Protein AF-A0A5K1JZB4-F1 (afdb_monomer)

Sequence (541 aa):
MPLALPFEVIERVIDHYSDSVATLYSFTLTCRDLNPRSTIVLLRRVSFKNRKQIFSFCDVLAAKPHLRHAVRVIAVPVTEFSPHPLLRLLNNLTEIEFKPPAASPKSSSQSRSSRRSVIHPSVSTYCRVSANHIQSLALRRLTLYSFSALSGLLLSFPKIKTLFCLHFKVEKDSEDWEPVGRILSQRMQLETLTVQVDDNSISLRPLELLGEAAKHTVQWLRLNLDFIVPVDRSVDNLVGVLPSPSWVHLTTLVIRFPLQVIEQIAGIVSHIDRPPKLKKIVIEFRIATLKDMVQFLHSEPSLIKRPELETALLQFSQPHIRFSLIPSLNDRSEDFWRDHLTEYFPALRTRNGASLKAKHSLEKFGHDSRITTAIAISADSRWAATGSDDDTIIIWDLSDGSISQEWFVQTPTNGTAAGVAGGLADPHPRRHLTSLCFSPDSLYLMSTGLAPGVTVWNICRSDTPYKVASLGDDNGVVQRFMWSPDGDSILAKFSNLNGIMCKWEASTLRQLGAHRTGHGVLQVLSPNGRWLLQVTGVSRV

Nearest PDB structures (foldseek):
  8glv-assembly1_Cp  TM=8.264E-01  e=1.164E-06  Chlamydomonas reinhardtii
  8glv-assembly1_Cq  TM=8.352E-01  e=1.347E-06  Chlamydomonas reinhardtii
  8j07-assembly1_i8  TM=8.212E-01  e=3.846E-05  Homo sapiens
  6lk8-assembly1_D  TM=6.767E-01  e=4.157E-04  Xenopus laevis
  7uhy-assembly1_E  TM=6.848E-01  e=6.131E-04  Homo sapiens

InterPro domains:
  IPR001680 WD40 repeat [PF00400] (365-397)
  IPR001680 WD40 repeat [PS50082] (365-406)
  IPR001680 WD40 repeat [SM00320] (355-397)
  IPR001680 WD40 repeat [SM00320] (426-458)
  IPR015943 WD40/YVTN repeat-like-containing domain superfamily [G3DSA:2.130.10.10] (348-421)
  IPR015943 WD40/YVTN repeat-like-containing domain superfamily [G3DSA:2.130.10.10] (427-540)
  IPR019775 WD40 repeat, conserved site [PS00678] (384-398)
  IPR036322 WD40-repeat-containing domain superfamily [SSF50978] (359-533)

pLDDT: mean 74.69, std 14.25, range [25.97, 91.12]

Mean predicted aligned error: 16.67 Å

Radius of gyration: 30.3 Å; Cα contacts (8 Å, |Δi|>4): 1038; chains: 1; bounding box: 77×73×81 Å

Foldseek 3Di:
DPPQDPPVVLCVVCVLCLVPLPVLVVCLVPPPNNNVVSLLSNQQEEEDQALVVQVVVVVVCVVPVVSLQSHAEYEYALQRDDVPPVLVSNVNHAEYHHEAHDDDPDDPDDDPPRDANADDLVRLCCLLVRVANHAEYAYAQEEHADLVRVLSNVNSHQRHAEYHAHNYAYNCPVDDLVVSLQVLLVRHQYQYYAHADDDPPGQCVVLLSVQSNQQAHYQYYEYEDADADPPVNDLVSCLSNAHALSNQRHAEYEYEYELQHQVCVLVNLLSRHDHPRHAEYEYEYEDAAVLSVVVSLPPDCVSHVLVSNLVSQVVHNQAAYEYEYADDDDPVVFVVVLVVVCVSNVSCVVRSRYTYDYPDDDDDPDDPADQDAAWEAALVNQWIWTAHQSQKIWIAGNVVRHTPAMDGDDAPPPDPPVPDDDDDDDVDPRWDFNYKYAANVNQWIWTFTPFAAIWIWGPPDDNHIDTPDGAHDRPWHWPDKYAQLVRQKIWTDTPVPQQKIWIAGRVVRHTPDIDRHHQFPDWDADNNSPDIDGHRPDPPD

Secondary structure (DSSP, 8-state):
---PPPHHHHHHHHHHTTT-HHHHHHHHHH-TTTHHHHHHHHHHEEE-SSHHHHHHHHHHHHH-GGGGGT--EEEEEGGG--HHHHHHH-TT--EEEEEPPPPPS---SS-------PPPHHHHHHHHHH-TT--EEEEEEEEES-HHHHHHHHTT-TT--EEEEEEEEES-TTS--HHHHHHHHHH---SEEEEEE--TTS-SHHHHHHHHHHTTT-SEEEEEE-S---TTS-THHHHTTS--TT-TT--EEEEEEEGGGHHHHHHHHHT----TT--EEEEEEEESSHHHHHHHHHS-TTT--HHHHHHHHHTSSEEEEEEEESS---HHHHHHHHHHHHHH-TTTGGGT-EEEEE---S---S-SS---S-EEE-TTSSEEEEE-TTSEEEEEETTT--EEEEEE------S-SS----S---SS------EEEE-TTSSEEEEESSSSSEEEEE-SSSSS-EEEEEES-TTPPEEEEEE-TTSSEEEEEEGGGTTEEEEEETTT--EEEEEE----SEEEE-TTSS-EEEE------

Structure (mmCIF, N/CA/C/O backbone):
data_AF-A0A5K1JZB4-F1
#
_entry.id   AF-A0A5K1JZB4-F1
#
loop_
_atom_site.group_PDB
_atom_site.id
_atom_site.type_symbol
_atom_site.label_atom_id
_atom_site.label_alt_id
_atom_site.label_comp_id
_atom_site.label_asym_id
_atom_site.label_entity_id
_atom_site.label_seq_id
_atom_site.pdbx_PDB_ins_code
_atom_site.Cartn_x
_atom_site.Cartn_y
_atom_site.Cartn_z
_atom_site.occupancy
_atom_site.B_iso_or_equiv
_atom_site.auth_seq_id
_atom_site.auth_comp_id
_atom_site.auth_asym_id
_atom_site.auth_atom_id
_atom_site.pdbx_PDB_model_num
ATOM 1 N N . MET A 1 1 ? -24.681 -6.574 -39.920 1.00 45.69 1 MET A N 1
ATOM 2 C CA . MET A 1 1 ? -23.575 -5.755 -39.378 1.00 45.69 1 MET A CA 1
ATOM 3 C C . MET A 1 1 ? -23.029 -6.490 -38.169 1.00 45.69 1 MET A C 1
ATOM 5 O O . MET A 1 1 ? -23.855 -6.900 -37.361 1.00 45.69 1 MET A O 1
ATOM 9 N N . PRO A 1 2 ? -21.717 -6.757 -38.056 1.00 50.53 2 PRO A N 1
ATOM 10 C CA . PRO A 1 2 ? -21.200 -7.321 -36.816 1.00 50.53 2 PRO A CA 1
ATOM 11 C C . PRO A 1 2 ? -21.429 -6.278 -35.715 1.00 50.53 2 PRO A C 1
ATOM 13 O O . PRO A 1 2 ? -21.131 -5.103 -35.931 1.00 50.53 2 PRO A O 1
ATOM 16 N N . LEU A 1 3 ? -22.044 -6.681 -34.598 1.00 55.19 3 LEU A N 1
ATOM 17 C CA . LEU A 1 3 ? -22.218 -5.818 -33.430 1.00 55.19 3 LEU A CA 1
ATOM 18 C C . LEU A 1 3 ? -20.828 -5.488 -32.882 1.00 55.19 3 LEU A C 1
ATOM 20 O O . LEU A 1 3 ? -20.269 -6.272 -32.123 1.00 55.19 3 LEU A O 1
ATOM 24 N N . ALA A 1 4 ? -20.268 -4.360 -33.312 1.00 74.94 4 ALA A N 1
ATOM 25 C CA . ALA A 1 4 ? -19.069 -3.813 -32.708 1.00 74.94 4 ALA A CA 1
ATOM 26 C C . ALA A 1 4 ? -19.423 -3.353 -31.291 1.00 74.94 4 ALA A C 1
ATOM 28 O O . ALA A 1 4 ? -20.392 -2.611 -31.103 1.00 74.94 4 ALA A O 1
ATOM 29 N N . LEU A 1 5 ? -18.666 -3.812 -30.296 1.00 79.12 5 LEU A N 1
ATOM 30 C CA . LEU A 1 5 ? -18.826 -3.329 -28.925 1.00 79.12 5 LEU A CA 1
ATOM 31 C C . LEU A 1 5 ? -18.634 -1.797 -28.873 1.00 79.12 5 LEU A C 1
ATOM 33 O O . LEU A 1 5 ? -17.720 -1.284 -29.527 1.00 79.12 5 LEU A O 1
ATOM 37 N N . PRO A 1 6 ? -19.441 -1.055 -28.088 1.00 85.56 6 PRO A N 1
ATOM 38 C CA . PRO A 1 6 ? -19.204 0.366 -27.853 1.00 85.56 6 PRO A CA 1
ATOM 39 C C . PRO A 1 6 ? -17.808 0.605 -27.270 1.00 85.56 6 PRO A C 1
ATOM 41 O O . PRO A 1 6 ? -17.328 -0.173 -26.438 1.00 85.56 6 PRO A O 1
ATOM 44 N N . PHE A 1 7 ? -17.158 1.692 -27.684 1.00 81.81 7 PHE A N 1
ATOM 45 C CA . PHE A 1 7 ? -15.784 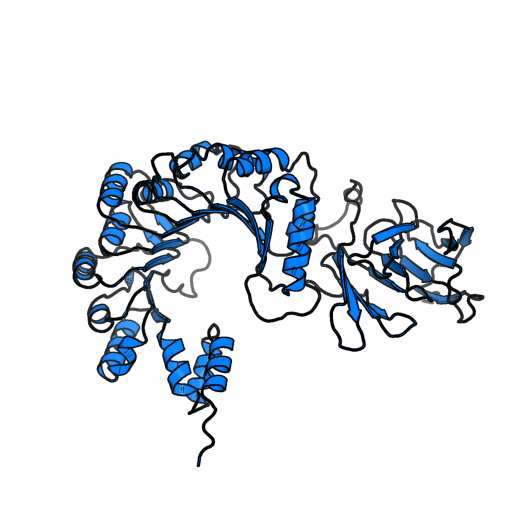2.002 -27.283 1.00 81.81 7 PHE A CA 1
ATOM 46 C C . PHE A 1 7 ? -15.636 2.135 -25.758 1.00 81.81 7 PHE A C 1
ATOM 48 O O . PHE A 1 7 ? -14.645 1.688 -25.189 1.00 81.81 7 PHE A O 1
ATOM 55 N N . GLU A 1 8 ? -16.654 2.655 -25.075 1.00 84.00 8 GLU A N 1
ATOM 56 C CA . GLU A 1 8 ? -16.689 2.817 -23.619 1.00 84.00 8 GLU A CA 1
ATOM 57 C C . GLU A 1 8 ? -16.648 1.470 -22.887 1.00 84.00 8 GLU A C 1
ATOM 59 O O . GLU A 1 8 ? -16.044 1.352 -21.820 1.00 84.00 8 GLU A O 1
ATOM 64 N N . VAL A 1 9 ? -17.278 0.442 -23.466 1.00 83.38 9 VAL A N 1
ATOM 65 C CA . VAL A 1 9 ? -17.259 -0.924 -22.924 1.00 83.38 9 VAL A CA 1
ATOM 66 C C . VAL A 1 9 ? -15.874 -1.532 -23.115 1.00 83.38 9 VAL A C 1
ATOM 68 O O . VAL A 1 9 ? -15.340 -2.140 -22.190 1.00 83.38 9 VAL A O 1
ATOM 71 N N . ILE A 1 10 ? -15.267 -1.322 -24.285 1.00 82.69 10 ILE A N 1
ATOM 72 C CA . ILE A 1 10 ? -13.912 -1.792 -24.589 1.00 82.69 10 ILE A CA 1
ATOM 73 C C . ILE A 1 10 ? -12.891 -1.169 -23.624 1.00 82.69 10 ILE A C 1
ATOM 75 O O . ILE A 1 10 ? -12.098 -1.906 -23.038 1.00 82.69 10 ILE A O 1
ATOM 79 N N . GLU A 1 11 ? -12.927 0.154 -23.413 1.00 81.00 11 GLU A N 1
ATOM 80 C CA . GLU A 1 11 ? -12.029 0.840 -22.470 1.00 81.00 11 GLU A CA 1
ATOM 81 C C . GLU A 1 11 ? -12.225 0.326 -21.044 1.00 81.00 11 GLU A C 1
ATOM 83 O O . GLU A 1 11 ? -11.254 -0.080 -20.417 1.00 81.00 11 GLU A O 1
ATOM 88 N N . ARG A 1 12 ? -13.469 0.238 -20.551 1.00 81.62 12 ARG A N 1
ATOM 89 C CA . ARG A 1 12 ? -13.729 -0.243 -19.183 1.00 81.62 12 ARG A CA 1
ATOM 90 C C . ARG A 1 12 ? -13.240 -1.666 -18.950 1.00 81.62 12 ARG A C 1
ATOM 92 O O . ARG A 1 12 ? -12.636 -1.932 -17.915 1.00 81.62 12 ARG A O 1
ATOM 99 N N . VAL A 1 13 ? -13.486 -2.575 -19.895 1.00 81.69 13 VAL A N 1
ATOM 100 C CA . VAL A 1 13 ? -13.021 -3.966 -19.787 1.00 81.69 13 VAL A CA 1
ATOM 101 C C . VAL A 1 13 ? -11.494 -4.011 -19.775 1.00 81.69 13 VAL A C 1
ATOM 103 O O . VAL A 1 13 ? -10.901 -4.714 -18.961 1.00 81.69 13 VAL A O 1
ATOM 106 N N . ILE A 1 14 ? -10.832 -3.254 -20.649 1.00 82.50 14 ILE A N 1
ATOM 107 C CA . ILE A 1 14 ? -9.371 -3.279 -20.744 1.00 82.50 14 ILE A CA 1
ATOM 108 C C . ILE A 1 14 ? -8.713 -2.591 -19.550 1.00 82.50 14 ILE A C 1
ATOM 110 O O . ILE A 1 14 ? -7.730 -3.121 -19.040 1.00 82.50 14 ILE A O 1
ATOM 114 N N . ASP A 1 15 ? -9.254 -1.472 -19.074 1.00 76.12 15 ASP A N 1
ATOM 115 C CA . ASP A 1 15 ? -8.760 -0.771 -17.890 1.00 76.12 15 ASP A CA 1
ATOM 116 C C . ASP A 1 15 ? -8.868 -1.659 -16.649 1.00 76.12 15 ASP A C 1
ATOM 118 O O . ASP A 1 15 ? -7.899 -1.783 -15.896 1.00 76.12 15 ASP A O 1
ATOM 122 N N . HIS A 1 16 ? -9.992 -2.367 -16.499 1.00 75.75 16 HIS A N 1
ATOM 123 C CA . HIS A 1 16 ? -10.211 -3.315 -15.408 1.00 75.75 16 HIS A CA 1
ATOM 124 C C . HIS A 1 16 ? -9.181 -4.456 -15.391 1.00 75.75 16 HIS A C 1
ATOM 126 O O . HIS A 1 16 ? -8.765 -4.903 -14.324 1.00 75.75 16 HIS A O 1
ATOM 132 N N . TYR A 1 17 ? -8.727 -4.914 -16.562 1.00 76.31 17 TYR A N 1
ATOM 133 C CA . TYR A 1 17 ? -7.739 -5.994 -16.685 1.00 76.31 17 TYR A CA 1
ATOM 134 C C . TYR A 1 17 ? -6.339 -5.516 -17.088 1.00 76.31 17 TYR A C 1
ATOM 136 O O . TYR A 1 17 ? -5.497 -6.338 -17.456 1.00 76.31 17 TYR A O 1
ATOM 144 N N . SER A 1 18 ? -6.062 -4.214 -17.003 1.00 71.00 18 SER A N 1
ATOM 145 C CA . SER A 1 18 ? -4.819 -3.611 -17.503 1.00 71.00 18 SER A CA 1
ATOM 146 C C . SER A 1 18 ? -3.555 -4.168 -16.829 1.00 71.00 18 SER A C 1
ATOM 148 O O . SER A 1 18 ? -2.504 -4.264 -17.469 1.00 71.00 18 SER A O 1
ATOM 150 N N . ASP A 1 19 ? -3.673 -4.630 -15.582 1.00 68.44 19 ASP A N 1
ATOM 151 C CA . ASP A 1 19 ? -2.591 -5.255 -14.813 1.00 68.44 19 ASP A CA 1
ATOM 152 C C . ASP A 1 19 ? -2.391 -6.758 -15.112 1.00 68.44 19 ASP A C 1
ATOM 154 O O . ASP A 1 19 ? -1.334 -7.321 -14.807 1.00 68.44 19 ASP A O 1
ATOM 158 N N . SER A 1 20 ? -3.367 -7.431 -15.739 1.00 77.06 20 SER A N 1
ATOM 159 C CA . SER A 1 20 ? -3.300 -8.868 -16.043 1.00 77.06 20 SER A CA 1
ATOM 160 C C . SER A 1 20 ? -2.841 -9.129 -17.478 1.00 77.06 20 SER A C 1
ATOM 162 O O . SER A 1 20 ? -3.633 -9.234 -18.417 1.00 77.06 20 SER A O 1
ATOM 164 N N . VAL A 1 21 ? -1.532 -9.337 -17.646 1.00 79.62 21 VAL A N 1
ATOM 165 C CA . VAL A 1 21 ? -0.919 -9.662 -18.950 1.00 79.62 21 VAL A CA 1
ATOM 166 C C . VAL A 1 21 ? -1.539 -10.914 -19.586 1.00 79.62 21 VAL A C 1
ATOM 168 O O . VAL A 1 21 ? -1.735 -10.950 -20.799 1.00 79.62 21 VAL A O 1
ATOM 171 N N . ALA A 1 22 ? -1.864 -11.934 -18.784 1.00 80.75 22 ALA A N 1
ATOM 172 C CA . ALA A 1 22 ? -2.447 -13.181 -19.281 1.00 80.75 22 ALA A CA 1
ATOM 173 C C . ALA A 1 22 ? -3.860 -12.965 -19.841 1.00 80.75 22 ALA A C 1
ATOM 175 O O . ALA A 1 22 ? -4.169 -13.444 -20.929 1.00 80.75 22 ALA A O 1
ATOM 176 N N . THR A 1 23 ? -4.693 -12.194 -19.138 1.00 82.25 23 THR A N 1
ATOM 177 C CA . THR A 1 23 ? -6.064 -11.894 -19.571 1.00 82.25 23 THR A CA 1
ATOM 178 C C . THR A 1 23 ? -6.070 -11.029 -20.829 1.00 82.25 23 THR A C 1
ATOM 180 O O . THR A 1 23 ? -6.775 -11.341 -21.786 1.00 82.25 23 THR A O 1
ATOM 183 N N . LEU A 1 24 ? -5.220 -9.998 -20.880 1.00 83.38 24 LEU A N 1
ATOM 184 C CA . LEU A 1 24 ? -5.064 -9.164 -22.074 1.00 83.38 24 LEU A CA 1
ATOM 185 C C . LEU A 1 24 ? -4.583 -9.976 -23.285 1.00 83.38 24 LEU A C 1
ATOM 187 O O . LEU A 1 24 ? -5.011 -9.716 -24.407 1.00 83.38 24 LEU A O 1
ATOM 191 N N . TYR A 1 25 ? -3.717 -10.973 -23.075 1.00 83.69 25 TYR A N 1
ATOM 192 C CA . TYR A 1 25 ? -3.291 -11.887 -24.137 1.00 83.69 25 TYR A CA 1
ATOM 193 C C . TYR A 1 25 ? -4.438 -12.783 -24.622 1.00 83.69 25 TYR A C 1
ATOM 195 O O . TYR A 1 25 ? -4.622 -12.962 -25.822 1.00 83.69 25 TYR A O 1
ATOM 203 N N . SER A 1 26 ? -5.270 -13.290 -23.712 1.00 82.44 26 SER A N 1
ATOM 204 C CA . SER A 1 26 ? -6.479 -14.023 -24.096 1.00 82.44 26 SER A CA 1
ATOM 205 C C . SER A 1 26 ? -7.430 -13.153 -24.922 1.00 82.44 26 SER A C 1
ATOM 207 O O . SER A 1 26 ? -7.973 -13.630 -25.917 1.00 82.44 26 SER A O 1
ATOM 209 N N . PHE A 1 27 ? -7.593 -11.868 -24.585 1.00 85.38 27 PHE A N 1
ATOM 210 C CA . PHE A 1 27 ? -8.435 -10.945 -25.356 1.00 85.38 27 PHE A CA 1
ATOM 211 C C . PHE A 1 27 ? -7.928 -10.719 -26.780 1.00 85.38 27 PHE A C 1
ATOM 213 O O . PHE A 1 27 ? -8.736 -10.727 -27.708 1.00 85.38 27 PHE A O 1
ATOM 220 N N . THR A 1 28 ? -6.612 -10.585 -26.984 1.00 82.94 28 THR A N 1
ATOM 221 C CA . THR A 1 28 ? -6.059 -10.412 -28.339 1.00 82.94 28 THR A CA 1
ATOM 222 C C . THR A 1 28 ? -6.252 -11.643 -29.223 1.00 82.94 28 THR A C 1
ATOM 224 O O . THR A 1 28 ? -6.387 -11.493 -30.438 1.00 82.94 28 THR A O 1
ATOM 227 N N . LEU A 1 29 ? -6.300 -12.843 -28.635 1.00 85.38 29 LEU A N 1
ATOM 228 C CA . LEU A 1 29 ? -6.510 -14.098 -29.361 1.00 85.38 29 LEU A CA 1
ATOM 229 C C . LEU A 1 29 ? -7.986 -14.429 -29.615 1.00 85.38 29 LEU A C 1
ATOM 231 O O . LEU A 1 29 ? -8.298 -15.052 -30.627 1.00 85.38 29 LEU A O 1
ATOM 235 N N . THR A 1 30 ? -8.884 -14.047 -28.704 1.00 85.00 30 THR A N 1
ATOM 236 C CA . THR A 1 30 ? -10.285 -14.509 -28.712 1.00 85.00 30 THR A CA 1
ATOM 237 C C . THR A 1 30 ? -11.277 -13.487 -29.259 1.00 85.00 30 THR A C 1
ATOM 239 O O . THR A 1 30 ? -12.288 -13.886 -29.832 1.00 85.00 30 THR A O 1
ATOM 242 N N . CYS A 1 31 ? -11.011 -12.181 -29.128 1.00 81.06 31 CYS A N 1
ATOM 243 C CA . CYS A 1 31 ? -11.970 -11.135 -29.482 1.00 81.06 31 CYS A CA 1
ATOM 244 C C . CYS A 1 31 ? -11.376 -10.109 -30.456 1.00 81.06 31 CYS A C 1
ATOM 246 O O . CYS A 1 31 ? -10.433 -9.384 -30.135 1.00 81.06 31 CYS A O 1
ATOM 248 N N . ARG A 1 32 ? -11.971 -10.005 -31.652 1.00 84.44 32 ARG A N 1
ATOM 249 C CA . ARG A 1 32 ? -11.523 -9.069 -32.696 1.00 84.44 32 ARG A CA 1
ATOM 250 C C . ARG A 1 32 ? -11.682 -7.602 -32.283 1.00 84.44 32 ARG A C 1
ATOM 252 O O . ARG A 1 32 ? -10.808 -6.806 -32.615 1.00 84.44 32 ARG A O 1
ATOM 259 N N . ASP A 1 33 ? -12.742 -7.273 -31.550 1.00 84.25 33 ASP A N 1
ATOM 260 C CA . ASP A 1 33 ? -13.050 -5.895 -31.147 1.00 84.25 33 ASP A CA 1
ATOM 261 C C . ASP A 1 33 ? -12.133 -5.404 -30.015 1.00 84.25 33 ASP A C 1
ATOM 263 O O . ASP A 1 33 ? -11.720 -4.247 -30.013 1.00 84.25 33 ASP A O 1
ATOM 267 N N . LEU A 1 34 ? -11.734 -6.290 -29.093 1.00 84.31 34 LEU A N 1
ATOM 268 C CA . LEU A 1 34 ? -10.808 -5.958 -27.997 1.00 84.31 34 LEU A CA 1
ATOM 269 C C . LEU A 1 34 ? -9.336 -5.944 -28.441 1.00 84.31 34 LEU A C 1
ATOM 271 O O . LEU A 1 34 ? -8.507 -5.258 -27.840 1.00 84.31 34 LEU A O 1
ATOM 275 N N . ASN A 1 35 ? -8.998 -6.669 -29.513 1.00 84.56 35 ASN A N 1
ATOM 276 C CA . ASN A 1 35 ? -7.619 -6.881 -29.957 1.00 84.56 35 ASN A CA 1
ATOM 277 C C . ASN A 1 35 ? -6.795 -5.583 -30.130 1.00 84.56 35 ASN A C 1
ATOM 279 O O . ASN A 1 35 ? -5.706 -5.514 -29.546 1.00 84.56 35 ASN A O 1
ATOM 283 N N . PRO A 1 36 ? -7.256 -4.536 -30.849 1.00 83.19 36 PRO A N 1
ATOM 284 C CA . PRO A 1 36 ? -6.437 -3.347 -31.084 1.00 83.19 36 PRO A CA 1
ATOM 285 C C . PRO A 1 36 ? -6.009 -2.669 -29.781 1.00 83.19 36 PRO A C 1
ATOM 287 O O . PRO A 1 36 ? -4.839 -2.322 -29.605 1.00 83.19 36 PRO A O 1
ATOM 290 N N . ARG A 1 37 ? -6.943 -2.525 -28.836 1.00 84.50 37 ARG A N 1
ATOM 291 C CA . ARG A 1 37 ? -6.700 -1.809 -27.587 1.00 84.50 37 ARG A CA 1
ATOM 292 C C . ARG A 1 37 ? -5.945 -2.669 -26.573 1.00 84.50 37 ARG A C 1
ATOM 294 O O . ARG A 1 37 ? -4.984 -2.175 -25.984 1.00 84.50 37 ARG A O 1
ATOM 301 N N . SER A 1 38 ? -6.256 -3.965 -26.461 1.00 85.56 38 SER A N 1
ATOM 302 C CA . SER A 1 38 ? -5.482 -4.899 -25.629 1.00 85.56 38 SER A CA 1
ATOM 303 C C . SER A 1 38 ? -4.028 -5.001 -26.102 1.00 85.56 38 SER A C 1
ATOM 305 O O . SER A 1 38 ? -3.111 -5.001 -25.283 1.00 85.56 38 SER A O 1
ATOM 307 N N . THR A 1 39 ? -3.793 -4.993 -27.419 1.00 85.06 39 THR A N 1
ATOM 308 C CA . THR A 1 39 ? -2.442 -4.988 -28.001 1.00 85.06 39 THR A CA 1
ATOM 309 C C . THR A 1 39 ? -1.664 -3.721 -27.637 1.00 85.06 39 THR A C 1
ATOM 311 O O . THR A 1 39 ? -0.488 -3.809 -27.289 1.00 85.06 39 THR A O 1
ATOM 314 N N . ILE A 1 40 ? -2.299 -2.544 -27.668 1.00 84.50 40 ILE A N 1
ATOM 315 C CA . ILE A 1 40 ? -1.654 -1.280 -27.273 1.00 84.50 40 ILE A CA 1
ATOM 316 C C . ILE A 1 40 ? -1.257 -1.303 -25.792 1.00 84.50 40 ILE A C 1
ATOM 318 O O . ILE A 1 40 ? -0.135 -0.918 -25.461 1.00 84.50 40 ILE A O 1
ATOM 322 N N . VAL A 1 41 ? -2.140 -1.781 -24.909 1.00 83.19 41 VAL A N 1
ATOM 323 C CA . VAL A 1 41 ? -1.853 -1.877 -23.467 1.00 83.19 41 VAL A CA 1
ATOM 324 C C . VAL A 1 41 ? -0.722 -2.870 -23.196 1.00 83.19 41 VAL A C 1
ATOM 326 O O . VAL A 1 41 ? 0.211 -2.543 -22.464 1.00 83.19 41 VAL A O 1
ATOM 329 N N . LEU A 1 42 ? -0.724 -4.029 -23.862 1.00 84.19 42 LEU A N 1
ATOM 330 C CA . LEU A 1 42 ? 0.360 -5.014 -23.771 1.00 84.19 42 LEU A CA 1
ATOM 331 C C . LEU A 1 42 ? 1.705 -4.463 -24.265 1.00 84.19 42 LEU A C 1
ATOM 333 O O . LEU A 1 42 ? 2.745 -4.726 -23.661 1.00 84.19 42 LEU A O 1
ATOM 337 N N . LEU A 1 43 ? 1.704 -3.690 -25.354 1.00 86.25 43 LEU A N 1
ATOM 338 C CA . LEU A 1 43 ? 2.922 -3.104 -25.918 1.00 86.25 43 LEU A CA 1
ATOM 339 C C . LEU A 1 43 ? 3.422 -1.883 -25.145 1.00 86.25 43 LEU A C 1
ATOM 341 O O . LEU A 1 43 ? 4.579 -1.504 -25.321 1.00 86.25 43 LEU A O 1
ATOM 345 N N . ARG A 1 44 ? 2.607 -1.289 -24.264 1.00 85.06 44 ARG A N 1
ATOM 346 C CA . ARG A 1 44 ? 3.010 -0.139 -23.443 1.00 85.06 44 ARG A CA 1
ATOM 347 C C . ARG A 1 44 ? 4.261 -0.432 -22.622 1.00 85.06 44 ARG A C 1
ATOM 349 O O . ARG A 1 44 ? 5.145 0.427 -22.548 1.00 85.06 44 ARG A O 1
ATOM 356 N N . ARG A 1 45 ? 4.345 -1.633 -22.038 1.00 83.75 45 ARG A N 1
ATOM 357 C CA . ARG A 1 45 ? 5.498 -2.108 -21.264 1.00 83.75 45 ARG A CA 1
ATOM 358 C C . ARG A 1 45 ? 5.982 -3.461 -21.777 1.00 83.75 45 ARG A C 1
ATOM 360 O O . ARG A 1 45 ? 5.376 -4.490 -21.500 1.00 83.75 45 ARG A O 1
ATOM 367 N N . VAL A 1 46 ? 7.133 -3.473 -22.444 1.00 87.69 46 VAL A N 1
ATOM 368 C CA . VAL A 1 46 ? 7.720 -4.694 -23.018 1.00 87.69 46 VAL A CA 1
ATOM 369 C C . VAL A 1 46 ? 8.879 -5.183 -22.158 1.00 87.69 46 VAL A C 1
ATOM 371 O O . VAL A 1 46 ? 9.760 -4.412 -21.787 1.00 87.69 46 VAL A O 1
ATOM 374 N N . SER A 1 47 ? 8.906 -6.478 -21.838 1.00 86.75 47 SER A N 1
ATOM 375 C CA . SER A 1 47 ? 9.946 -7.069 -20.992 1.00 86.75 47 SER A CA 1
ATOM 376 C C . SER A 1 47 ? 10.759 -8.124 -21.739 1.00 86.75 47 SER A C 1
ATOM 378 O O . SER A 1 47 ? 10.219 -9.138 -22.171 1.00 86.75 47 SER A O 1
ATOM 380 N N . PHE A 1 48 ? 12.073 -7.930 -21.827 1.00 88.19 48 PHE A N 1
ATOM 381 C CA . PHE A 1 48 ? 13.000 -8.825 -22.521 1.00 88.19 48 PHE A CA 1
ATOM 382 C C . PHE A 1 48 ? 13.745 -9.719 -21.533 1.00 88.19 48 PHE A C 1
ATOM 384 O O . PHE A 1 48 ? 14.114 -9.282 -20.446 1.00 88.19 48 PHE A O 1
ATOM 391 N N . LYS A 1 49 ? 13.964 -10.988 -21.872 1.00 84.25 49 LYS A N 1
ATOM 392 C CA . LYS A 1 49 ? 14.761 -11.930 -21.066 1.00 84.25 49 LYS A CA 1
ATOM 393 C C . LYS A 1 49 ? 16.191 -12.069 -21.580 1.00 84.25 49 LYS A C 1
ATOM 395 O O . LYS A 1 49 ? 17.085 -12.327 -20.786 1.00 84.25 49 LYS A O 1
ATOM 400 N N . ASN A 1 50 ? 16.395 -11.921 -22.885 1.00 85.25 50 ASN A N 1
ATOM 401 C CA . ASN A 1 50 ? 17.685 -12.091 -23.544 1.00 85.25 50 ASN A CA 1
ATOM 402 C C . ASN A 1 50 ? 17.798 -11.181 -24.773 1.00 85.25 50 ASN A C 1
ATOM 404 O O . ASN A 1 50 ? 16.797 -10.663 -25.276 1.00 85.25 50 ASN A O 1
ATOM 408 N N . ARG A 1 51 ? 19.020 -11.032 -25.286 1.00 85.94 51 ARG A N 1
ATOM 409 C CA . ARG A 1 51 ? 19.317 -10.210 -26.461 1.00 85.94 51 ARG A CA 1
ATOM 410 C C . ARG A 1 51 ? 18.599 -10.663 -27.738 1.00 85.94 51 ARG A C 1
ATOM 412 O O . ARG A 1 51 ? 18.220 -9.823 -28.548 1.00 85.94 51 ARG A O 1
ATOM 419 N N . LYS A 1 52 ? 18.357 -11.969 -27.916 1.00 88.25 52 LYS A N 1
ATOM 420 C CA . LYS A 1 52 ? 17.634 -12.501 -29.090 1.00 88.25 52 LYS A CA 1
ATOM 421 C C . LYS A 1 52 ? 16.212 -11.941 -29.177 1.00 88.25 52 LYS A C 1
ATOM 423 O O . LYS A 1 52 ? 15.806 -11.497 -30.243 1.00 88.25 52 LYS A O 1
ATOM 428 N N . GLN A 1 53 ? 15.495 -11.883 -28.051 1.00 89.38 53 GLN A N 1
ATOM 429 C CA . GLN A 1 53 ? 14.150 -11.301 -28.000 1.00 89.38 53 GLN A CA 1
ATOM 430 C C . GLN A 1 53 ? 14.131 -9.818 -28.380 1.00 89.38 53 GLN A C 1
ATOM 432 O O . GLN A 1 53 ? 13.165 -9.372 -28.990 1.00 89.38 53 GLN A O 1
ATOM 437 N N . ILE A 1 54 ? 15.187 -9.065 -28.052 1.00 88.94 54 ILE A N 1
ATOM 438 C CA . ILE A 1 54 ? 15.305 -7.652 -28.440 1.00 88.94 54 ILE A CA 1
ATOM 439 C C . ILE A 1 54 ? 15.355 -7.529 -29.965 1.00 88.94 54 ILE A C 1
ATOM 441 O O . ILE A 1 54 ? 14.598 -6.748 -30.535 1.00 88.94 54 ILE A O 1
ATOM 445 N N . PHE A 1 55 ? 16.209 -8.313 -30.629 1.00 90.31 55 PHE A N 1
ATOM 446 C CA . PHE A 1 55 ? 16.328 -8.279 -32.088 1.00 90.31 55 PHE A CA 1
ATOM 447 C C . PHE A 1 55 ? 15.062 -8.770 -32.791 1.00 90.31 55 PHE A C 1
ATOM 449 O O . PHE A 1 55 ? 14.542 -8.045 -33.630 1.00 90.31 55 PHE A O 1
ATOM 456 N N . SER A 1 56 ? 14.482 -9.901 -32.371 1.00 90.06 56 SER A N 1
ATOM 457 C CA . SER A 1 56 ? 13.211 -10.375 -32.940 1.00 90.06 56 SER A CA 1
ATOM 458 C C . SER A 1 56 ? 12.083 -9.353 -32.770 1.00 90.06 56 SER A C 1
ATOM 460 O O . SER A 1 56 ? 11.246 -9.187 -33.652 1.00 90.06 56 SER A O 1
ATOM 462 N N . PHE A 1 57 ? 12.061 -8.622 -31.653 1.00 90.50 57 PHE A N 1
ATOM 463 C CA . PHE A 1 57 ? 11.105 -7.537 -31.458 1.00 90.50 57 PHE A CA 1
ATOM 464 C C . PHE A 1 57 ? 11.376 -6.345 -32.383 1.00 90.50 57 PHE A C 1
ATOM 466 O O . PHE A 1 57 ? 10.435 -5.752 -32.909 1.00 90.50 57 PHE A O 1
ATOM 473 N N . CYS A 1 58 ? 12.644 -6.013 -32.634 1.00 89.69 58 CYS A N 1
ATOM 474 C CA . CYS A 1 58 ? 13.008 -4.985 -33.607 1.00 89.69 58 CYS A CA 1
ATOM 475 C C . CYS A 1 58 ? 12.553 -5.362 -35.023 1.00 89.69 58 CYS A C 1
ATOM 477 O O . CYS A 1 58 ? 12.040 -4.494 -35.725 1.00 89.69 58 CYS A O 1
ATOM 479 N N . ASP A 1 59 ? 12.648 -6.637 -35.408 1.00 90.69 59 ASP A N 1
ATOM 480 C CA . ASP A 1 59 ? 12.157 -7.131 -36.702 1.00 90.69 59 ASP A CA 1
ATOM 481 C C . ASP A 1 59 ? 10.631 -6.968 -36.818 1.00 90.69 59 ASP A C 1
ATOM 483 O O . ASP A 1 59 ? 10.116 -6.490 -37.831 1.00 90.69 59 ASP A O 1
ATOM 487 N N . VAL A 1 60 ? 9.891 -7.260 -35.742 1.00 88.62 60 VAL A N 1
ATOM 488 C CA . VAL A 1 60 ? 8.435 -7.036 -35.685 1.00 88.62 60 VAL A CA 1
ATOM 489 C C . VAL A 1 60 ? 8.089 -5.548 -35.802 1.00 88.62 60 VAL A C 1
ATOM 491 O O . VAL A 1 60 ? 7.167 -5.189 -36.534 1.00 88.62 60 VAL A O 1
ATOM 494 N N . LEU A 1 61 ? 8.825 -4.663 -35.124 1.00 88.88 61 LEU A N 1
ATOM 495 C CA . LEU A 1 61 ? 8.631 -3.210 -35.226 1.00 88.88 61 LEU A CA 1
ATOM 496 C C . LEU A 1 61 ? 9.050 -2.641 -36.588 1.00 88.88 61 LEU A C 1
ATOM 498 O O . LEU A 1 61 ? 8.534 -1.600 -37.015 1.00 88.88 61 LEU A O 1
ATOM 502 N N . ALA A 1 62 ? 9.991 -3.292 -37.270 1.00 89.06 62 ALA A N 1
ATOM 503 C CA . ALA A 1 62 ? 10.344 -2.978 -38.645 1.00 89.06 62 ALA A CA 1
ATOM 504 C C . ALA A 1 62 ? 9.179 -3.329 -39.582 1.00 89.06 62 ALA A C 1
ATOM 506 O O . ALA A 1 62 ? 8.767 -2.472 -40.361 1.00 89.06 62 ALA A O 1
ATOM 507 N N . ALA A 1 63 ? 8.584 -4.517 -39.422 1.00 91.12 63 ALA A N 1
ATOM 508 C CA . ALA A 1 63 ? 7.431 -4.972 -40.201 1.00 91.12 63 ALA A CA 1
ATOM 509 C C . ALA A 1 63 ? 6.127 -4.210 -39.889 1.00 91.12 63 ALA A C 1
ATOM 511 O O . ALA A 1 63 ? 5.284 -4.042 -40.768 1.00 91.12 63 ALA A O 1
ATOM 512 N N . LYS A 1 64 ? 5.942 -3.733 -38.648 1.00 88.00 64 LYS A N 1
ATOM 513 C CA . LYS A 1 64 ? 4.738 -3.010 -38.194 1.00 88.00 64 LYS A CA 1
ATOM 514 C C . LYS A 1 64 ? 5.084 -1.652 -37.558 1.00 88.00 64 LYS A C 1
ATOM 516 O O . LYS A 1 64 ? 5.054 -1.520 -36.332 1.00 88.00 64 LYS A O 1
ATOM 521 N N . PRO A 1 65 ? 5.360 -0.605 -38.362 1.00 87.12 65 PRO A N 1
ATOM 522 C CA . PRO A 1 65 ? 5.818 0.689 -37.849 1.00 87.12 65 PRO A CA 1
ATOM 523 C C . PRO A 1 65 ? 4.839 1.406 -36.909 1.00 87.12 65 PRO A C 1
ATOM 525 O O . PRO A 1 65 ? 5.277 2.096 -35.992 1.00 87.12 65 PRO A O 1
ATOM 528 N N . HIS A 1 66 ? 3.528 1.211 -37.080 1.00 85.25 66 HIS A N 1
ATOM 529 C CA . HIS A 1 66 ? 2.496 1.843 -36.246 1.00 85.25 66 HIS A CA 1
ATOM 530 C C . HIS A 1 66 ? 2.594 1.451 -34.758 1.00 85.25 66 HIS A C 1
ATOM 532 O O . HIS A 1 66 ? 2.217 2.233 -33.889 1.00 85.25 66 HIS A O 1
ATOM 538 N N . LEU A 1 67 ? 3.159 0.278 -34.443 1.00 85.44 67 LEU A N 1
ATOM 539 C CA . LEU A 1 67 ? 3.317 -0.205 -33.066 1.00 85.44 67 LEU A CA 1
ATOM 540 C C . LEU A 1 67 ? 4.442 0.502 -32.297 1.00 85.44 67 LEU A C 1
ATOM 542 O O . LEU A 1 67 ? 4.461 0.468 -31.067 1.00 85.44 67 LEU A O 1
ATOM 546 N N . ARG A 1 68 ? 5.364 1.182 -32.992 1.00 87.75 68 ARG A N 1
ATOM 547 C CA . ARG A 1 68 ? 6.513 1.873 -32.377 1.00 87.75 68 ARG A CA 1
ATOM 548 C C . ARG A 1 68 ? 6.086 2.946 -31.377 1.00 87.75 68 ARG A C 1
ATOM 550 O O . ARG A 1 68 ? 6.776 3.177 -30.390 1.00 87.75 68 ARG A O 1
ATOM 557 N N . HIS A 1 69 ? 4.940 3.583 -31.619 1.00 85.56 69 HIS A N 1
ATOM 558 C CA . HIS A 1 69 ? 4.419 4.653 -30.769 1.00 85.56 69 HIS A CA 1
ATOM 559 C C . HIS A 1 69 ? 3.782 4.155 -29.469 1.00 85.56 69 HIS A C 1
ATOM 561 O O . HIS A 1 69 ? 3.672 4.943 -28.527 1.00 85.56 69 HIS A O 1
ATOM 567 N N . ALA A 1 70 ? 3.367 2.884 -29.427 1.00 86.44 70 ALA A N 1
ATOM 568 C CA . ALA A 1 70 ? 2.700 2.291 -28.273 1.00 86.44 70 ALA A CA 1
ATOM 569 C C . ALA A 1 70 ? 3.682 1.985 -27.134 1.00 86.44 70 ALA A C 1
ATOM 571 O O . ALA A 1 70 ? 3.307 2.072 -25.968 1.00 86.44 70 ALA A O 1
ATOM 572 N N . VAL A 1 71 ? 4.942 1.675 -27.456 1.00 88.44 71 VAL A N 1
ATOM 573 C CA . VAL A 1 71 ? 5.955 1.296 -26.464 1.00 88.44 71 VAL A CA 1
ATOM 574 C C . VAL A 1 71 ? 6.439 2.521 -25.693 1.00 88.44 71 VAL A C 1
ATOM 576 O O . VAL A 1 71 ? 7.041 3.434 -26.260 1.00 88.44 71 VAL A O 1
ATOM 579 N N . ARG A 1 72 ? 6.197 2.526 -24.379 1.00 85.62 72 ARG A N 1
ATOM 580 C CA . ARG A 1 72 ? 6.604 3.602 -23.457 1.00 85.62 72 ARG A CA 1
ATOM 581 C C . ARG A 1 72 ? 7.663 3.160 -22.459 1.00 85.62 72 ARG A C 1
ATOM 583 O O . ARG A 1 72 ? 8.506 3.969 -22.080 1.00 85.62 72 ARG A O 1
ATOM 590 N N . VAL A 1 73 ? 7.632 1.886 -22.076 1.00 85.31 73 VAL A N 1
ATOM 591 C CA . VAL A 1 73 ? 8.516 1.303 -21.067 1.00 85.31 73 VAL A CA 1
ATOM 592 C C . VAL A 1 73 ? 9.161 0.034 -21.615 1.00 85.31 73 VAL A C 1
ATOM 594 O O . VAL A 1 73 ? 8.469 -0.840 -22.145 1.00 85.31 73 VAL A O 1
ATOM 597 N N . ILE A 1 74 ? 10.476 -0.106 -21.448 1.00 90.50 74 ILE A N 1
ATOM 598 C CA . ILE A 1 74 ? 11.181 -1.371 -21.699 1.00 90.50 74 ILE A CA 1
ATOM 599 C C . ILE A 1 74 ? 11.820 -1.890 -20.419 1.00 90.50 74 ILE A C 1
ATOM 601 O O . ILE A 1 74 ? 12.430 -1.130 -19.680 1.00 90.50 74 ILE A O 1
ATOM 605 N N . ALA A 1 75 ? 11.715 -3.193 -20.175 1.00 86.19 75 ALA A N 1
ATOM 606 C CA . ALA A 1 75 ? 12.334 -3.856 -19.036 1.00 86.19 75 ALA A CA 1
ATOM 607 C C . ALA A 1 75 ? 13.351 -4.904 -19.507 1.00 86.19 75 ALA A C 1
ATOM 609 O O . ALA A 1 75 ? 12.972 -5.917 -20.096 1.00 86.19 75 ALA A O 1
ATOM 610 N N . VAL A 1 76 ? 14.640 -4.696 -19.242 1.00 89.12 76 VAL A N 1
ATOM 611 C CA . VAL A 1 76 ? 15.744 -5.471 -19.834 1.00 89.12 76 VAL A CA 1
ATOM 612 C C . VAL A 1 76 ? 16.853 -5.746 -18.810 1.00 89.12 76 VAL A C 1
ATOM 614 O O . VAL A 1 76 ? 17.135 -4.891 -17.975 1.00 89.12 76 VAL A O 1
ATOM 617 N N . PRO A 1 77 ? 17.501 -6.923 -18.820 1.00 85.12 77 PRO A N 1
ATOM 618 C CA . PRO A 1 77 ? 18.709 -7.130 -18.032 1.00 85.12 77 PRO A CA 1
ATOM 619 C C . PRO A 1 77 ? 19.843 -6.233 -18.530 1.00 85.12 77 PRO A C 1
ATOM 621 O O . PRO A 1 77 ? 20.086 -6.171 -19.734 1.00 85.12 77 PRO A O 1
ATOM 624 N N . VAL A 1 78 ? 20.569 -5.579 -17.618 1.00 82.19 78 VAL A N 1
ATOM 625 C CA . VAL A 1 78 ? 21.668 -4.647 -17.959 1.00 82.19 78 VAL A CA 1
ATOM 626 C C . VAL A 1 78 ? 22.690 -5.281 -18.904 1.00 82.19 78 VAL A C 1
ATOM 628 O O . VAL A 1 78 ? 23.129 -4.650 -19.858 1.00 82.19 78 VAL A O 1
ATOM 631 N N . THR A 1 79 ? 23.031 -6.549 -18.672 1.00 80.44 79 THR A N 1
ATOM 632 C CA . THR A 1 79 ? 24.021 -7.301 -19.459 1.00 80.44 79 THR A CA 1
ATOM 633 C C . THR A 1 79 ? 23.550 -7.637 -20.873 1.00 80.44 79 THR A C 1
ATOM 635 O O . THR A 1 79 ? 24.364 -7.836 -21.766 1.00 80.44 79 THR A O 1
ATOM 638 N N . GLU A 1 80 ? 22.236 -7.728 -21.080 1.00 82.62 80 GLU A N 1
ATOM 639 C CA . GLU A 1 80 ? 21.619 -8.074 -22.366 1.00 82.62 80 GLU A CA 1
ATOM 640 C C . GLU A 1 80 ? 21.212 -6.819 -23.154 1.00 82.62 80 GLU A C 1
ATOM 642 O O . GLU A 1 80 ? 20.792 -6.912 -24.312 1.00 82.62 80 GLU A O 1
ATOM 647 N N . PHE A 1 81 ? 21.316 -5.638 -22.536 1.00 83.56 81 PHE A N 1
ATOM 648 C CA . PHE A 1 81 ? 20.851 -4.392 -23.116 1.00 83.56 81 PHE A CA 1
ATOM 649 C C . PHE A 1 81 ? 21.651 -4.025 -24.366 1.00 83.56 81 PHE A C 1
ATOM 651 O O . PHE A 1 81 ? 22.860 -3.807 -24.335 1.00 83.56 81 PHE A O 1
ATOM 658 N N . SER A 1 82 ? 20.941 -3.949 -25.489 1.00 84.06 82 SER A N 1
ATOM 659 C CA . SER A 1 82 ? 21.485 -3.555 -26.786 1.00 84.06 82 SER A CA 1
ATOM 660 C C . SER A 1 82 ? 20.706 -2.348 -27.294 1.00 84.06 82 SER A C 1
ATOM 662 O O . SER A 1 82 ? 19.592 -2.518 -27.792 1.00 84.06 82 SER A O 1
ATOM 664 N N . PRO A 1 83 ? 21.244 -1.124 -27.159 1.00 79.62 83 PRO A N 1
ATOM 665 C CA . PRO A 1 83 ? 20.495 0.082 -27.489 1.00 79.62 83 PRO A CA 1
ATOM 666 C C . PRO A 1 83 ? 20.299 0.262 -28.999 1.00 79.62 83 PRO A C 1
ATOM 668 O O . PRO A 1 83 ? 19.333 0.896 -29.408 1.00 79.62 83 PRO A O 1
ATOM 671 N N . HIS A 1 84 ? 21.163 -0.319 -29.837 1.00 82.94 84 HIS A N 1
ATOM 672 C CA . HIS A 1 84 ? 20.965 -0.374 -31.285 1.00 82.94 84 HIS A CA 1
ATOM 673 C C . HIS A 1 84 ? 20.420 -1.755 -31.696 1.00 82.94 84 HIS A C 1
ATOM 675 O O . HIS A 1 84 ? 21.008 -2.764 -31.294 1.00 82.94 84 HIS A O 1
ATOM 681 N N . PRO A 1 85 ? 19.367 -1.835 -32.541 1.00 80.25 85 PRO A N 1
ATOM 682 C CA . PRO A 1 85 ? 18.598 -0.731 -33.149 1.00 80.25 85 PRO A CA 1
ATOM 683 C C . PRO A 1 85 ? 17.438 -0.216 -32.278 1.00 80.25 85 PRO A C 1
ATOM 685 O O . PRO A 1 85 ? 16.686 0.654 -32.711 1.00 80.25 85 PRO A O 1
ATOM 688 N N . LEU A 1 86 ? 17.287 -0.745 -31.063 1.00 84.62 86 LEU A N 1
ATOM 689 C CA . LEU A 1 86 ? 16.113 -0.564 -30.210 1.00 84.62 86 LEU A CA 1
ATOM 690 C C . LEU A 1 86 ? 15.722 0.908 -29.980 1.00 84.62 86 LEU A C 1
ATOM 692 O O . LEU A 1 86 ? 14.585 1.287 -30.248 1.00 84.62 86 LEU A O 1
ATOM 696 N N . LEU A 1 87 ? 16.657 1.753 -29.538 1.00 83.69 87 LEU A N 1
ATOM 697 C CA . LEU A 1 87 ? 16.390 3.167 -29.239 1.00 83.69 87 LEU A CA 1
ATOM 698 C C . LEU A 1 87 ? 16.098 3.995 -30.496 1.00 83.69 87 LEU A C 1
ATOM 700 O O . LEU A 1 87 ? 15.375 4.980 -30.414 1.00 83.69 87 LEU A O 1
ATOM 704 N N . ARG A 1 88 ? 16.608 3.575 -31.661 1.00 85.31 88 ARG A N 1
ATOM 705 C CA . ARG A 1 88 ? 16.326 4.224 -32.950 1.00 85.31 88 ARG A CA 1
ATOM 706 C C . ARG A 1 88 ? 14.911 3.928 -33.452 1.00 85.31 88 ARG A C 1
ATOM 708 O O . ARG A 1 88 ? 14.349 4.727 -34.190 1.00 85.31 88 ARG A O 1
ATOM 715 N N . LEU A 1 89 ? 14.360 2.764 -33.109 1.00 84.19 89 LEU A N 1
ATOM 716 C CA . LEU A 1 89 ? 13.005 2.370 -33.505 1.00 84.19 89 LEU A CA 1
ATOM 717 C C . LEU A 1 89 ? 11.937 2.885 -32.529 1.00 84.19 89 LEU A C 1
ATOM 719 O O . LEU A 1 89 ? 10.778 3.019 -32.920 1.00 84.19 89 LEU A O 1
ATOM 723 N N . LEU A 1 90 ? 12.310 3.157 -31.275 1.00 85.12 90 LEU A N 1
ATOM 724 C CA . LEU A 1 90 ? 11.402 3.510 -30.183 1.00 85.12 90 LEU A CA 1
ATOM 725 C C . LEU A 1 90 ? 11.492 4.994 -29.799 1.00 85.12 90 LEU A C 1
ATOM 727 O O . LEU A 1 90 ? 12.012 5.364 -28.745 1.00 85.12 90 LEU A O 1
ATOM 731 N N . ASN A 1 91 ? 10.917 5.851 -30.638 1.00 79.94 91 ASN A N 1
ATOM 732 C CA . ASN A 1 91 ? 10.979 7.309 -30.469 1.00 79.94 91 ASN A CA 1
ATOM 733 C C . ASN A 1 91 ? 10.132 7.826 -29.289 1.00 79.94 91 ASN A C 1
ATOM 735 O O . ASN A 1 91 ? 10.370 8.918 -28.789 1.00 79.94 91 ASN A O 1
ATOM 739 N N . ASN A 1 92 ? 9.144 7.043 -28.844 1.00 83.50 92 ASN A N 1
ATOM 740 C CA . ASN A 1 92 ? 8.212 7.394 -27.766 1.00 83.50 92 ASN A CA 1
ATOM 741 C C . ASN A 1 92 ? 8.585 6.785 -26.407 1.00 83.50 92 ASN A C 1
ATOM 743 O O . ASN A 1 92 ? 7.809 6.913 -25.455 1.00 83.50 92 ASN A O 1
ATOM 747 N N . LEU A 1 93 ? 9.740 6.118 -26.327 1.00 87.31 93 LEU A N 1
ATOM 748 C CA . LEU A 1 93 ? 10.220 5.482 -25.110 1.00 87.31 93 LEU A CA 1
ATOM 749 C C . LEU A 1 93 ? 10.529 6.536 -24.044 1.00 87.31 93 LEU A C 1
ATOM 751 O O . LEU A 1 93 ? 11.388 7.388 -24.241 1.00 87.31 93 LEU A O 1
ATOM 755 N N . THR A 1 94 ? 9.839 6.466 -22.912 1.00 84.12 94 THR A N 1
ATOM 756 C CA . THR A 1 94 ? 9.998 7.423 -21.810 1.00 84.12 94 THR A CA 1
ATOM 757 C C . THR A 1 94 ? 10.744 6.823 -20.628 1.00 84.12 94 THR A C 1
ATOM 759 O O . THR A 1 94 ? 11.377 7.568 -19.879 1.00 84.12 94 THR A O 1
ATOM 762 N N . GLU A 1 95 ? 10.682 5.496 -20.465 1.00 87.12 95 GLU A N 1
ATOM 763 C CA . GLU A 1 95 ? 11.228 4.785 -19.309 1.00 87.12 95 GLU A CA 1
ATOM 764 C C . GLU A 1 95 ? 12.018 3.528 -19.700 1.00 87.12 95 GLU A C 1
ATOM 766 O O . GLU A 1 95 ? 11.585 2.722 -20.531 1.00 87.12 95 GLU A O 1
ATOM 771 N N . ILE A 1 96 ? 13.167 3.337 -19.046 1.00 89.44 96 ILE A N 1
ATOM 772 C CA . ILE A 1 96 ? 13.932 2.085 -19.079 1.00 89.44 96 ILE A CA 1
ATOM 773 C C . ILE A 1 96 ? 13.981 1.488 -17.675 1.00 89.44 96 ILE A C 1
ATOM 775 O O . ILE A 1 96 ? 14.416 2.137 -16.729 1.00 89.44 96 ILE A O 1
ATOM 779 N N . GLU A 1 97 ? 13.614 0.216 -17.561 1.00 87.00 97 GLU A N 1
ATOM 780 C CA . GLU A 1 97 ? 13.765 -0.589 -16.356 1.00 87.00 97 GLU A CA 1
ATOM 781 C C . GLU A 1 97 ? 14.862 -1.637 -16.555 1.00 87.00 97 GLU A C 1
ATOM 783 O O . GLU A 1 97 ? 14.743 -2.584 -17.336 1.00 87.00 97 GLU A O 1
ATOM 788 N N . PHE A 1 98 ? 15.938 -1.503 -15.797 1.00 87.88 98 PHE A N 1
ATOM 789 C CA . PHE A 1 98 ? 16.961 -2.518 -15.682 1.00 87.88 98 PHE A CA 1
ATOM 790 C C . PHE A 1 98 ? 16.587 -3.512 -14.587 1.00 87.88 98 PHE A C 1
ATOM 792 O O . PHE A 1 98 ? 16.467 -3.148 -13.421 1.00 87.88 98 PHE A O 1
ATOM 799 N N . LYS A 1 99 ? 16.393 -4.774 -14.972 1.00 82.56 99 LYS A N 1
ATOM 800 C CA . LYS A 1 99 ? 15.939 -5.859 -14.085 1.00 82.56 99 LYS A CA 1
ATOM 801 C C . LYS A 1 99 ? 17.031 -6.924 -13.900 1.00 82.56 99 LYS A C 1
ATOM 803 O O . LYS A 1 99 ? 17.941 -6.993 -14.732 1.00 82.56 99 LYS A O 1
ATOM 808 N N . PRO A 1 100 ? 16.957 -7.793 -12.875 1.00 76.75 100 PRO A N 1
ATOM 809 C CA . PRO A 1 100 ? 17.959 -8.837 -12.700 1.00 76.75 100 PRO A CA 1
ATOM 810 C C . PRO A 1 100 ? 17.908 -9.848 -13.862 1.00 76.75 100 PRO A C 1
ATOM 812 O O . PRO A 1 100 ? 16.841 -10.052 -14.461 1.00 76.75 100 PRO A O 1
ATOM 815 N N . PRO A 1 101 ? 19.038 -10.503 -14.193 1.00 69.81 101 PRO A N 1
ATOM 816 C CA . PRO A 1 101 ? 19.040 -11.596 -15.158 1.00 69.81 101 PRO A CA 1
ATOM 817 C C . PRO A 1 101 ? 18.100 -12.711 -14.681 1.00 69.81 101 PRO A C 1
ATOM 819 O O . PRO A 1 101 ? 17.981 -12.970 -13.483 1.00 69.81 101 PRO A O 1
ATOM 822 N N . ALA A 1 102 ? 17.404 -13.364 -15.615 1.00 63.78 102 ALA A N 1
ATOM 823 C CA . ALA A 1 102 ? 16.479 -14.443 -15.278 1.00 63.78 102 ALA A CA 1
ATOM 824 C C . ALA A 1 102 ? 17.231 -15.560 -14.533 1.00 63.78 102 ALA A C 1
ATOM 826 O O . ALA A 1 102 ? 18.204 -16.102 -15.058 1.00 63.78 102 ALA A O 1
ATOM 827 N N . ALA A 1 103 ? 16.794 -15.887 -13.313 1.00 54.38 103 ALA A N 1
ATOM 828 C CA . ALA A 1 103 ? 17.379 -16.969 -12.532 1.00 54.38 103 ALA A CA 1
ATOM 829 C C . ALA A 1 103 ? 17.219 -18.293 -13.292 1.00 54.38 103 ALA A C 1
ATOM 831 O O . ALA A 1 103 ? 16.111 -18.663 -13.688 1.00 54.38 103 ALA A O 1
ATOM 832 N N . SER A 1 104 ? 18.322 -19.007 -13.515 1.00 46.22 104 SER A N 1
ATOM 833 C CA . SER A 1 104 ? 18.265 -20.383 -13.999 1.00 46.22 104 SER A CA 1
ATOM 834 C C . SER A 1 104 ? 17.694 -21.277 -12.889 1.00 46.22 104 SER A C 1
ATOM 836 O O . SER A 1 104 ? 18.170 -21.183 -11.759 1.00 46.22 104 SER A O 1
ATOM 838 N N . PRO A 1 105 ? 16.750 -22.190 -13.178 1.00 39.25 105 PRO A N 1
ATOM 839 C CA . PRO A 1 105 ? 16.106 -23.052 -12.176 1.00 39.25 105 PRO A CA 1
ATOM 840 C C . PRO A 1 105 ? 17.035 -24.097 -11.522 1.00 39.25 105 PRO A C 1
ATOM 842 O O . PRO A 1 105 ? 16.571 -24.943 -10.768 1.00 39.25 105 PRO A O 1
ATOM 845 N N . LYS A 1 106 ? 18.346 -24.062 -11.792 1.00 36.91 106 LYS A N 1
ATOM 846 C CA . LYS A 1 106 ? 19.341 -25.004 -11.267 1.00 36.91 106 LYS A CA 1
ATOM 847 C C . LYS A 1 106 ? 20.506 -24.263 -10.606 1.00 36.91 106 LYS A C 1
ATOM 849 O O . LYS A 1 106 ? 21.578 -24.166 -11.187 1.00 36.91 106 LYS A O 1
ATOM 854 N N . SER A 1 107 ? 20.295 -23.729 -9.409 1.00 33.72 107 SER A N 1
ATOM 855 C CA . SER A 1 107 ? 21.376 -23.576 -8.424 1.00 33.72 107 SER A CA 1
ATOM 856 C C . SER A 1 107 ? 20.765 -23.363 -7.040 1.00 33.72 107 SER A C 1
ATOM 858 O O . SER A 1 107 ? 20.512 -22.237 -6.606 1.00 33.72 107 SER A O 1
ATOM 860 N N . SER A 1 108 ? 20.482 -24.475 -6.371 1.00 33.56 108 SER A N 1
ATOM 861 C CA . SER A 1 108 ? 20.334 -24.536 -4.922 1.00 33.56 108 SER A CA 1
ATOM 862 C C . SER A 1 108 ? 21.646 -24.121 -4.253 1.00 33.56 108 SER A C 1
ATOM 864 O O . SER A 1 108 ? 22.712 -24.467 -4.750 1.00 33.56 108 SER A O 1
ATOM 866 N N . SER A 1 109 ? 21.519 -23.385 -3.144 1.00 41.34 109 SER A N 1
ATOM 867 C CA . SER A 1 109 ? 22.488 -23.218 -2.045 1.00 41.34 109 SER A CA 1
ATOM 868 C C . SER A 1 109 ? 23.975 -23.043 -2.406 1.00 41.34 109 SER A C 1
ATOM 870 O O . SER A 1 109 ? 24.639 -23.979 -2.828 1.00 41.34 109 SER A O 1
ATOM 872 N N . GLN A 1 110 ? 24.511 -21.864 -2.064 1.00 37.16 110 GLN A N 1
ATOM 873 C CA . GLN A 1 110 ? 25.946 -21.530 -2.012 1.00 37.16 110 GLN A CA 1
ATOM 874 C C . GLN A 1 110 ? 26.648 -21.307 -3.364 1.00 37.16 110 GLN A C 1
ATOM 876 O O . GLN A 1 110 ? 27.544 -22.038 -3.753 1.00 37.16 110 GLN A O 1
ATOM 881 N N . SER A 1 111 ? 26.267 -20.229 -4.059 1.00 34.59 111 SER A N 1
ATOM 882 C CA . SER A 1 111 ? 27.146 -19.410 -4.920 1.00 34.59 111 SER A CA 1
ATOM 883 C C . SER A 1 111 ? 26.291 -18.335 -5.603 1.00 34.59 111 SER A C 1
ATOM 885 O O . SER A 1 111 ? 25.931 -18.428 -6.776 1.00 34.59 111 SER A O 1
ATOM 887 N N . ARG A 1 112 ? 25.906 -17.282 -4.866 1.00 37.56 112 ARG A N 1
ATOM 888 C CA . ARG A 1 112 ? 25.429 -16.043 -5.503 1.00 37.56 112 ARG A CA 1
ATOM 889 C C . ARG A 1 112 ? 26.648 -15.290 -6.039 1.00 37.56 112 ARG A C 1
ATOM 891 O O . ARG A 1 112 ? 27.003 -14.236 -5.527 1.00 37.56 112 ARG A O 1
ATOM 898 N N . SER A 1 113 ? 27.306 -15.834 -7.062 1.00 41.19 113 SER A N 1
ATOM 899 C CA . SER A 1 113 ? 28.133 -14.994 -7.928 1.00 41.19 113 SER A CA 1
ATOM 900 C C . SER A 1 113 ? 27.171 -14.152 -8.764 1.00 41.19 113 SER A C 1
ATOM 902 O O . SER A 1 113 ? 26.688 -14.554 -9.823 1.00 41.19 113 SER A O 1
ATOM 904 N N . SER A 1 114 ? 26.785 -13.001 -8.216 1.00 48.12 114 SER A N 1
ATOM 905 C CA . SER A 1 114 ? 26.031 -11.993 -8.949 1.00 48.12 114 SER A CA 1
ATOM 906 C C . SER A 1 114 ? 26.801 -11.697 -10.234 1.00 48.12 114 SER A C 1
ATOM 908 O O . SER A 1 114 ? 27.925 -11.199 -10.193 1.00 48.12 114 SER A O 1
ATOM 910 N N . ARG A 1 115 ? 26.257 -12.083 -11.396 1.00 51.62 115 ARG A N 1
ATOM 911 C CA . ARG A 1 115 ? 26.899 -11.768 -12.677 1.00 51.62 115 ARG A CA 1
ATOM 912 C C . ARG A 1 115 ? 27.075 -10.251 -12.744 1.00 51.62 115 ARG A C 1
ATOM 914 O O . ARG A 1 115 ? 26.099 -9.507 -12.658 1.00 51.62 115 ARG A O 1
ATOM 921 N N . ARG A 1 116 ? 28.330 -9.819 -12.871 1.00 57.94 116 ARG A N 1
ATOM 922 C CA . ARG A 1 116 ? 28.744 -8.412 -12.889 1.00 57.94 116 ARG A CA 1
ATOM 923 C C . ARG A 1 116 ? 27.926 -7.647 -13.930 1.00 57.94 116 ARG A C 1
ATOM 925 O O . ARG A 1 116 ? 27.986 -7.959 -15.118 1.00 57.94 116 ARG A O 1
ATOM 932 N N . SER A 1 117 ? 27.160 -6.654 -13.488 1.00 62.41 117 SER A N 1
ATOM 933 C CA . SER A 1 117 ? 26.346 -5.825 -14.380 1.00 62.41 117 SER A CA 1
ATOM 934 C C . SER A 1 117 ? 27.195 -4.671 -14.912 1.00 62.41 117 SER A C 1
ATOM 936 O O . SER A 1 117 ? 27.129 -3.559 -14.399 1.00 62.41 117 SER A O 1
ATOM 938 N N . VAL A 1 118 ? 28.049 -4.942 -15.902 1.00 62.47 118 VAL A N 1
ATOM 939 C CA . VAL A 1 118 ? 28.891 -3.914 -16.536 1.00 62.47 118 VAL A CA 1
ATOM 940 C C . VAL A 1 118 ? 28.272 -3.501 -17.864 1.00 62.47 118 VAL A C 1
ATOM 942 O O . VAL A 1 118 ? 28.076 -4.328 -18.752 1.00 62.47 118 VAL A O 1
ATOM 945 N N . ILE A 1 119 ? 27.989 -2.208 -18.010 1.00 69.06 119 ILE A N 1
ATOM 946 C CA . ILE A 1 119 ? 27.653 -1.618 -19.306 1.00 69.06 119 ILE A CA 1
ATOM 947 C C . ILE A 1 119 ? 28.962 -1.251 -19.991 1.00 69.06 119 ILE A C 1
ATOM 949 O O . ILE A 1 119 ? 29.790 -0.538 -19.427 1.00 69.06 119 ILE A O 1
ATOM 953 N N . HIS A 1 120 ? 29.153 -1.733 -21.215 1.00 71.06 120 HIS A N 1
ATOM 954 C CA . HIS A 1 120 ? 30.336 -1.391 -21.993 1.00 71.06 120 HIS A CA 1
ATOM 955 C C . HIS A 1 120 ? 30.351 0.121 -22.326 1.00 71.06 120 HIS A C 1
ATOM 957 O O . HIS A 1 120 ? 29.300 0.665 -22.685 1.00 71.06 120 HIS A O 1
ATOM 963 N N . PRO A 1 121 ? 31.504 0.817 -22.282 1.00 72.69 121 PRO A N 1
ATOM 964 C CA . PRO A 1 121 ? 31.582 2.262 -22.534 1.00 72.69 121 PRO A CA 1
ATOM 965 C C . PRO A 1 121 ? 30.952 2.725 -23.857 1.00 72.69 121 PRO A C 1
ATOM 967 O O . PRO A 1 121 ? 30.365 3.806 -23.904 1.0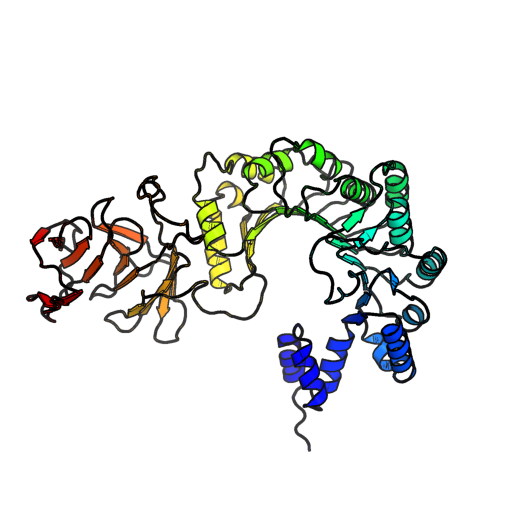0 72.69 121 PRO A O 1
ATOM 970 N N . SER A 1 122 ? 31.000 1.897 -24.908 1.00 74.06 122 SER A N 1
ATOM 971 C CA . SER A 1 122 ? 30.359 2.189 -26.204 1.00 74.06 122 SER A CA 1
ATOM 972 C C . SER A 1 122 ? 28.825 2.233 -26.134 1.00 74.06 122 SER A C 1
ATOM 974 O O . SER A 1 122 ? 28.188 3.039 -26.809 1.00 74.06 122 SER A O 1
ATOM 976 N N . VAL A 1 123 ? 28.216 1.401 -25.282 1.00 78.12 123 VAL A N 1
ATOM 977 C CA . VAL A 1 123 ? 26.767 1.400 -25.028 1.00 78.12 123 VAL A CA 1
ATOM 978 C C . VAL A 1 123 ? 26.374 2.678 -24.290 1.00 78.12 123 VAL A C 1
ATOM 980 O O . VAL A 1 123 ? 25.384 3.310 -24.652 1.00 78.12 123 VAL A O 1
ATOM 983 N N . SER A 1 124 ? 27.185 3.096 -23.312 1.00 78.31 124 SER A N 1
ATOM 984 C CA . SER A 1 124 ? 27.002 4.359 -22.587 1.00 78.31 124 SER A C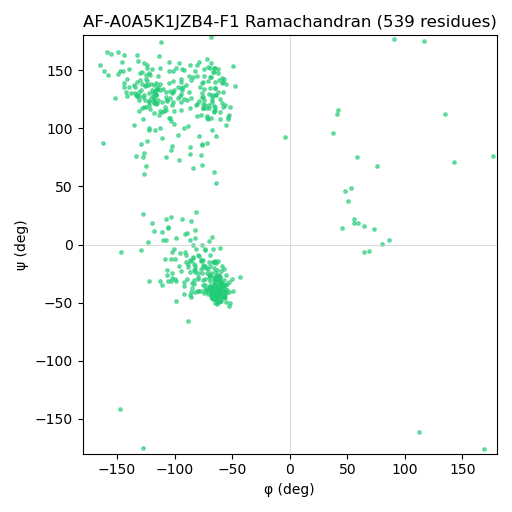A 1
ATOM 985 C C . SER A 1 124 ? 27.056 5.565 -23.528 1.00 78.31 124 SER A C 1
ATOM 987 O O . SER A 1 124 ? 26.143 6.390 -23.519 1.00 78.31 124 SER A O 1
ATOM 989 N N . THR A 1 125 ? 28.069 5.647 -24.399 1.00 77.25 125 THR A N 1
ATOM 990 C CA . THR A 1 125 ? 28.205 6.760 -25.358 1.00 77.25 125 THR A CA 1
ATOM 991 C C . THR A 1 125 ? 27.048 6.807 -26.345 1.00 77.25 125 THR A C 1
ATOM 993 O O . THR A 1 125 ? 26.506 7.881 -26.597 1.00 77.25 125 THR A O 1
ATOM 996 N N . TYR A 1 126 ? 26.614 5.653 -26.858 1.00 80.75 126 TYR A N 1
ATOM 997 C CA . TYR A 1 126 ? 25.461 5.602 -27.751 1.00 80.75 126 TYR A CA 1
ATOM 998 C C . TYR A 1 126 ? 24.171 6.066 -27.061 1.00 80.75 126 TYR A C 1
ATOM 1000 O O . TYR A 1 126 ? 23.396 6.821 -27.654 1.00 80.75 126 TYR A O 1
ATOM 1008 N N . CYS A 1 127 ? 23.949 5.662 -25.804 1.00 80.94 127 CYS A N 1
ATOM 1009 C CA . CYS A 1 127 ? 22.799 6.117 -25.022 1.00 80.94 127 CYS A CA 1
ATOM 1010 C C . CYS A 1 127 ? 22.834 7.633 -24.801 1.00 80.94 127 CYS A C 1
ATOM 1012 O O . CYS A 1 127 ? 21.809 8.277 -24.989 1.00 80.94 127 CYS A O 1
ATOM 1014 N N . ARG A 1 128 ? 24.003 8.236 -24.541 1.00 81.44 128 ARG A N 1
ATOM 1015 C CA . ARG A 1 128 ? 24.105 9.701 -24.377 1.00 81.44 128 ARG A CA 1
ATOM 1016 C C . ARG A 1 128 ? 23.583 10.478 -25.582 1.00 81.44 128 ARG A C 1
ATOM 1018 O O . ARG A 1 128 ? 23.017 11.550 -25.414 1.00 81.44 128 ARG A O 1
ATOM 1025 N N . VAL A 1 129 ? 23.777 9.946 -26.786 1.00 80.31 129 VAL A N 1
ATOM 1026 C CA . VAL A 1 129 ? 23.329 10.591 -28.028 1.00 80.31 129 VAL A CA 1
ATOM 1027 C C . VAL A 1 129 ? 21.878 10.229 -28.353 1.00 80.31 129 VAL A C 1
ATOM 1029 O O . VAL A 1 129 ? 21.092 11.092 -28.737 1.00 80.31 129 VAL A O 1
ATOM 1032 N N . SER A 1 130 ? 21.514 8.955 -28.193 1.00 77.88 130 SER A N 1
ATOM 1033 C CA . SER A 1 130 ? 20.266 8.400 -28.738 1.00 77.88 130 SER A CA 1
ATOM 1034 C C . SER A 1 130 ? 19.126 8.288 -27.722 1.00 77.88 130 SER A C 1
ATOM 1036 O O . SER A 1 130 ? 17.993 8.053 -28.121 1.00 77.88 130 SER A O 1
ATOM 1038 N N . ALA A 1 131 ? 19.396 8.435 -26.422 1.00 79.75 131 ALA A N 1
ATOM 1039 C CA . ALA A 1 131 ? 18.424 8.281 -25.333 1.00 79.75 131 ALA A CA 1
ATOM 1040 C C . ALA A 1 131 ? 17.947 9.625 -24.748 1.00 79.75 131 ALA A C 1
ATOM 1042 O O . ALA A 1 131 ? 17.521 9.694 -23.597 1.00 79.75 131 ALA A O 1
ATOM 1043 N N . ASN A 1 132 ? 18.026 10.711 -25.522 1.00 81.62 132 ASN A N 1
ATOM 1044 C CA . ASN A 1 132 ? 17.702 12.067 -25.060 1.00 81.62 132 ASN A CA 1
ATOM 1045 C C . ASN A 1 132 ? 16.220 12.288 -24.712 1.00 81.62 132 ASN A C 1
ATOM 1047 O O . ASN A 1 132 ? 15.882 13.292 -24.092 1.00 81.62 132 ASN A O 1
ATOM 1051 N N . HIS A 1 133 ? 15.332 11.390 -25.126 1.00 83.25 133 HIS A N 1
ATOM 1052 C CA . HIS A 1 133 ? 13.894 11.407 -24.846 1.00 83.25 133 HIS A CA 1
ATOM 1053 C C . HIS A 1 133 ? 13.509 10.657 -23.566 1.00 83.25 133 HIS A C 1
ATOM 1055 O O . HIS A 1 133 ? 12.364 10.757 -23.126 1.00 83.25 133 HIS A O 1
ATOM 1061 N N . ILE A 1 134 ? 14.447 9.931 -22.957 1.00 86.75 134 ILE A N 1
ATOM 1062 C CA . ILE A 1 134 ? 14.188 9.109 -21.776 1.00 86.75 134 ILE A CA 1
ATOM 1063 C C . ILE A 1 134 ? 14.210 9.993 -20.533 1.00 86.75 134 ILE A C 1
ATOM 1065 O O . ILE A 1 134 ? 15.215 10.629 -20.221 1.00 86.75 134 ILE A O 1
ATOM 1069 N N . GLN A 1 135 ? 13.080 10.022 -19.829 1.00 87.12 135 GLN A N 1
ATOM 1070 C CA . GLN A 1 135 ? 12.865 10.861 -18.650 1.00 87.12 135 GLN A CA 1
ATOM 1071 C C . GLN A 1 135 ? 12.883 10.053 -17.354 1.00 87.12 135 GLN A C 1
ATOM 1073 O O . GLN A 1 135 ? 13.136 10.621 -16.292 1.00 87.12 135 GLN A O 1
ATOM 1078 N N . SER A 1 136 ? 12.637 8.742 -17.428 1.00 86.75 136 SER A N 1
ATOM 1079 C CA . SER A 1 136 ? 12.607 7.864 -16.264 1.00 86.75 136 SER A CA 1
ATOM 1080 C C . SER A 1 136 ? 13.561 6.679 -16.408 1.00 86.75 136 SER A C 1
ATOM 1082 O O . SER A 1 136 ? 13.654 6.051 -17.464 1.00 86.75 136 SER A O 1
ATOM 1084 N N . LEU A 1 137 ? 14.281 6.373 -15.332 1.00 89.50 137 LEU A N 1
ATOM 1085 C CA . LEU A 1 137 ? 15.173 5.224 -15.246 1.00 89.50 137 LEU A CA 1
ATOM 1086 C C . LEU A 1 137 ? 14.886 4.451 -13.961 1.00 89.50 137 LEU A C 1
ATOM 1088 O O . LEU A 1 137 ? 14.915 5.017 -12.870 1.00 89.50 137 LEU A O 1
ATOM 1092 N N . ALA A 1 138 ? 14.658 3.147 -14.088 1.00 86.25 138 ALA A N 1
ATOM 1093 C CA . ALA A 1 138 ? 14.470 2.245 -12.964 1.00 86.25 138 ALA A CA 1
ATOM 1094 C C . ALA A 1 138 ? 15.586 1.197 -12.912 1.00 86.25 138 ALA A C 1
ATOM 1096 O O . ALA A 1 138 ? 15.778 0.416 -13.837 1.00 86.25 138 ALA A O 1
ATOM 1097 N N . LEU A 1 139 ? 16.319 1.159 -11.807 1.00 87.62 139 LEU A N 1
ATOM 1098 C CA . LEU A 1 139 ? 17.359 0.193 -11.484 1.00 87.62 139 LEU A CA 1
ATOM 1099 C C . LEU A 1 139 ? 16.787 -0.784 -10.456 1.00 87.62 139 LEU A C 1
ATOM 1101 O O . LEU A 1 139 ? 16.560 -0.398 -9.313 1.00 87.62 139 LEU A O 1
ATOM 1105 N N . ARG A 1 140 ? 16.517 -2.034 -10.842 1.00 82.94 140 ARG A N 1
ATOM 1106 C CA . ARG A 1 140 ? 15.918 -3.046 -9.960 1.00 82.94 140 ARG A CA 1
ATOM 1107 C C . ARG A 1 140 ? 16.847 -4.237 -9.750 1.00 82.94 140 ARG A C 1
ATOM 1109 O O . ARG A 1 140 ? 17.171 -4.928 -10.714 1.00 82.94 140 ARG A O 1
ATOM 1116 N N . ARG A 1 141 ? 17.197 -4.538 -8.492 1.00 75.19 141 ARG A N 1
ATOM 1117 C CA . ARG A 1 141 ? 18.001 -5.719 -8.097 1.00 75.19 141 ARG A CA 1
ATOM 1118 C C . ARG A 1 141 ? 19.317 -5.819 -8.874 1.00 75.19 141 ARG A C 1
ATOM 1120 O O . ARG A 1 141 ? 19.632 -6.869 -9.432 1.00 75.19 141 ARG A O 1
ATOM 1127 N N . LEU A 1 142 ? 20.059 -4.711 -8.935 1.00 76.75 142 LEU A N 1
ATOM 1128 C CA . LEU A 1 142 ? 21.329 -4.613 -9.662 1.00 76.75 142 LEU A CA 1
ATOM 1129 C C . LEU A 1 142 ? 22.533 -4.614 -8.725 1.00 76.75 142 LEU A C 1
ATOM 1131 O O . LEU A 1 142 ? 22.544 -3.925 -7.707 1.00 76.75 142 LEU A O 1
ATOM 1135 N N . THR A 1 143 ? 23.578 -5.334 -9.128 1.00 75.81 143 THR A N 1
ATOM 1136 C CA . THR A 1 143 ? 24.887 -5.337 -8.468 1.00 75.81 143 THR A CA 1
ATOM 1137 C C . THR A 1 143 ? 25.926 -4.713 -9.395 1.00 75.81 143 THR A C 1
ATOM 1139 O O . THR A 1 143 ? 26.255 -5.277 -10.447 1.00 75.81 143 THR A O 1
ATOM 1142 N N . LEU A 1 144 ? 26.419 -3.535 -9.023 1.00 75.69 144 LEU A N 1
ATOM 1143 C CA . LEU A 1 144 ? 27.449 -2.796 -9.749 1.00 75.69 144 LEU A CA 1
ATOM 1144 C C . LEU A 1 144 ? 28.803 -2.977 -9.064 1.00 75.69 144 LEU A C 1
ATOM 1146 O O . LEU A 1 144 ? 28.881 -3.141 -7.852 1.00 75.69 144 LEU A O 1
ATOM 1150 N N . TYR A 1 145 ? 29.879 -2.935 -9.844 1.00 76.50 145 TYR A N 1
ATOM 1151 C CA . TYR A 1 145 ? 31.220 -3.139 -9.299 1.00 76.50 145 TYR A CA 1
ATOM 1152 C C . TYR A 1 145 ? 31.724 -1.923 -8.507 1.00 76.50 145 TYR A C 1
ATOM 1154 O O . TYR A 1 145 ? 32.294 -2.097 -7.440 1.00 76.50 145 TYR A O 1
ATOM 1162 N N . SER A 1 146 ? 31.489 -0.703 -8.999 1.00 82.38 146 SER A N 1
ATOM 1163 C CA . SER A 1 146 ? 32.033 0.543 -8.437 1.00 82.38 146 SER A CA 1
ATOM 1164 C C . SER A 1 146 ? 31.047 1.714 -8.529 1.00 82.38 146 SER A C 1
ATOM 1166 O O . SER A 1 146 ? 30.121 1.704 -9.351 1.00 82.38 146 SER A O 1
ATOM 1168 N N . PHE A 1 147 ? 31.292 2.776 -7.753 1.00 81.19 147 PHE A N 1
ATOM 1169 C CA . PHE A 1 147 ? 30.551 4.042 -7.861 1.00 81.19 147 PHE A CA 1
ATOM 1170 C C . PHE A 1 147 ? 30.743 4.722 -9.223 1.00 81.19 147 PHE A C 1
ATOM 1172 O O . PHE A 1 147 ? 29.823 5.352 -9.745 1.00 81.19 147 PHE A O 1
ATOM 1179 N N . SER A 1 148 ? 31.906 4.533 -9.852 1.00 82.56 148 SER A N 1
ATOM 1180 C CA . SER A 1 148 ? 32.183 4.995 -11.218 1.00 82.56 148 SER A CA 1
ATOM 1181 C C . SER A 1 148 ? 31.333 4.286 -12.279 1.00 82.56 148 SER A C 1
ATOM 1183 O O . SER A 1 148 ? 30.909 4.912 -13.250 1.00 82.56 148 SER A O 1
ATOM 1185 N N . ALA A 1 149 ? 31.016 3.000 -12.093 1.00 81.50 149 ALA A N 1
ATOM 1186 C CA . ALA A 1 149 ? 30.106 2.285 -12.986 1.00 81.50 149 ALA A CA 1
ATOM 1187 C C . ALA A 1 149 ? 28.667 2.813 -12.860 1.00 81.50 149 ALA A C 1
ATOM 1189 O O . ALA A 1 149 ? 27.985 2.991 -13.871 1.00 81.50 149 ALA A O 1
ATOM 1190 N N . LEU A 1 150 ? 28.224 3.114 -11.632 1.00 84.69 150 LEU A N 1
ATOM 1191 C CA . LEU A 1 150 ? 26.920 3.729 -11.380 1.00 84.69 150 LEU A CA 1
ATOM 1192 C C . LEU A 1 150 ? 26.829 5.120 -12.011 1.00 84.69 150 LEU A C 1
ATOM 1194 O O . LEU A 1 150 ? 25.876 5.400 -12.735 1.00 84.69 150 LEU A O 1
ATOM 1198 N N . SER A 1 151 ? 27.827 5.978 -11.800 1.00 85.31 151 SER A N 1
ATOM 1199 C CA . SER A 1 151 ? 27.817 7.320 -12.384 1.00 85.31 151 SER A CA 1
ATOM 1200 C C . SER A 1 151 ? 27.910 7.293 -13.904 1.00 85.31 151 SER A C 1
ATOM 1202 O O . SER A 1 151 ? 27.188 8.032 -14.566 1.00 85.31 151 SER A O 1
ATOM 1204 N N . GLY A 1 152 ? 28.719 6.399 -14.479 1.00 84.44 152 GLY A N 1
ATOM 1205 C CA . GLY A 1 152 ? 28.772 6.178 -15.922 1.00 84.44 152 GLY A CA 1
ATOM 1206 C C . GLY A 1 152 ? 27.406 5.801 -16.496 1.00 84.44 152 GLY A C 1
ATOM 1207 O O . GLY A 1 152 ? 26.989 6.367 -17.510 1.00 84.44 152 GLY A O 1
ATOM 1208 N N . LEU A 1 153 ? 26.681 4.906 -15.819 1.00 86.00 153 LEU A N 1
ATOM 1209 C CA . LEU A 1 153 ? 25.323 4.511 -16.183 1.00 86.00 153 LEU A CA 1
ATOM 1210 C C . LEU A 1 153 ? 24.338 5.684 -16.088 1.00 86.00 153 LEU A C 1
ATOM 1212 O O . LEU A 1 153 ? 23.660 5.970 -17.070 1.00 86.00 153 LEU A O 1
ATOM 1216 N N . LEU A 1 154 ? 24.297 6.406 -14.968 1.00 87.12 154 LEU A N 1
ATOM 1217 C CA . LEU A 1 154 ? 23.388 7.547 -14.790 1.00 87.12 154 LEU A CA 1
ATOM 1218 C C . LEU A 1 154 ? 23.672 8.669 -15.801 1.00 87.12 154 LEU A C 1
ATOM 1220 O O . LEU A 1 154 ? 22.766 9.148 -16.478 1.00 87.12 154 LEU A O 1
ATOM 1224 N N . LEU A 1 155 ? 24.947 9.007 -16.013 1.00 86.62 155 LEU A N 1
ATOM 1225 C CA . LEU A 1 155 ? 25.377 9.999 -17.005 1.00 86.62 155 LEU A CA 1
ATOM 1226 C C . LEU A 1 155 ? 25.173 9.540 -18.457 1.00 86.62 155 LEU A C 1
ATOM 1228 O O . LEU A 1 155 ? 25.368 10.334 -19.376 1.00 86.62 155 LEU A O 1
ATOM 1232 N N . SER A 1 156 ? 24.811 8.274 -18.696 1.00 86.25 156 SER A N 1
ATOM 1233 C CA . SER A 1 156 ? 24.435 7.798 -20.035 1.00 86.25 156 SER A CA 1
ATOM 1234 C C . SER A 1 156 ? 23.091 8.355 -20.501 1.00 86.25 156 SER A C 1
ATOM 1236 O O . SER A 1 156 ? 22.786 8.284 -21.688 1.00 86.25 156 SER A O 1
ATOM 1238 N N . PHE A 1 157 ? 22.302 8.908 -19.583 1.00 87.62 157 PHE A N 1
ATOM 1239 C CA . PHE A 1 157 ? 20.943 9.367 -19.821 1.00 87.62 157 PHE A CA 1
ATOM 1240 C C . PHE A 1 157 ? 20.795 10.813 -19.313 1.00 87.62 157 PHE A C 1
ATOM 1242 O O . PHE A 1 157 ? 20.413 11.049 -18.168 1.00 87.62 157 PHE A O 1
ATOM 1249 N N . PRO A 1 158 ? 21.127 11.810 -20.147 1.00 82.38 158 PRO A N 1
ATOM 1250 C CA . PRO A 1 158 ? 21.328 13.186 -19.689 1.00 82.38 158 PRO A CA 1
ATOM 1251 C C . PRO A 1 158 ? 20.041 13.931 -19.297 1.00 82.38 158 PRO A C 1
ATOM 1253 O O . PRO A 1 158 ? 20.123 14.926 -18.586 1.00 82.38 158 PRO A O 1
ATOM 1256 N N . LYS A 1 159 ? 18.859 13.485 -19.752 1.00 87.38 159 LYS A N 1
ATOM 1257 C CA . LYS A 1 159 ? 17.564 14.145 -19.488 1.00 87.38 159 LYS A CA 1
ATOM 1258 C C . LYS A 1 159 ? 16.663 13.389 -18.501 1.00 87.38 159 LYS A C 1
ATOM 1260 O O . LYS A 1 159 ? 15.449 13.595 -18.507 1.00 87.38 159 LYS A O 1
ATOM 1265 N N . ILE A 1 160 ? 17.234 12.522 -17.658 1.00 89.50 160 ILE A N 1
ATOM 1266 C CA . ILE A 1 160 ? 16.457 11.848 -16.610 1.00 89.50 160 ILE A CA 1
ATOM 1267 C C . ILE A 1 160 ? 15.943 12.880 -15.609 1.00 89.50 160 ILE A C 1
ATOM 1269 O O . ILE A 1 160 ? 16.718 13.647 -15.042 1.00 89.50 160 ILE A O 1
ATOM 1273 N N . LYS A 1 161 ? 14.638 12.814 -15.353 1.00 88.12 161 LYS A N 1
ATOM 1274 C CA . LYS A 1 161 ? 13.929 13.539 -14.296 1.00 88.12 161 LYS A CA 1
ATOM 1275 C C . LYS A 1 161 ? 13.537 12.624 -13.140 1.00 88.12 161 LYS A C 1
ATOM 1277 O O . LYS A 1 161 ? 13.497 13.063 -11.996 1.00 88.12 161 LYS A O 1
ATOM 1282 N N . THR A 1 162 ? 13.257 11.353 -13.419 1.00 84.88 162 THR A N 1
ATOM 1283 C CA . THR A 1 162 ? 12.772 10.394 -12.421 1.00 84.88 162 THR A CA 1
ATOM 1284 C C . THR A 1 162 ? 13.708 9.199 -12.322 1.00 84.88 162 THR A C 1
ATOM 1286 O O . THR A 1 162 ? 13.877 8.460 -13.291 1.00 84.88 162 THR A O 1
ATOM 1289 N N . LEU A 1 163 ? 14.275 8.971 -11.140 1.00 89.12 163 LEU A N 1
ATOM 1290 C CA . LEU A 1 163 ? 15.164 7.844 -10.872 1.00 89.12 163 LEU A CA 1
ATOM 1291 C C . LEU A 1 163 ? 14.567 6.927 -9.798 1.00 89.12 163 LEU A C 1
ATOM 1293 O O . LEU A 1 163 ? 14.279 7.366 -8.684 1.00 89.12 163 LEU A O 1
ATOM 1297 N N . PHE A 1 164 ? 14.414 5.644 -10.124 1.00 84.88 164 PHE A N 1
ATOM 1298 C CA . PHE A 1 164 ? 14.028 4.598 -9.180 1.00 84.88 164 PHE A CA 1
ATOM 1299 C C . PHE A 1 164 ? 15.206 3.653 -8.951 1.00 84.88 164 PHE A C 1
ATOM 1301 O O . PHE A 1 164 ? 15.592 2.920 -9.853 1.00 84.88 164 PHE A O 1
ATOM 1308 N N . CYS A 1 165 ? 15.751 3.613 -7.743 1.00 85.25 165 CYS A N 1
ATOM 1309 C CA . CYS A 1 165 ? 16.806 2.689 -7.337 1.00 85.25 165 CYS A CA 1
ATOM 1310 C C . CYS A 1 165 ? 16.228 1.685 -6.339 1.00 85.25 165 CYS A C 1
ATOM 1312 O O . CYS A 1 165 ? 16.186 1.944 -5.140 1.00 85.25 165 CYS A O 1
ATOM 1314 N N . LEU A 1 166 ? 15.741 0.546 -6.831 1.00 81.38 166 LEU A N 1
ATOM 1315 C CA . LEU A 1 166 ? 15.084 -0.475 -6.019 1.00 81.38 166 LEU A CA 1
ATOM 1316 C C . LEU A 1 166 ? 16.015 -1.670 -5.816 1.00 81.38 166 LEU A C 1
ATOM 1318 O O . LEU A 1 166 ? 16.239 -2.445 -6.748 1.00 81.38 166 LEU A O 1
ATOM 1322 N N . HIS A 1 167 ? 16.526 -1.849 -4.598 1.00 74.56 167 HIS A N 1
ATOM 1323 C CA . HIS A 1 167 ? 17.432 -2.946 -4.249 1.00 74.56 167 HIS A CA 1
ATOM 1324 C C . HIS A 1 167 ? 18.704 -2.931 -5.110 1.00 74.56 167 HIS A C 1
ATOM 1326 O O . HIS A 1 167 ? 18.854 -3.713 -6.047 1.00 74.56 167 HIS A O 1
ATOM 1332 N N . PHE A 1 168 ? 19.634 -2.024 -4.839 1.00 74.56 168 PHE A N 1
ATOM 1333 C CA . PHE A 1 168 ? 20.897 -1.973 -5.574 1.00 74.56 168 PHE A CA 1
ATOM 1334 C C . PHE A 1 168 ? 22.081 -2.114 -4.622 1.00 74.56 168 PHE A C 1
ATOM 1336 O O . PHE A 1 168 ? 22.008 -1.708 -3.465 1.00 74.56 168 PHE A O 1
ATOM 1343 N N . LYS A 1 169 ? 23.157 -2.731 -5.108 1.00 74.81 169 LYS A N 1
ATOM 1344 C CA . LYS A 1 169 ? 24.379 -2.975 -4.340 1.00 74.81 169 LYS A CA 1
ATOM 1345 C C . LYS A 1 169 ? 25.598 -2.567 -5.156 1.00 74.81 169 LYS A C 1
ATOM 1347 O O . LYS A 1 169 ? 25.648 -2.834 -6.358 1.00 74.81 169 LYS A O 1
ATOM 1352 N N . VAL A 1 170 ? 26.575 -1.958 -4.493 1.00 75.88 170 VAL A N 1
ATOM 1353 C CA . VAL A 1 170 ? 27.910 -1.699 -5.040 1.00 75.88 170 VAL A CA 1
ATOM 1354 C C . VAL A 1 170 ? 28.885 -2.664 -4.355 1.00 75.88 170 VAL A C 1
ATOM 1356 O O . VAL A 1 170 ? 28.791 -2.884 -3.156 1.00 75.88 170 VAL A O 1
ATOM 1359 N N . GLU A 1 171 ? 29.733 -3.361 -5.117 1.00 73.88 171 GLU A N 1
ATOM 1360 C CA . GLU A 1 171 ? 30.648 -4.376 -4.559 1.00 73.88 171 GLU A CA 1
ATOM 1361 C C . GLU A 1 171 ? 31.919 -3.752 -3.970 1.00 73.88 171 GLU A C 1
ATOM 1363 O O . GLU A 1 171 ? 32.384 -4.176 -2.913 1.00 73.88 171 GLU A O 1
ATOM 1368 N N . LYS A 1 172 ? 32.484 -2.742 -4.640 1.00 74.00 172 LYS A N 1
ATOM 1369 C CA . LYS A 1 172 ? 33.685 -2.024 -4.208 1.00 74.00 172 LYS A CA 1
ATOM 1370 C C . LYS A 1 172 ? 33.307 -0.740 -3.467 1.00 74.00 172 LYS A C 1
ATOM 1372 O O . LYS A 1 172 ? 33.486 0.363 -3.976 1.00 74.00 172 LYS A O 1
ATOM 1377 N N . ASP A 1 173 ? 32.804 -0.896 -2.247 1.00 65.56 173 ASP A N 1
ATOM 1378 C CA . ASP A 1 173 ? 32.391 0.223 -1.383 1.00 65.56 173 ASP A CA 1
ATOM 1379 C C . ASP A 1 173 ? 33.566 1.010 -0.768 1.00 65.56 173 ASP A C 1
ATOM 1381 O O . ASP A 1 173 ? 33.347 2.014 -0.091 1.00 65.56 173 ASP A O 1
ATOM 1385 N N . SER A 1 174 ? 34.814 0.579 -0.994 1.00 64.88 174 SER A N 1
ATOM 1386 C CA . SER A 1 174 ? 36.025 1.220 -0.460 1.00 64.88 174 SER A CA 1
ATOM 1387 C C . SER A 1 174 ? 36.477 2.469 -1.229 1.00 64.88 174 SER A C 1
ATOM 1389 O O . SER A 1 174 ? 37.424 3.113 -0.797 1.00 64.88 174 SER A O 1
ATOM 1391 N N . GLU A 1 175 ? 35.880 2.777 -2.384 1.00 70.75 175 GLU A N 1
ATOM 1392 C CA . GLU A 1 175 ? 36.217 3.972 -3.174 1.00 70.75 175 GLU A CA 1
ATOM 1393 C C . GLU A 1 175 ? 35.533 5.230 -2.617 1.00 70.75 175 GLU A C 1
ATOM 1395 O O . GLU A 1 175 ? 34.380 5.170 -2.182 1.00 70.75 175 GLU A O 1
ATOM 1400 N N . ASP A 1 176 ? 36.219 6.375 -2.692 1.00 77.06 176 ASP A N 1
ATOM 1401 C CA . ASP A 1 176 ? 35.649 7.674 -2.328 1.00 77.06 176 ASP A CA 1
ATOM 1402 C C . ASP A 1 176 ? 34.519 8.044 -3.291 1.00 77.06 176 ASP A C 1
ATOM 1404 O O . ASP A 1 176 ? 34.722 8.275 -4.488 1.00 77.06 176 ASP A O 1
ATOM 1408 N N . TRP A 1 177 ? 33.299 8.101 -2.764 1.00 79.19 177 TRP A N 1
ATOM 1409 C CA . TRP A 1 177 ? 32.109 8.400 -3.552 1.00 79.19 177 TRP A CA 1
ATOM 1410 C C . TRP A 1 177 ? 31.908 9.910 -3.760 1.00 79.19 177 TRP A C 1
ATOM 1412 O O . TRP A 1 177 ? 31.286 10.308 -4.746 1.00 79.19 177 TRP A O 1
ATOM 1422 N N . GLU A 1 178 ? 32.456 10.772 -2.894 1.00 81.06 178 GLU A N 1
ATOM 1423 C CA . GLU A 1 178 ? 32.193 12.220 -2.919 1.00 81.06 178 GLU A CA 1
ATOM 1424 C C . GLU A 1 178 ? 32.532 12.912 -4.250 1.00 81.06 178 GLU A C 1
ATOM 1426 O O . GLU A 1 178 ? 31.696 13.676 -4.746 1.00 81.06 178 GLU A O 1
ATOM 1431 N N . PRO A 1 179 ? 33.700 12.671 -4.890 1.00 84.81 179 PRO A N 1
ATOM 1432 C CA . PRO A 1 179 ? 34.016 13.316 -6.165 1.00 84.81 179 PRO A CA 1
ATOM 1433 C C . PRO A 1 179 ? 33.007 12.929 -7.249 1.00 84.81 179 PRO A C 1
ATOM 1435 O O . PRO A 1 179 ? 32.591 13.759 -8.059 1.00 84.81 179 PRO A O 1
ATOM 1438 N N . VAL A 1 180 ? 32.566 11.669 -7.227 1.00 83.44 180 VAL A N 1
ATOM 1439 C CA . VAL A 1 180 ? 31.553 11.144 -8.141 1.00 83.44 180 VAL A CA 1
ATOM 1440 C C . VAL A 1 180 ? 30.193 11.797 -7.871 1.00 83.44 180 VAL A C 1
ATOM 1442 O O . VAL A 1 180 ? 29.509 12.187 -8.819 1.00 83.44 180 VAL A O 1
ATOM 1445 N N . GLY A 1 181 ? 29.830 11.985 -6.601 1.00 82.62 181 GLY A N 1
ATOM 1446 C CA . GLY A 1 181 ? 28.600 12.663 -6.183 1.00 82.62 181 GLY A CA 1
ATOM 1447 C C . GLY A 1 181 ? 28.535 14.113 -6.649 1.00 82.62 181 GLY A C 1
ATOM 1448 O O . GLY A 1 181 ? 27.527 14.530 -7.218 1.00 82.62 181 GLY A O 1
ATOM 1449 N N . ARG A 1 182 ? 29.639 14.862 -6.520 1.00 83.62 182 ARG A N 1
ATOM 1450 C CA . ARG A 1 182 ? 29.729 16.255 -6.999 1.00 83.62 182 ARG A CA 1
ATOM 1451 C C . ARG A 1 182 ? 29.576 16.364 -8.517 1.00 83.62 182 ARG A C 1
ATOM 1453 O O . ARG A 1 182 ? 28.904 17.269 -9.004 1.00 83.62 182 ARG A O 1
ATOM 1460 N N . ILE A 1 183 ? 30.154 15.434 -9.279 1.00 85.56 183 ILE A N 1
ATOM 1461 C CA . ILE A 1 183 ? 29.983 15.402 -10.743 1.00 85.56 183 ILE A CA 1
ATOM 1462 C C . ILE A 1 183 ? 28.519 15.137 -11.108 1.00 85.56 183 ILE A C 1
ATOM 1464 O O . ILE A 1 183 ? 27.982 15.764 -12.024 1.00 85.56 183 ILE A O 1
ATOM 1468 N N . LEU A 1 184 ? 27.872 14.204 -10.408 1.00 86.19 184 LEU A N 1
ATOM 1469 C CA . LEU A 1 184 ? 26.471 13.872 -10.640 1.00 86.19 184 LEU A CA 1
ATOM 1470 C C . LEU A 1 184 ? 25.543 15.040 -10.294 1.00 86.19 184 LEU A C 1
ATOM 1472 O O . LEU A 1 184 ? 24.666 15.354 -11.096 1.00 86.19 184 LEU A O 1
ATOM 1476 N N . SER A 1 185 ? 25.772 15.724 -9.171 1.00 85.75 185 SER A N 1
ATOM 1477 C CA . SER A 1 185 ? 24.938 16.849 -8.729 1.00 85.75 185 SER A CA 1
ATOM 1478 C C . SER A 1 185 ? 24.998 18.058 -9.664 1.00 85.75 185 SER A C 1
ATOM 1480 O O . SER A 1 185 ? 24.016 18.782 -9.796 1.00 85.75 185 SER A O 1
ATOM 1482 N N . GLN A 1 186 ? 26.120 18.255 -10.364 1.00 85.50 186 GLN A N 1
ATOM 1483 C CA . GLN A 1 186 ? 26.269 19.310 -11.373 1.00 85.50 186 GLN A CA 1
ATOM 1484 C C . GLN A 1 186 ? 25.631 18.959 -12.722 1.00 85.50 186 GLN A C 1
ATOM 1486 O O . GLN A 1 186 ? 25.241 19.854 -13.471 1.00 85.50 186 GLN A O 1
ATOM 1491 N N . ARG A 1 187 ? 25.578 17.670 -13.079 1.00 85.69 187 ARG A N 1
ATOM 1492 C CA . ARG A 1 187 ? 25.181 17.229 -14.427 1.00 85.69 187 ARG A CA 1
ATOM 1493 C C . ARG A 1 187 ? 23.759 16.696 -14.519 1.00 85.69 187 ARG A C 1
ATOM 1495 O O . ARG A 1 187 ? 23.200 16.709 -15.612 1.00 85.69 187 ARG A O 1
ATOM 1502 N N . MET A 1 188 ? 23.188 16.204 -13.424 1.00 85.81 188 MET A N 1
ATOM 1503 C CA . MET A 1 188 ? 21.832 15.659 -13.408 1.00 85.81 188 MET A CA 1
ATOM 1504 C C . MET A 1 188 ? 20.796 16.710 -13.010 1.00 85.81 188 MET A C 1
ATOM 1506 O O . MET A 1 188 ? 21.080 17.632 -12.253 1.00 85.81 188 MET A O 1
ATOM 1510 N N . GLN A 1 189 ? 19.576 16.544 -13.521 1.00 87.00 189 GLN A N 1
ATOM 1511 C CA . GLN A 1 189 ? 18.420 17.402 -13.247 1.00 87.00 189 GLN A CA 1
ATOM 1512 C C . GLN A 1 189 ? 17.249 16.535 -12.770 1.00 87.00 189 GLN A C 1
ATOM 1514 O O . GLN A 1 189 ? 16.218 16.427 -13.433 1.00 87.00 189 GLN A O 1
ATOM 1519 N N . LEU A 1 190 ? 17.453 15.841 -11.647 1.00 87.06 190 LEU A N 1
ATOM 1520 C CA . LEU A 1 190 ? 16.457 14.930 -11.093 1.00 87.06 190 LEU A CA 1
ATOM 1521 C C . LEU A 1 190 ? 15.342 15.728 -10.416 1.00 87.06 190 LEU A C 1
ATOM 1523 O O . LEU A 1 190 ? 15.600 16.525 -9.531 1.00 87.06 190 LEU A O 1
ATOM 1527 N N . GLU A 1 191 ? 14.093 15.468 -10.782 1.00 87.75 191 GLU A N 1
ATOM 1528 C CA . GLU A 1 191 ? 12.909 16.004 -10.104 1.00 87.75 191 GLU A CA 1
ATOM 1529 C C . GLU A 1 191 ? 12.420 15.035 -9.017 1.00 87.75 191 GLU A C 1
ATOM 1531 O O . GLU A 1 191 ? 11.950 15.454 -7.959 1.00 87.75 191 GLU A O 1
ATOM 1536 N N . THR A 1 192 ? 12.532 13.727 -9.273 1.00 84.56 192 THR A N 1
ATOM 1537 C CA . THR A 1 192 ? 12.011 12.655 -8.416 1.00 84.56 192 THR A CA 1
ATOM 1538 C C . THR A 1 192 ? 13.065 11.576 -8.193 1.00 84.56 192 THR A C 1
ATOM 1540 O O . THR A 1 192 ? 13.592 11.011 -9.154 1.00 84.56 192 THR A O 1
ATOM 1543 N N . LEU A 1 193 ? 13.316 11.230 -6.931 1.00 89.19 193 LEU A N 1
ATOM 1544 C CA . LEU A 1 193 ? 14.207 10.138 -6.542 1.00 89.19 193 LEU A CA 1
ATOM 1545 C C . LEU A 1 193 ? 13.474 9.166 -5.614 1.00 89.19 193 LEU A C 1
ATOM 1547 O O . LEU A 1 193 ? 12.953 9.562 -4.576 1.00 89.19 193 LEU A O 1
ATOM 1551 N N . THR A 1 194 ? 13.445 7.884 -5.975 1.00 84.38 194 THR A N 1
ATOM 1552 C CA . THR A 1 194 ? 12.989 6.798 -5.096 1.00 84.38 194 THR A CA 1
ATOM 1553 C C . THR A 1 194 ? 14.135 5.836 -4.854 1.00 84.38 194 THR A C 1
ATOM 1555 O O . THR A 1 194 ? 14.685 5.304 -5.816 1.00 84.38 194 THR A O 1
ATOM 1558 N N . VAL A 1 195 ? 14.453 5.551 -3.596 1.00 85.94 195 VAL A N 1
ATOM 1559 C CA . VAL A 1 195 ? 15.476 4.571 -3.228 1.00 85.94 195 VAL A CA 1
ATOM 1560 C C . VAL A 1 195 ? 14.892 3.536 -2.275 1.00 85.94 195 VAL A C 1
ATOM 1562 O O . VAL A 1 195 ? 14.153 3.895 -1.365 1.00 85.94 195 VAL A O 1
ATOM 1565 N N . GLN A 1 196 ? 15.197 2.255 -2.487 1.00 81.38 196 GLN A N 1
ATOM 1566 C CA . GLN A 1 196 ? 14.804 1.156 -1.604 1.00 81.38 196 GLN A CA 1
ATOM 1567 C C . GLN A 1 196 ? 16.012 0.319 -1.198 1.00 81.38 196 GLN A C 1
ATOM 1569 O O . GLN A 1 196 ? 16.772 -0.138 -2.060 1.00 81.38 196 GLN A O 1
ATOM 1574 N N . VAL A 1 197 ? 16.146 0.111 0.112 1.00 71.00 197 VAL A N 1
ATOM 1575 C CA . VAL A 1 197 ? 17.249 -0.605 0.758 1.00 71.00 197 VAL A CA 1
ATOM 1576 C C . VAL A 1 197 ? 16.670 -1.775 1.554 1.00 71.00 197 VAL A C 1
ATOM 1578 O O . VAL A 1 197 ? 15.811 -1.569 2.407 1.00 71.00 197 VAL A O 1
ATOM 1581 N N . ASP A 1 198 ? 17.141 -2.989 1.261 1.00 59.09 198 ASP A N 1
ATOM 1582 C CA . ASP A 1 198 ? 16.539 -4.240 1.756 1.00 59.09 198 ASP A CA 1
ATOM 1583 C C . ASP A 1 198 ? 17.353 -4.971 2.826 1.00 59.09 198 ASP A C 1
ATOM 1585 O O . ASP A 1 198 ? 16.854 -5.932 3.405 1.00 59.09 198 ASP A O 1
ATOM 1589 N N . ASP A 1 199 ? 18.617 -4.607 3.051 1.00 58.41 199 ASP A N 1
ATOM 1590 C CA . ASP A 1 199 ? 19.547 -5.511 3.728 1.00 58.41 199 ASP A CA 1
ATOM 1591 C C . ASP A 1 199 ? 20.480 -4.774 4.700 1.00 58.41 199 ASP A C 1
ATOM 1593 O O . ASP A 1 199 ? 21.192 -3.844 4.318 1.00 58.41 199 ASP A O 1
ATOM 1597 N N . ASN A 1 200 ? 20.521 -5.260 5.947 1.00 53.03 200 ASN A N 1
ATOM 1598 C CA . ASN A 1 200 ? 21.414 -4.807 7.025 1.00 53.03 200 ASN A CA 1
ATOM 1599 C C . ASN A 1 200 ? 22.909 -5.014 6.706 1.00 53.03 200 ASN A C 1
ATOM 1601 O O . ASN A 1 200 ? 23.784 -4.484 7.402 1.00 53.03 200 ASN A O 1
ATOM 1605 N N . SER A 1 201 ? 23.216 -5.812 5.679 1.00 50.16 201 SER A N 1
ATOM 1606 C CA . SER A 1 201 ? 24.579 -6.122 5.240 1.00 50.16 201 SER A CA 1
ATOM 1607 C C . SER A 1 201 ? 25.139 -5.181 4.163 1.00 50.16 201 SER A C 1
ATOM 1609 O O . SER A 1 201 ? 26.313 -5.307 3.809 1.00 50.16 201 SER A O 1
ATOM 1611 N N . ILE A 1 202 ? 24.338 -4.254 3.622 1.00 57.84 202 ILE A N 1
ATOM 1612 C CA . ILE A 1 202 ? 24.749 -3.356 2.531 1.00 57.84 202 ILE A CA 1
ATOM 1613 C C . ILE A 1 202 ? 25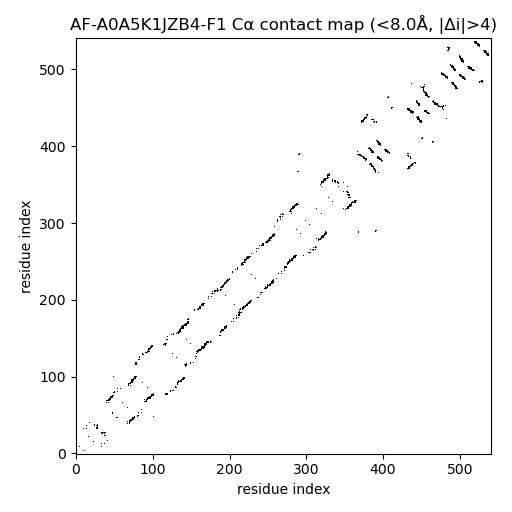.261 -2.027 3.106 1.00 57.84 202 ILE A C 1
ATOM 1615 O O . ILE A 1 202 ? 24.654 -1.446 4.001 1.00 57.84 202 ILE A O 1
ATOM 1619 N N . SER A 1 203 ? 26.392 -1.547 2.582 1.00 65.81 203 SER A N 1
ATOM 1620 C CA . SER A 1 203 ? 26.929 -0.211 2.864 1.00 65.81 203 SER A CA 1
ATOM 1621 C C . SER A 1 203 ? 25.899 0.876 2.544 1.00 65.81 203 SER A C 1
ATOM 1623 O O . SER A 1 203 ? 25.248 0.818 1.503 1.00 65.81 203 SER A O 1
ATOM 1625 N N . LEU A 1 204 ? 25.774 1.897 3.397 1.00 71.44 204 LEU A N 1
ATOM 1626 C CA . LEU A 1 204 ? 24.891 3.050 3.158 1.00 71.44 204 LEU A CA 1
ATOM 1627 C C . LEU A 1 204 ? 25.498 4.082 2.185 1.00 71.44 204 LEU A C 1
ATOM 1629 O O . LEU A 1 204 ? 24.788 4.943 1.674 1.00 71.44 204 LEU A O 1
ATOM 1633 N N . ARG A 1 205 ? 26.781 3.947 1.826 1.00 76.06 205 ARG A N 1
ATOM 1634 C CA . ARG A 1 205 ? 27.499 4.852 0.903 1.00 76.06 205 ARG A CA 1
ATOM 1635 C C . ARG A 1 205 ? 26.838 5.060 -0.470 1.00 76.06 205 ARG A C 1
ATOM 1637 O O . ARG A 1 205 ? 26.836 6.186 -0.964 1.00 76.06 205 ARG A O 1
ATOM 1644 N N . PRO A 1 206 ? 26.241 4.044 -1.127 1.00 76.88 206 PRO A N 1
ATOM 1645 C CA . PRO A 1 206 ? 25.525 4.266 -2.380 1.00 76.88 206 PRO A CA 1
ATOM 1646 C C . PRO A 1 206 ? 24.302 5.175 -2.222 1.00 76.88 206 PRO A C 1
ATOM 1648 O O . PRO A 1 206 ? 23.916 5.852 -3.174 1.00 76.88 206 PRO A O 1
ATOM 1651 N N . LEU A 1 207 ? 23.696 5.200 -1.034 1.00 77.44 207 LEU A N 1
ATOM 1652 C CA . LEU A 1 207 ? 22.572 6.067 -0.717 1.00 77.44 207 LEU A CA 1
ATOM 1653 C C . LEU A 1 207 ? 23.041 7.510 -0.468 1.00 77.44 207 LEU A C 1
ATOM 1655 O O . LEU A 1 207 ? 22.420 8.431 -0.994 1.00 77.44 207 LEU A O 1
ATOM 1659 N N . GLU A 1 208 ? 24.175 7.699 0.216 1.00 79.12 208 GLU A N 1
ATOM 1660 C CA . GLU A 1 208 ? 24.833 9.009 0.384 1.00 79.12 208 GLU A CA 1
ATOM 1661 C C . GLU A 1 208 ? 25.206 9.629 -0.973 1.00 79.12 208 GLU A C 1
ATOM 1663 O O . GLU A 1 208 ? 24.878 10.782 -1.248 1.00 79.12 208 GLU A O 1
ATOM 1668 N N . LEU A 1 209 ? 25.790 8.833 -1.879 1.00 84.12 209 LEU A N 1
ATOM 1669 C CA . LEU A 1 209 ? 26.111 9.261 -3.243 1.00 84.12 209 LEU A CA 1
ATOM 1670 C C . LEU A 1 209 ? 24.874 9.763 -4.004 1.00 84.12 209 LEU A C 1
ATOM 1672 O O . LEU A 1 209 ? 24.939 10.783 -4.693 1.00 84.12 209 LEU A O 1
ATOM 1676 N N . LEU A 1 210 ? 23.758 9.030 -3.922 1.00 83.25 210 LEU A N 1
ATOM 1677 C CA . 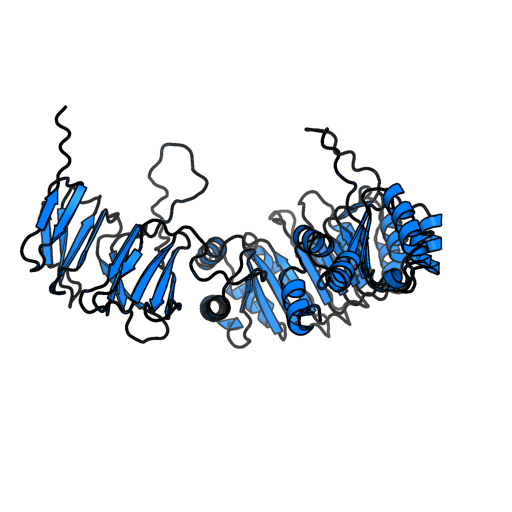LEU A 1 210 ? 22.508 9.417 -4.580 1.00 83.25 210 LEU A CA 1
ATOM 1678 C C . LEU A 1 210 ? 21.881 10.654 -3.926 1.00 83.25 210 LEU A C 1
ATOM 1680 O O . LEU A 1 210 ? 21.325 11.482 -4.645 1.00 83.25 210 LEU A O 1
ATOM 1684 N N . GLY A 1 211 ? 21.998 10.799 -2.604 1.00 81.38 211 GLY A N 1
ATOM 1685 C CA . GLY A 1 211 ? 21.592 12.001 -1.876 1.00 81.38 211 GLY A CA 1
ATOM 1686 C C . GLY A 1 211 ? 22.378 13.232 -2.329 1.00 81.38 211 GLY A C 1
ATOM 1687 O O . GLY A 1 211 ? 21.786 14.236 -2.725 1.00 81.38 211 GLY A O 1
ATOM 1688 N N . GLU A 1 212 ? 23.707 13.128 -2.390 1.00 83.19 212 GLU A N 1
ATOM 1689 C CA . GLU A 1 212 ? 24.589 14.192 -2.881 1.00 83.19 212 GLU A CA 1
ATOM 1690 C C . GLU A 1 212 ? 24.294 14.549 -4.344 1.00 83.19 212 GLU A C 1
ATOM 1692 O O . GLU A 1 212 ? 24.267 15.727 -4.702 1.00 83.19 212 GLU A O 1
ATOM 1697 N N . ALA A 1 213 ? 24.009 13.554 -5.189 1.00 83.38 213 ALA A N 1
ATOM 1698 C CA . ALA A 1 213 ? 23.611 13.765 -6.579 1.00 83.38 213 ALA A CA 1
ATOM 1699 C C . ALA A 1 213 ? 22.248 14.471 -6.727 1.00 83.38 213 ALA A C 1
ATOM 1701 O O . ALA A 1 213 ? 22.010 15.146 -7.729 1.00 83.38 213 ALA A O 1
ATOM 1702 N N . ALA A 1 214 ? 21.352 14.308 -5.752 1.00 84.12 214 ALA A N 1
ATOM 1703 C CA . ALA A 1 214 ? 19.972 14.787 -5.785 1.00 84.12 214 ALA A CA 1
ATOM 1704 C C . ALA A 1 214 ? 19.754 16.157 -5.129 1.00 84.12 214 ALA A C 1
ATOM 1706 O O . ALA A 1 214 ? 18.783 16.838 -5.471 1.00 84.12 214 ALA A O 1
ATOM 1707 N N . LYS A 1 215 ? 20.639 16.570 -4.214 1.00 82.00 215 LYS A N 1
ATOM 1708 C CA . LYS A 1 215 ? 20.409 17.693 -3.289 1.00 82.00 215 LYS A CA 1
ATOM 1709 C C . LYS A 1 215 ? 19.905 18.985 -3.937 1.00 82.00 215 LYS A C 1
ATOM 1711 O O . LYS A 1 215 ? 19.021 19.643 -3.405 1.00 82.00 215 LYS A O 1
ATOM 1716 N N . HIS A 1 216 ? 20.416 19.345 -5.113 1.00 83.06 216 HIS A N 1
ATOM 1717 C CA . HIS A 1 216 ? 20.119 20.646 -5.723 1.00 83.06 216 HIS A CA 1
ATOM 1718 C C . HIS A 1 216 ? 18.877 20.662 -6.605 1.00 83.06 216 HIS A C 1
ATOM 1720 O O . HIS A 1 216 ? 18.397 21.745 -6.920 1.00 83.06 216 HIS A O 1
ATOM 1726 N N . THR A 1 217 ? 18.364 19.509 -7.030 1.00 85.25 217 THR A N 1
ATOM 1727 C CA . THR A 1 217 ? 17.354 19.436 -8.103 1.00 85.25 217 THR A CA 1
ATOM 1728 C C . THR A 1 217 ? 16.069 18.740 -7.669 1.00 85.25 217 THR A C 1
ATOM 1730 O O . THR A 1 217 ? 14.986 19.126 -8.115 1.00 85.25 217 THR A O 1
ATOM 1733 N N . VAL A 1 218 ? 16.162 17.774 -6.748 1.00 87.00 218 VAL A N 1
ATOM 1734 C CA . VAL A 1 218 ? 15.034 16.912 -6.390 1.00 87.00 218 VAL A CA 1
ATOM 1735 C C . VAL A 1 218 ? 13.954 17.673 -5.632 1.00 87.00 218 VAL A C 1
ATOM 1737 O O . VAL A 1 218 ? 14.202 18.327 -4.622 1.00 87.00 218 VAL A O 1
ATOM 1740 N N . GLN A 1 219 ? 12.720 17.527 -6.113 1.00 87.81 219 GLN A N 1
ATOM 1741 C CA . GLN A 1 219 ? 11.512 18.071 -5.497 1.00 87.81 219 GLN A CA 1
ATOM 1742 C C . GLN A 1 219 ? 10.754 17.015 -4.695 1.00 87.81 219 GLN A C 1
ATOM 1744 O O . GLN A 1 219 ? 10.085 17.357 -3.715 1.00 87.81 219 GLN A O 1
ATOM 1749 N N . TRP A 1 220 ? 10.859 15.748 -5.103 1.00 87.81 220 TRP A N 1
ATOM 1750 C CA . TRP A 1 220 ? 10.188 14.617 -4.474 1.00 87.81 220 TRP A CA 1
ATOM 1751 C C . TRP A 1 220 ? 11.182 13.498 -4.159 1.00 87.81 220 TRP A C 1
ATOM 1753 O O . TRP A 1 220 ? 11.780 12.913 -5.066 1.00 87.81 220 TRP A O 1
ATOM 1763 N N . LEU A 1 221 ? 11.339 13.184 -2.874 1.00 88.94 221 LEU A N 1
ATOM 1764 C CA . LEU A 1 221 ? 12.219 12.121 -2.395 1.00 88.94 221 LEU A CA 1
ATOM 1765 C C . LEU A 1 221 ? 11.403 11.030 -1.705 1.00 88.94 221 LEU A C 1
ATOM 1767 O O . LEU A 1 221 ? 10.628 11.319 -0.793 1.00 88.94 221 LEU A O 1
ATOM 1771 N N . ARG A 1 222 ? 11.623 9.772 -2.092 1.00 87.00 222 ARG A N 1
ATOM 1772 C CA . ARG A 1 222 ? 11.116 8.599 -1.379 1.00 87.00 222 ARG A CA 1
ATOM 1773 C C . ARG A 1 222 ? 12.240 7.673 -0.957 1.00 87.00 222 ARG A C 1
ATOM 1775 O O . ARG A 1 222 ? 12.964 7.155 -1.801 1.00 87.00 222 ARG A O 1
ATOM 1782 N N . LEU A 1 223 ? 12.323 7.414 0.338 1.00 86.06 223 LEU A N 1
ATOM 1783 C CA . LEU A 1 223 ? 13.272 6.493 0.947 1.00 86.06 223 LEU A CA 1
ATOM 1784 C C . LEU A 1 223 ? 12.492 5.307 1.514 1.00 86.06 223 LEU A C 1
ATOM 1786 O O . LEU A 1 223 ? 11.683 5.483 2.415 1.00 86.06 223 LEU A O 1
ATOM 1790 N N . ASN A 1 224 ? 12.696 4.110 0.976 1.00 82.25 224 ASN A N 1
ATOM 1791 C CA . ASN A 1 224 ? 12.141 2.877 1.522 1.00 82.25 224 ASN A CA 1
ATOM 1792 C C . ASN A 1 224 ? 13.230 2.157 2.321 1.00 82.25 224 ASN A C 1
ATOM 1794 O O . ASN A 1 224 ? 14.143 1.565 1.742 1.00 82.25 224 ASN A O 1
ATOM 1798 N N . LEU A 1 225 ? 13.129 2.247 3.644 1.00 77.44 225 LEU A N 1
ATOM 1799 C CA . LEU A 1 225 ? 14.038 1.640 4.604 1.00 77.44 225 LEU A CA 1
ATOM 1800 C C . LEU A 1 225 ? 13.339 0.402 5.167 1.00 77.44 225 LEU A C 1
ATOM 1802 O O . LEU A 1 225 ? 12.708 0.480 6.211 1.00 77.44 225 LEU A O 1
ATOM 1806 N N . ASP A 1 226 ? 13.377 -0.724 4.450 1.00 67.88 226 ASP A N 1
ATOM 1807 C CA . ASP A 1 226 ? 12.622 -1.937 4.812 1.00 67.88 226 ASP A CA 1
ATOM 1808 C C . ASP A 1 226 ? 13.378 -2.836 5.829 1.00 67.88 226 ASP A C 1
ATOM 1810 O O . ASP A 1 226 ? 13.079 -4.023 5.953 1.00 67.88 226 ASP A O 1
ATOM 1814 N N . PHE A 1 227 ? 14.354 -2.293 6.570 1.00 62.34 227 PHE A N 1
ATOM 1815 C CA . PHE A 1 227 ? 15.214 -3.038 7.499 1.00 62.34 227 PHE A CA 1
ATOM 1816 C C . PHE A 1 227 ? 15.196 -2.482 8.932 1.00 62.34 227 PHE A C 1
ATOM 1818 O O . PHE A 1 227 ? 14.926 -1.303 9.158 1.00 62.34 227 PHE A O 1
ATOM 1825 N N . ILE A 1 228 ? 15.493 -3.345 9.912 1.00 51.78 228 ILE A N 1
ATOM 1826 C CA . ILE A 1 228 ? 15.654 -2.962 11.322 1.00 51.78 228 ILE A CA 1
ATOM 1827 C C . ILE A 1 228 ? 17.058 -2.385 11.483 1.00 51.78 228 ILE A C 1
ATOM 1829 O O . ILE A 1 228 ? 18.030 -3.137 11.387 1.00 51.78 228 ILE A O 1
ATOM 1833 N N . VAL A 1 229 ? 17.169 -1.078 11.729 1.00 53.12 229 VAL A N 1
ATOM 1834 C CA . VAL A 1 229 ? 18.443 -0.453 12.104 1.00 53.12 229 VAL A CA 1
ATOM 1835 C C . VAL A 1 229 ? 18.828 -1.013 13.487 1.00 53.12 229 VAL A C 1
ATOM 1837 O O . VAL A 1 229 ? 18.081 -0.818 14.452 1.00 53.12 229 VAL A O 1
ATOM 1840 N N . PRO A 1 230 ? 19.936 -1.772 13.614 1.00 45.81 230 PRO A N 1
ATOM 1841 C CA . PRO A 1 230 ? 20.390 -2.252 14.915 1.00 45.81 230 PRO A CA 1
ATOM 1842 C C . PRO A 1 230 ? 20.658 -1.057 15.831 1.00 45.81 230 PRO A C 1
ATOM 1844 O O . PRO A 1 230 ? 21.259 -0.086 15.379 1.00 45.81 230 PRO A O 1
ATOM 1847 N N . VAL A 1 231 ? 20.270 -1.152 17.105 1.00 45.00 231 VAL A N 1
ATOM 1848 C CA . VAL A 1 231 ? 20.466 -0.104 18.131 1.00 45.00 231 VAL A CA 1
ATOM 1849 C C . VAL A 1 231 ? 21.924 0.399 18.179 1.00 45.00 231 VAL A C 1
ATOM 1851 O O . VAL A 1 231 ? 22.156 1.577 18.426 1.00 45.00 231 VAL A O 1
ATOM 1854 N N . ASP A 1 232 ? 22.887 -0.464 17.832 1.00 42.50 232 ASP A N 1
ATOM 1855 C CA . ASP A 1 232 ? 24.327 -0.168 17.821 1.00 42.50 232 ASP A CA 1
ATOM 1856 C C . ASP A 1 232 ? 24.855 0.489 16.527 1.00 42.50 232 ASP A C 1
ATOM 1858 O O . ASP A 1 232 ? 25.975 0.998 16.507 1.00 42.50 232 ASP A O 1
ATOM 1862 N N . ARG A 1 233 ? 24.092 0.492 15.422 1.00 49.28 233 ARG A N 1
ATOM 1863 C CA . ARG A 1 233 ? 24.433 1.250 14.203 1.00 49.28 233 ARG A CA 1
ATOM 1864 C C . ARG A 1 233 ? 23.568 2.499 14.177 1.00 49.28 233 ARG A C 1
ATOM 1866 O O . ARG A 1 233 ? 22.497 2.508 13.583 1.00 49.28 233 ARG A O 1
ATOM 1873 N N . SER A 1 234 ? 24.051 3.523 14.865 1.00 49.75 234 SER A N 1
ATOM 1874 C CA . SER A 1 234 ? 23.347 4.765 15.164 1.00 49.75 234 SER A CA 1
ATOM 1875 C C . SER A 1 234 ? 22.668 5.432 13.959 1.00 49.75 234 SER A C 1
ATOM 1877 O O . SER A 1 234 ? 23.100 5.316 12.806 1.00 49.75 234 SER A O 1
ATOM 1879 N N . VAL A 1 235 ? 21.619 6.199 14.285 1.00 51.44 235 VAL A N 1
ATOM 1880 C CA . VAL A 1 235 ? 20.957 7.213 13.443 1.00 51.44 235 VAL A CA 1
ATOM 1881 C C . VAL A 1 235 ? 21.977 8.079 12.685 1.00 51.44 235 VAL A C 1
ATOM 1883 O O . VAL A 1 235 ? 21.699 8.480 11.557 1.00 51.44 235 VAL A O 1
ATOM 1886 N N . ASP A 1 236 ? 23.185 8.263 13.231 1.00 52.31 236 ASP A N 1
ATOM 1887 C CA . ASP A 1 236 ? 24.306 8.989 12.618 1.00 52.31 236 ASP A CA 1
ATOM 1888 C C . ASP A 1 236 ? 24.681 8.476 11.221 1.00 52.31 236 ASP A C 1
ATOM 1890 O O . ASP A 1 236 ? 25.026 9.266 10.347 1.00 52.31 236 ASP A O 1
ATOM 1894 N N . ASN A 1 237 ? 24.553 7.170 10.955 1.00 56.94 237 ASN A N 1
ATOM 1895 C CA . ASN A 1 237 ? 24.854 6.621 9.627 1.00 56.94 237 ASN A CA 1
ATOM 1896 C C . ASN A 1 237 ? 23.783 6.968 8.576 1.00 56.94 237 ASN A C 1
ATOM 1898 O O . ASN A 1 237 ? 24.034 6.869 7.377 1.00 56.94 237 ASN A O 1
ATOM 1902 N N . LEU A 1 238 ? 22.577 7.354 9.005 1.00 60.53 238 LEU A N 1
ATOM 1903 C CA . LEU A 1 238 ? 21.518 7.847 8.121 1.00 60.53 238 LEU A CA 1
ATOM 1904 C C . LEU A 1 238 ? 21.585 9.372 7.942 1.00 60.53 238 LEU A C 1
ATOM 1906 O O . LEU A 1 238 ? 20.996 9.880 6.991 1.00 60.53 238 LEU A O 1
ATOM 1910 N N . VAL A 1 239 ? 22.331 10.106 8.780 1.00 59.09 239 VAL A N 1
ATOM 1911 C CA . VAL A 1 239 ? 22.450 11.577 8.698 1.00 59.09 239 VAL A CA 1
ATOM 1912 C C . VAL A 1 239 ? 22.998 12.029 7.341 1.00 59.09 239 VAL A C 1
ATOM 1914 O O . VAL A 1 239 ? 22.496 12.998 6.780 1.00 59.09 239 VAL A O 1
ATOM 1917 N N . GLY A 1 240 ? 23.947 11.292 6.752 1.00 60.59 240 GLY A N 1
ATOM 1918 C CA . GLY A 1 240 ? 24.484 11.598 5.415 1.00 60.59 240 GLY A CA 1
ATOM 1919 C C . GLY A 1 240 ? 23.474 11.442 4.267 1.00 60.59 240 GLY A C 1
ATOM 1920 O O . GLY A 1 240 ? 23.697 11.930 3.161 1.00 60.59 240 GLY A O 1
ATOM 1921 N N . VAL A 1 241 ? 22.354 10.767 4.522 1.00 65.56 241 VAL A N 1
ATOM 1922 C CA . VAL A 1 241 ? 21.305 10.458 3.542 1.00 65.56 241 VAL A CA 1
ATOM 1923 C C . VAL A 1 241 ? 20.087 11.361 3.707 1.00 65.56 241 VAL A C 1
ATOM 1925 O O . VAL A 1 241 ? 19.375 11.631 2.733 1.00 65.56 241 VAL A O 1
ATOM 1928 N N . LEU A 1 242 ? 19.806 11.780 4.941 1.00 72.25 242 LEU A N 1
ATOM 1929 C CA . LEU A 1 242 ? 18.642 12.593 5.247 1.00 72.25 242 LEU A CA 1
ATOM 1930 C C . LEU A 1 242 ? 18.766 13.984 4.606 1.00 72.25 242 LEU A C 1
ATOM 1932 O O . LEU A 1 242 ? 19.871 14.507 4.437 1.00 72.25 242 LEU A O 1
ATOM 1936 N N . PRO A 1 243 ? 17.635 14.603 4.223 1.00 75.38 243 PRO A N 1
ATOM 1937 C CA . PRO A 1 243 ? 17.656 15.951 3.682 1.00 75.38 243 PRO A CA 1
ATOM 1938 C C . PRO A 1 243 ? 18.280 16.933 4.670 1.00 75.38 243 PRO A C 1
ATOM 1940 O O . PRO A 1 243 ? 17.899 16.978 5.835 1.00 75.38 243 PRO A O 1
ATOM 1943 N N . SER A 1 244 ? 19.210 17.735 4.164 1.00 76.56 244 SER A N 1
ATOM 1944 C CA . SER A 1 244 ? 19.858 18.827 4.889 1.00 76.56 244 SER A CA 1
ATOM 1945 C C . SER A 1 244 ? 19.429 20.180 4.303 1.00 76.56 244 SER A C 1
ATOM 1947 O O . SER A 1 244 ? 18.798 20.215 3.238 1.00 76.56 244 SER A O 1
ATOM 1949 N N . PRO A 1 245 ? 19.811 21.326 4.899 1.00 74.12 245 PRO A N 1
ATOM 1950 C CA . PRO A 1 245 ? 19.427 22.652 4.401 1.00 74.12 245 PRO A CA 1
ATOM 1951 C C . PRO A 1 245 ? 19.892 22.927 2.962 1.00 74.12 245 PRO A C 1
ATOM 1953 O O . PRO A 1 245 ? 19.350 23.796 2.281 1.00 74.12 245 PRO A O 1
ATOM 1956 N N . SER A 1 246 ? 20.871 22.155 2.474 1.00 77.19 246 SER A N 1
ATOM 1957 C CA . SER A 1 246 ? 21.338 22.191 1.085 1.00 77.19 246 SER A CA 1
ATOM 1958 C C . SER A 1 246 ? 20.283 21.749 0.058 1.00 77.19 246 SER A C 1
ATOM 1960 O O . SER A 1 246 ? 20.434 22.031 -1.130 1.00 77.19 246 SER A O 1
ATOM 1962 N N . TRP A 1 247 ? 19.192 21.109 0.493 1.00 84.38 247 TRP A N 1
ATOM 1963 C CA . TRP A 1 247 ? 18.116 20.610 -0.363 1.00 84.38 247 TRP A CA 1
ATOM 1964 C C . TRP A 1 247 ? 17.086 21.697 -0.699 1.00 84.38 247 TRP A C 1
ATOM 1966 O O . TRP A 1 247 ? 15.920 21.643 -0.308 1.00 84.38 247 TRP A O 1
ATOM 1976 N N . VAL A 1 248 ? 17.512 22.715 -1.447 1.00 84.31 248 VAL A N 1
ATOM 1977 C CA . VAL A 1 248 ? 16.738 23.954 -1.665 1.00 84.31 248 VAL A CA 1
ATOM 1978 C C . VAL A 1 248 ? 15.405 23.733 -2.400 1.00 84.31 248 VAL A C 1
ATOM 1980 O O . VAL A 1 248 ? 14.467 24.516 -2.231 1.00 84.31 248 VAL A O 1
ATOM 1983 N N . HIS A 1 249 ? 15.296 22.680 -3.215 1.00 85.62 249 HIS A N 1
ATOM 1984 C CA . HIS A 1 249 ? 14.124 22.408 -4.058 1.00 85.62 249 HIS A CA 1
ATOM 1985 C C . HIS A 1 249 ? 13.185 21.328 -3.514 1.00 85.62 249 HIS A C 1
ATOM 1987 O O . HIS A 1 249 ? 12.103 21.147 -4.073 1.00 85.62 249 HIS A O 1
ATOM 1993 N N . LEU A 1 250 ? 13.551 20.647 -2.424 1.00 86.50 250 LEU A N 1
ATOM 1994 C CA . LEU A 1 250 ? 12.762 19.543 -1.893 1.00 86.50 250 LEU A CA 1
ATOM 1995 C C . LEU A 1 250 ? 11.429 20.054 -1.338 1.00 86.50 250 LEU A C 1
ATOM 1997 O O . LEU A 1 250 ? 11.405 20.894 -0.444 1.00 86.50 250 LEU A O 1
ATOM 2001 N N . THR A 1 251 ? 10.317 19.529 -1.855 1.00 86.25 251 THR A N 1
ATOM 2002 C CA . THR A 1 251 ? 8.954 19.907 -1.436 1.00 86.25 251 THR A CA 1
ATOM 2003 C C . THR A 1 251 ? 8.235 18.791 -0.692 1.00 86.25 251 THR A C 1
ATOM 2005 O O . THR A 1 251 ? 7.453 19.071 0.221 1.00 86.25 251 THR A O 1
ATOM 2008 N N . THR A 1 252 ? 8.499 17.540 -1.084 1.00 86.50 252 THR A N 1
ATOM 2009 C CA . THR A 1 252 ? 7.851 16.346 -0.544 1.00 86.50 252 THR A CA 1
ATOM 2010 C C . THR A 1 252 ? 8.884 15.285 -0.196 1.00 86.50 252 THR A C 1
ATOM 2012 O O . THR A 1 252 ? 9.676 14.877 -1.047 1.00 86.50 252 THR A O 1
ATOM 2015 N N . LEU A 1 253 ? 8.817 14.798 1.038 1.00 88.94 253 LEU A N 1
ATOM 2016 C CA . LEU A 1 253 ? 9.622 13.699 1.549 1.00 88.94 253 LEU A CA 1
ATOM 2017 C C . LEU A 1 253 ? 8.706 12.547 1.963 1.00 88.94 253 LEU A C 1
ATOM 2019 O O . LEU A 1 253 ? 7.764 12.750 2.722 1.00 88.94 253 LEU A O 1
ATOM 2023 N N . VAL A 1 254 ? 8.975 11.341 1.474 1.00 87.69 254 VAL A N 1
ATOM 2024 C CA . VAL A 1 254 ? 8.286 10.114 1.885 1.00 87.69 254 VAL A CA 1
ATOM 2025 C C . VAL A 1 254 ? 9.320 9.146 2.437 1.00 87.69 254 VAL A C 1
ATOM 2027 O O . VAL A 1 254 ? 10.188 8.698 1.697 1.00 87.69 254 VAL A O 1
ATOM 2030 N N . ILE A 1 255 ? 9.230 8.791 3.712 1.00 86.50 255 ILE A N 1
ATOM 2031 C CA . ILE A 1 255 ? 10.111 7.789 4.314 1.00 86.50 255 ILE A CA 1
ATOM 2032 C C . ILE A 1 255 ? 9.256 6.603 4.722 1.00 86.50 255 ILE A C 1
ATOM 2034 O O . ILE A 1 255 ? 8.299 6.754 5.477 1.00 86.50 255 ILE A O 1
ATOM 2038 N N . ARG A 1 256 ? 9.566 5.427 4.186 1.00 84.75 256 ARG A N 1
ATOM 2039 C CA . ARG A 1 256 ? 8.872 4.184 4.491 1.00 84.75 256 ARG A CA 1
ATOM 2040 C C . ARG A 1 256 ? 9.701 3.359 5.467 1.00 84.75 256 ARG A C 1
ATOM 2042 O O . ARG A 1 256 ? 10.878 3.135 5.196 1.00 84.75 256 ARG A O 1
ATOM 2049 N N . PHE A 1 257 ? 9.062 2.885 6.532 1.00 79.56 257 PHE A N 1
ATOM 2050 C CA . PHE A 1 257 ? 9.662 2.061 7.581 1.00 79.56 257 PHE A CA 1
ATOM 2051 C C . PHE A 1 257 ? 8.872 0.761 7.811 1.00 79.56 257 PHE A C 1
ATOM 2053 O O . PHE A 1 257 ? 7.662 0.707 7.542 1.00 79.56 257 PHE A O 1
ATOM 2060 N N . PRO A 1 258 ? 9.519 -0.288 8.346 1.00 74.38 258 PRO A N 1
ATOM 2061 C CA . PRO A 1 258 ? 8.825 -1.406 8.968 1.00 74.38 258 PRO A CA 1
ATOM 2062 C C . PRO A 1 258 ? 8.165 -0.961 10.286 1.00 74.38 258 PRO A C 1
ATOM 2064 O O . PRO A 1 258 ? 8.645 -0.049 10.962 1.00 74.38 258 PRO A O 1
ATOM 2067 N N . LEU A 1 259 ? 7.067 -1.621 10.671 1.00 70.69 259 LEU A N 1
ATOM 2068 C CA . LEU A 1 259 ? 6.324 -1.323 11.907 1.00 70.69 259 LEU A CA 1
ATOM 2069 C C . LEU A 1 259 ? 7.202 -1.412 13.172 1.00 70.69 259 LEU A C 1
ATOM 2071 O O . LEU A 1 259 ? 6.972 -0.684 14.126 1.00 70.69 259 LEU A O 1
ATOM 2075 N N . GLN A 1 260 ? 8.228 -2.266 13.187 1.00 69.00 260 GLN A N 1
ATOM 2076 C CA . GLN A 1 260 ? 9.015 -2.570 14.389 1.00 69.00 260 GLN A CA 1
ATOM 2077 C C . GLN A 1 260 ? 9.994 -1.462 14.841 1.00 69.00 260 GLN A C 1
ATOM 2079 O O . GLN A 1 260 ? 10.640 -1.631 15.868 1.00 69.00 260 GLN A O 1
ATOM 2084 N N . VAL A 1 261 ? 10.155 -0.357 14.098 1.00 64.50 261 VAL A N 1
ATOM 2085 C CA . VAL A 1 261 ? 11.286 0.591 14.276 1.00 64.50 261 VAL A CA 1
ATOM 2086 C C . VAL A 1 261 ? 10.862 1.960 14.845 1.00 64.50 261 VAL A C 1
ATOM 2088 O O . VAL A 1 261 ? 11.655 2.897 14.894 1.00 64.50 261 VAL A O 1
ATOM 2091 N N . ILE A 1 262 ? 9.622 2.118 15.320 1.00 65.56 262 ILE A N 1
ATOM 2092 C CA . ILE A 1 262 ? 9.071 3.443 15.669 1.00 65.56 262 ILE A CA 1
ATOM 2093 C C . ILE A 1 262 ? 9.850 4.233 16.730 1.00 65.56 262 ILE A C 1
ATOM 2095 O O . ILE A 1 262 ? 9.935 5.454 16.607 1.00 65.56 262 ILE A O 1
ATOM 2099 N N . GLU A 1 263 ? 10.476 3.570 17.707 1.00 65.44 263 GLU A N 1
ATOM 2100 C CA . GLU A 1 263 ? 11.299 4.230 18.736 1.00 65.44 263 GLU A CA 1
ATOM 2101 C C . GLU A 1 263 ? 12.426 5.077 18.136 1.00 65.44 263 GLU A C 1
ATOM 2103 O O . GLU A 1 263 ? 12.755 6.147 18.646 1.00 65.44 263 GLU A O 1
ATOM 2108 N N . GLN A 1 264 ? 12.989 4.626 17.015 1.00 67.19 264 GLN A N 1
ATOM 2109 C CA . GLN A 1 264 ? 14.104 5.287 16.345 1.00 67.19 264 GLN A CA 1
ATOM 2110 C C . GLN A 1 264 ? 13.632 6.346 15.343 1.00 67.19 264 GLN A C 1
ATOM 2112 O O . GLN A 1 264 ? 14.399 7.238 14.985 1.00 67.19 264 GLN A O 1
ATOM 2117 N N . ILE A 1 265 ? 12.369 6.287 14.899 1.00 72.56 265 ILE A N 1
ATOM 2118 C CA . ILE A 1 265 ? 11.828 7.204 13.887 1.00 72.56 265 ILE A CA 1
ATOM 2119 C C . ILE A 1 265 ? 11.774 8.629 14.426 1.00 72.56 265 ILE A C 1
ATOM 2121 O O . ILE A 1 265 ? 12.132 9.548 13.699 1.00 72.56 265 ILE A O 1
ATOM 2125 N N . ALA A 1 266 ? 11.384 8.830 15.689 1.00 70.38 266 ALA A N 1
ATOM 2126 C CA . ALA A 1 266 ? 11.385 10.165 16.290 1.00 70.38 266 ALA A CA 1
ATOM 2127 C C . ALA A 1 266 ? 12.792 10.792 16.264 1.00 70.38 266 ALA A C 1
ATOM 2129 O O . ALA A 1 266 ? 12.935 11.959 15.900 1.00 70.38 266 ALA A O 1
ATOM 2130 N N . GLY A 1 267 ? 13.828 9.991 16.547 1.00 71.56 267 GLY A N 1
ATOM 2131 C CA . GLY A 1 267 ? 15.229 10.389 16.409 1.00 71.56 267 GLY A CA 1
ATOM 2132 C C . GLY A 1 267 ? 15.620 10.674 14.958 1.00 71.56 267 GLY A C 1
ATOM 2133 O O . GLY A 1 267 ? 16.186 11.716 14.667 1.00 71.56 267 GLY A O 1
ATOM 2134 N N . ILE A 1 268 ? 15.269 9.806 14.010 1.00 73.44 268 ILE A N 1
ATOM 2135 C CA . ILE A 1 268 ? 15.567 10.031 12.587 1.00 73.44 268 ILE A CA 1
ATOM 2136 C C . ILE A 1 268 ? 14.899 11.315 12.074 1.00 73.44 268 ILE A C 1
ATOM 2138 O O . ILE A 1 268 ? 15.530 12.094 11.368 1.00 73.44 268 ILE A O 1
ATOM 2142 N N . VAL A 1 269 ? 13.638 11.557 12.441 1.00 74.69 269 VAL A N 1
ATOM 2143 C CA . VAL A 1 269 ? 12.877 12.742 12.020 1.00 74.69 269 VAL A CA 1
ATOM 2144 C C . VAL A 1 269 ? 13.430 14.013 12.661 1.00 74.69 269 VAL A C 1
ATOM 2146 O O . VAL A 1 269 ? 13.460 15.045 11.995 1.00 74.69 269 VAL A O 1
ATOM 2149 N N . SER A 1 270 ? 13.904 13.956 13.911 1.00 72.56 270 SER A N 1
ATOM 2150 C CA . SER A 1 270 ? 14.511 15.118 14.571 1.00 72.56 270 SER A CA 1
ATOM 2151 C C . SER A 1 270 ? 15.849 15.539 13.956 1.00 72.56 270 SER A C 1
ATOM 2153 O O . SER A 1 270 ? 16.187 16.715 14.032 1.00 72.56 270 SER A O 1
ATOM 2155 N N . HIS A 1 271 ? 16.568 14.623 13.299 1.00 74.25 271 HIS A N 1
ATOM 2156 C CA . HIS A 1 271 ? 17.814 14.912 12.575 1.00 74.25 271 HIS A CA 1
ATOM 2157 C C . HIS A 1 271 ? 17.585 15.440 11.146 1.00 74.25 271 HIS A C 1
ATOM 2159 O O . HIS A 1 271 ? 18.547 15.719 10.430 1.00 74.25 271 HIS A O 1
ATOM 2165 N N . ILE A 1 272 ? 16.331 15.571 10.694 1.00 74.81 272 ILE A N 1
ATOM 2166 C CA . ILE A 1 272 ? 16.022 16.175 9.392 1.00 74.81 272 ILE A CA 1
ATOM 2167 C C . ILE A 1 272 ? 16.107 17.697 9.529 1.00 74.81 272 ILE A C 1
ATOM 2169 O O . ILE A 1 272 ? 15.133 18.371 9.878 1.00 74.81 272 ILE A O 1
ATOM 2173 N N . ASP A 1 273 ? 17.279 18.242 9.218 1.00 70.81 273 ASP A N 1
ATOM 2174 C CA . ASP A 1 273 ? 17.509 19.682 9.202 1.00 70.81 273 ASP A CA 1
ATOM 2175 C C . ASP A 1 273 ? 16.719 20.356 8.073 1.00 70.81 273 ASP A C 1
ATOM 2177 O O . ASP A 1 273 ? 16.842 20.018 6.894 1.00 70.81 273 ASP A O 1
ATOM 2181 N N . ARG A 1 274 ? 15.895 21.341 8.451 1.00 69.50 274 ARG A N 1
ATOM 2182 C CA . ARG A 1 274 ? 14.819 21.921 7.629 1.00 69.50 274 ARG A CA 1
ATOM 2183 C C . ARG A 1 274 ? 15.298 22.411 6.253 1.00 69.50 274 ARG A C 1
ATOM 2185 O O . ARG A 1 274 ? 15.910 23.480 6.163 1.00 69.50 274 ARG A O 1
ATOM 2192 N N . PRO A 1 275 ? 14.913 21.736 5.156 1.00 76.31 275 PRO A N 1
ATOM 2193 C CA . PRO A 1 275 ? 15.060 22.290 3.821 1.00 76.31 275 PRO A CA 1
ATOM 2194 C C . PRO A 1 275 ? 14.048 23.433 3.625 1.00 76.31 275 PRO A C 1
ATOM 2196 O O . PRO A 1 275 ? 12.890 23.306 4.034 1.00 76.31 275 PRO A O 1
ATOM 2199 N N . PRO A 1 276 ? 14.419 24.538 2.959 1.00 75.38 276 PRO A N 1
ATOM 2200 C CA . PRO A 1 276 ? 13.629 25.774 2.951 1.00 75.38 276 PRO A CA 1
ATOM 2201 C C . PRO A 1 276 ? 12.253 25.649 2.275 1.00 75.38 276 PRO A C 1
ATOM 2203 O O . PRO A 1 276 ? 11.352 26.434 2.562 1.00 75.38 276 PRO A O 1
ATOM 2206 N N . LYS A 1 277 ? 12.071 24.679 1.369 1.00 84.19 277 LYS A N 1
ATOM 2207 C CA . LYS A 1 277 ? 10.816 24.460 0.627 1.00 84.19 277 LYS A CA 1
ATOM 2208 C C . LYS A 1 277 ? 10.068 23.190 1.034 1.00 84.19 277 LYS A C 1
ATOM 2210 O O . LYS A 1 277 ? 9.030 22.900 0.431 1.00 84.19 277 LYS A O 1
ATOM 2215 N N . LEU A 1 278 ? 10.549 22.449 2.037 1.00 83.88 278 LEU A N 1
ATOM 2216 C CA . LEU A 1 278 ? 9.932 21.186 2.431 1.00 83.88 278 LEU A CA 1
ATOM 2217 C C . LEU A 1 278 ? 8.587 21.463 3.105 1.00 83.88 278 LEU A C 1
ATOM 2219 O O . LEU A 1 278 ? 8.522 21.956 4.229 1.00 83.88 278 LEU A O 1
ATOM 2223 N N . LYS A 1 279 ? 7.498 21.139 2.401 1.00 83.00 279 LYS A N 1
ATOM 2224 C CA . LYS A 1 279 ? 6.137 21.341 2.905 1.00 83.00 279 LYS A CA 1
ATOM 2225 C C . LYS A 1 279 ? 5.562 20.060 3.478 1.00 83.00 279 LYS A C 1
ATOM 2227 O O . LYS A 1 279 ? 5.021 20.082 4.584 1.00 83.00 279 LYS A O 1
ATOM 2232 N N . LYS A 1 280 ? 5.684 18.968 2.720 1.00 85.50 280 LYS A N 1
ATOM 2233 C CA . LYS A 1 280 ? 5.014 17.698 2.988 1.00 85.50 280 LYS A CA 1
ATOM 2234 C C . LYS A 1 280 ? 6.008 16.626 3.402 1.00 85.50 280 LYS A C 1
ATOM 2236 O O . LYS A 1 280 ? 6.903 16.284 2.633 1.00 85.50 280 LYS A O 1
ATOM 2241 N N . ILE A 1 281 ? 5.802 16.058 4.583 1.00 87.12 281 ILE A N 1
ATOM 2242 C CA . ILE A 1 281 ? 6.545 14.893 5.062 1.00 87.12 281 ILE A CA 1
ATOM 2243 C C . ILE A 1 281 ? 5.561 13.751 5.286 1.00 87.12 281 ILE A C 1
ATOM 2245 O O . ILE A 1 281 ? 4.513 13.942 5.896 1.00 87.12 281 ILE A O 1
ATOM 2249 N N . VAL A 1 282 ? 5.868 12.576 4.742 1.00 87.25 282 VAL A N 1
ATOM 2250 C CA . VAL A 1 282 ? 5.038 11.385 4.885 1.00 87.25 282 VAL A CA 1
ATOM 2251 C C . VAL A 1 282 ? 5.854 10.241 5.458 1.00 87.25 282 VAL A C 1
ATOM 2253 O O . VAL A 1 282 ? 6.788 9.774 4.810 1.00 87.25 282 VAL A O 1
ATOM 2256 N N . ILE A 1 283 ? 5.462 9.747 6.625 1.00 86.81 283 ILE A N 1
ATOM 2257 C CA . ILE A 1 283 ? 6.001 8.518 7.206 1.00 86.81 283 ILE A CA 1
ATOM 2258 C C . ILE A 1 283 ? 5.078 7.374 6.805 1.00 86.81 283 ILE A C 1
ATOM 2260 O O . ILE A 1 283 ? 3.902 7.387 7.151 1.00 86.81 283 ILE A O 1
ATOM 2264 N N . GLU A 1 284 ? 5.577 6.414 6.030 1.00 86.50 284 GLU A N 1
ATOM 2265 C CA . GLU A 1 284 ? 4.792 5.293 5.513 1.00 86.50 284 GLU A CA 1
ATOM 2266 C C . GLU A 1 284 ? 5.165 3.973 6.204 1.00 86.50 284 GLU A C 1
ATOM 2268 O O . GLU A 1 284 ? 6.278 3.481 6.058 1.00 86.50 284 GLU A O 1
ATOM 2273 N N . PHE A 1 285 ? 4.225 3.338 6.893 1.00 83.38 285 PHE A N 1
ATOM 2274 C CA . PHE A 1 285 ? 4.413 2.017 7.486 1.00 83.38 285 PHE A CA 1
ATOM 2275 C C . PHE A 1 285 ? 3.879 0.934 6.557 1.00 83.38 285 PHE A C 1
ATOM 2277 O O . PHE A 1 285 ? 2.729 0.995 6.121 1.00 83.38 285 PHE A O 1
ATOM 2284 N N . ARG A 1 286 ? 4.695 -0.078 6.242 1.00 77.19 286 ARG A N 1
ATOM 2285 C CA . ARG A 1 286 ? 4.208 -1.279 5.546 1.00 77.19 286 ARG A CA 1
ATOM 2286 C C . ARG A 1 286 ? 3.510 -2.187 6.548 1.00 77.19 286 ARG A C 1
ATOM 2288 O O . ARG A 1 286 ? 4.155 -2.636 7.489 1.00 77.19 286 ARG A O 1
ATOM 2295 N N . ILE A 1 287 ? 2.253 -2.523 6.286 1.00 73.56 287 ILE A N 1
ATOM 2296 C CA . ILE A 1 287 ? 1.500 -3.478 7.101 1.00 73.56 287 ILE A CA 1
ATOM 2297 C C . ILE A 1 287 ? 1.050 -4.655 6.229 1.00 73.56 287 ILE A C 1
ATOM 2299 O O . ILE A 1 287 ? 0.697 -4.473 5.059 1.00 73.56 287 ILE A O 1
ATOM 2303 N N . ALA A 1 288 ? 1.155 -5.878 6.754 1.00 68.69 288 ALA A N 1
ATOM 2304 C CA . ALA A 1 288 ? 0.699 -7.071 6.042 1.00 68.69 288 ALA A CA 1
ATOM 2305 C C . ALA A 1 288 ? -0.795 -7.300 6.290 1.00 68.69 288 ALA A C 1
ATOM 2307 O O . ALA A 1 288 ? -1.529 -7.592 5.348 1.00 68.69 288 ALA A O 1
ATOM 2308 N N . THR A 1 289 ? -1.231 -7.095 7.533 1.00 67.00 289 THR A N 1
ATOM 2309 C CA . THR A 1 289 ? -2.625 -7.189 7.969 1.00 67.00 289 THR A CA 1
ATOM 2310 C C . THR A 1 289 ? -3.020 -5.970 8.808 1.00 67.00 289 THR A C 1
ATOM 2312 O O . THR A 1 289 ? -2.159 -5.313 9.398 1.00 67.00 289 THR A O 1
ATOM 2315 N N . LEU A 1 290 ? -4.323 -5.670 8.898 1.00 70.06 290 LEU A N 1
ATOM 2316 C CA . LEU A 1 290 ? -4.833 -4.662 9.840 1.00 70.06 2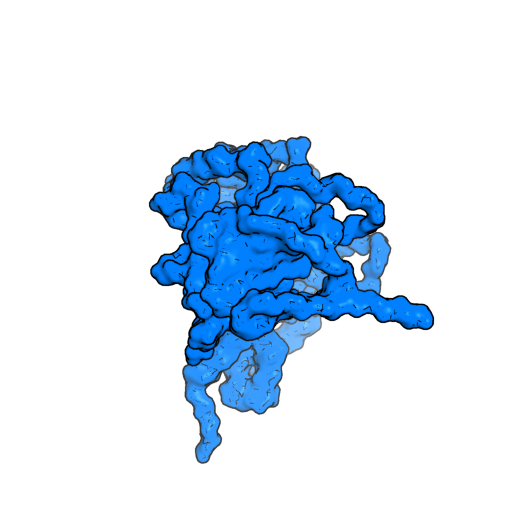90 LEU A CA 1
ATOM 2317 C C . LEU A 1 290 ? -4.499 -5.021 11.291 1.00 70.06 290 LEU A C 1
ATOM 2319 O O . LEU A 1 290 ? -4.182 -4.145 12.090 1.00 70.06 290 LEU A O 1
ATOM 2323 N N . LYS A 1 291 ? -4.478 -6.315 11.613 1.00 64.44 291 LYS A N 1
ATOM 2324 C CA . LYS A 1 291 ? -4.103 -6.819 12.935 1.00 64.44 291 LYS A CA 1
ATOM 2325 C C . LYS A 1 291 ? -2.706 -6.372 13.360 1.00 64.44 291 LYS A C 1
ATOM 2327 O O . LYS A 1 291 ? -2.533 -5.963 14.504 1.00 64.44 291 LYS A O 1
ATOM 2332 N N . ASP A 1 292 ? -1.734 -6.387 12.445 1.00 68.06 292 ASP A N 1
ATOM 2333 C CA . ASP A 1 292 ? -0.374 -5.909 12.733 1.00 68.06 292 ASP A CA 1
ATOM 2334 C C . ASP A 1 292 ? -0.378 -4.424 13.117 1.00 68.06 292 ASP A C 1
ATOM 2336 O O . ASP A 1 292 ? 0.331 -4.010 14.032 1.00 68.06 292 ASP A O 1
ATOM 2340 N N . MET A 1 293 ? -1.205 -3.625 12.432 1.00 74.75 293 MET A N 1
ATOM 2341 C CA . MET A 1 293 ? -1.373 -2.204 12.725 1.00 74.75 293 MET A CA 1
ATOM 2342 C C . MET A 1 293 ? -2.030 -1.993 14.088 1.00 74.75 293 MET A C 1
ATOM 2344 O O . MET A 1 293 ? -1.537 -1.201 14.881 1.00 74.75 293 MET A O 1
ATOM 2348 N N . VAL A 1 294 ? -3.111 -2.709 14.391 1.00 70.94 294 VAL A N 1
ATOM 2349 C CA . VAL A 1 294 ? -3.848 -2.553 15.652 1.00 70.94 294 VAL A CA 1
ATOM 2350 C C . VAL A 1 294 ? -3.025 -3.044 16.843 1.00 70.94 294 VAL A C 1
ATOM 2352 O O . VAL A 1 294 ? -2.907 -2.343 17.845 1.00 70.94 294 VAL A O 1
ATOM 2355 N N . GLN A 1 295 ? -2.365 -4.200 16.723 1.00 70.00 295 GLN A N 1
ATOM 2356 C CA . GLN A 1 295 ? -1.444 -4.700 17.746 1.00 70.00 295 GLN A CA 1
ATOM 2357 C C . GLN A 1 295 ? -0.321 -3.697 18.030 1.00 70.00 295 GLN A C 1
ATOM 2359 O O . GLN A 1 295 ? 0.062 -3.511 19.183 1.00 70.00 295 GLN A O 1
ATOM 2364 N N . PHE A 1 296 ? 0.182 -3.038 16.990 1.00 72.56 296 PHE A N 1
ATOM 2365 C CA . PHE A 1 296 ? 1.158 -1.970 17.124 1.00 72.56 296 PHE A CA 1
ATOM 2366 C C . PHE A 1 296 ? 0.568 -0.718 17.798 1.00 72.56 296 PHE A C 1
ATOM 2368 O O . PHE A 1 296 ? 1.153 -0.192 18.736 1.00 72.56 296 PHE A O 1
ATOM 2375 N N . LEU A 1 297 ? -0.623 -0.260 17.406 1.00 72.75 297 LEU A N 1
ATOM 2376 C CA . LEU A 1 297 ? -1.287 0.893 18.032 1.00 72.75 297 LEU A CA 1
ATOM 2377 C C . LEU A 1 297 ? -1.693 0.645 19.495 1.00 72.75 297 LEU A C 1
ATOM 2379 O O . LEU A 1 297 ? -1.847 1.604 20.251 1.00 72.75 297 LEU A O 1
ATOM 2383 N N . HIS A 1 298 ? -1.815 -0.609 19.927 1.00 68.69 298 HIS A N 1
ATOM 2384 C CA . HIS A 1 298 ? -2.110 -0.972 21.317 1.00 68.69 298 HIS A CA 1
ATOM 2385 C C . HIS A 1 298 ? -0.897 -1.419 22.139 1.00 68.69 298 HIS A C 1
ATOM 2387 O O . HIS A 1 298 ? -1.051 -1.656 23.336 1.00 68.69 298 HIS A O 1
ATOM 2393 N N . SER A 1 299 ? 0.302 -1.534 21.558 1.00 67.38 299 SER A N 1
ATOM 2394 C CA . SER A 1 299 ? 1.495 -1.817 22.365 1.00 67.38 299 SER A CA 1
ATOM 2395 C C . SER A 1 299 ? 1.784 -0.656 23.320 1.00 67.38 299 SER A C 1
ATOM 2397 O O . SER A 1 299 ? 1.439 0.488 23.005 1.00 67.38 299 SER A O 1
ATOM 2399 N N . GLU A 1 300 ? 2.417 -0.946 24.466 1.00 57.84 300 GLU A N 1
ATOM 2400 C CA . GLU A 1 300 ? 2.566 0.022 25.558 1.00 57.84 300 GLU A CA 1
ATOM 2401 C C . GLU A 1 300 ? 3.050 1.408 25.072 1.00 57.84 300 GLU A C 1
ATOM 2403 O O . GLU A 1 300 ? 3.989 1.488 24.272 1.00 57.84 300 GLU A O 1
ATOM 2408 N N . PRO A 1 301 ? 2.462 2.512 25.577 1.00 53.38 301 PRO A N 1
ATOM 2409 C CA . PRO A 1 301 ? 2.883 3.878 25.247 1.00 53.38 301 PRO A CA 1
ATOM 2410 C C . PRO A 1 301 ? 4.358 4.171 25.565 1.00 53.38 301 PRO A C 1
ATOM 2412 O O . PRO A 1 301 ? 4.931 5.103 25.014 1.00 53.38 301 PRO A O 1
ATOM 2415 N N . SER A 1 302 ? 4.970 3.385 26.453 1.00 50.56 302 SER A N 1
ATOM 2416 C CA . SER A 1 302 ? 6.395 3.429 26.802 1.00 50.56 302 SER A CA 1
ATOM 2417 C C . SER A 1 302 ? 7.301 2.990 25.640 1.00 50.56 302 SER A C 1
ATOM 2419 O O . SER A 1 302 ? 8.348 3.596 25.426 1.00 50.56 302 SER A O 1
ATOM 2421 N N . LEU A 1 303 ? 6.873 1.983 24.869 1.00 52.97 303 LEU A N 1
ATOM 2422 C CA . LEU A 1 303 ? 7.583 1.414 23.713 1.00 52.97 303 LEU A CA 1
ATOM 2423 C C . LEU A 1 303 ? 7.358 2.222 22.435 1.00 52.97 303 LEU A C 1
ATOM 2425 O O . LEU A 1 303 ? 8.116 2.147 21.478 1.00 52.97 303 LEU A O 1
ATOM 2429 N N . ILE A 1 304 ? 6.281 3.000 22.378 1.00 60.72 304 ILE A N 1
ATOM 2430 C CA . ILE A 1 304 ? 6.012 3.863 21.238 1.00 60.72 304 ILE A CA 1
ATOM 2431 C C . ILE A 1 304 ? 6.023 5.296 21.731 1.00 60.72 304 ILE A C 1
ATOM 2433 O O . ILE A 1 304 ? 5.016 5.797 22.218 1.00 60.72 304 ILE A O 1
ATOM 2437 N N . LYS A 1 305 ? 7.152 5.976 21.526 1.00 69.81 305 LYS A N 1
ATOM 2438 C CA . LYS A 1 305 ? 7.354 7.418 21.744 1.00 69.81 305 LYS A CA 1
ATOM 2439 C C . LYS A 1 305 ? 6.482 8.284 20.802 1.00 69.81 305 LYS A C 1
ATOM 2441 O O . LYS A 1 305 ? 6.985 9.156 20.096 1.00 69.81 305 LYS A O 1
ATOM 2446 N N . ARG A 1 306 ? 5.160 8.051 20.756 1.00 74.12 306 ARG A N 1
ATOM 2447 C CA . ARG A 1 306 ? 4.181 8.744 19.887 1.00 74.12 306 ARG A CA 1
ATOM 2448 C C . ARG A 1 306 ? 4.207 10.254 20.088 1.00 74.12 306 ARG A C 1
ATOM 2450 O O . ARG A 1 306 ? 4.296 10.950 19.080 1.00 74.12 306 ARG A O 1
ATOM 2457 N N . PRO A 1 307 ? 4.235 10.777 21.332 1.00 76.12 307 PRO A N 1
ATOM 2458 C CA . PRO A 1 307 ? 4.295 12.219 21.540 1.00 76.12 307 PRO A CA 1
ATOM 2459 C C . PRO A 1 307 ? 5.575 12.837 20.968 1.00 76.12 307 PRO A C 1
ATOM 2461 O O . PRO A 1 307 ? 5.530 13.929 20.407 1.00 76.12 307 PRO A O 1
ATOM 2464 N N . GLU A 1 308 ? 6.712 12.137 21.059 1.00 78.38 308 GLU A N 1
ATOM 2465 C CA . GLU A 1 308 ? 7.978 12.605 20.481 1.00 78.38 308 GLU A CA 1
ATOM 2466 C C . GLU A 1 308 ? 7.909 12.613 18.948 1.00 78.38 308 GLU A C 1
ATOM 2468 O O . GLU A 1 308 ? 8.317 13.589 18.320 1.00 78.38 308 GLU A O 1
ATOM 2473 N N . LEU A 1 309 ? 7.334 11.566 18.342 1.00 79.44 309 LEU A N 1
ATOM 2474 C CA . LEU A 1 309 ? 7.137 11.484 16.894 1.00 79.44 309 LEU A CA 1
ATOM 2475 C C . LEU A 1 309 ? 6.193 12.580 16.380 1.00 79.44 309 LEU A C 1
ATOM 2477 O O . LEU A 1 309 ? 6.500 13.236 15.387 1.00 79.44 309 LEU A O 1
ATOM 2481 N N . GLU A 1 310 ? 5.065 12.804 17.055 1.00 79.31 310 GLU A N 1
ATOM 2482 C CA . GLU A 1 310 ? 4.121 13.871 16.717 1.00 79.31 310 GLU A CA 1
ATOM 2483 C C . GLU A 1 310 ? 4.772 15.245 16.862 1.00 79.31 310 GLU A C 1
ATOM 2485 O O . GLU A 1 310 ? 4.666 16.069 15.957 1.00 79.31 310 GLU A O 1
ATOM 2490 N N . THR A 1 311 ? 5.523 15.476 17.942 1.00 81.88 311 THR A N 1
ATOM 2491 C CA . THR A 1 311 ? 6.250 16.735 18.154 1.00 81.88 311 THR A CA 1
ATOM 2492 C C . THR A 1 311 ? 7.296 16.969 17.064 1.00 81.88 311 THR A C 1
ATOM 2494 O O . THR A 1 311 ? 7.396 18.079 16.543 1.00 81.88 311 THR A O 1
ATOM 2497 N N . ALA A 1 312 ? 8.043 15.933 16.669 1.00 79.56 312 ALA A N 1
ATOM 2498 C CA . ALA A 1 312 ? 9.020 16.009 15.585 1.00 79.56 312 ALA A CA 1
ATOM 2499 C C . ALA A 1 312 ? 8.348 16.290 14.227 1.00 79.56 312 ALA A C 1
ATOM 2501 O O . ALA A 1 312 ? 8.829 17.108 13.445 1.00 79.56 312 ALA A O 1
ATOM 2502 N N . LEU A 1 313 ? 7.194 15.672 13.962 1.00 81.94 313 LEU A N 1
ATOM 2503 C CA . LEU A 1 313 ? 6.426 15.859 12.731 1.00 81.94 313 LEU A CA 1
ATOM 2504 C C . LEU A 1 313 ? 5.733 17.226 12.641 1.00 81.94 313 LEU A C 1
ATOM 2506 O O . LEU A 1 313 ? 5.691 17.829 11.567 1.00 81.94 313 LEU A O 1
ATOM 2510 N N . LEU A 1 314 ? 5.209 17.747 13.750 1.00 82.25 314 LEU A N 1
ATOM 2511 C CA . LEU A 1 314 ? 4.516 19.039 13.794 1.00 82.25 314 LEU A CA 1
ATOM 2512 C C . LEU A 1 314 ? 5.418 20.229 13.448 1.00 82.25 314 LEU A C 1
ATOM 2514 O O . LEU A 1 314 ? 4.908 21.299 13.106 1.00 82.25 314 LEU A O 1
ATOM 2518 N N . GLN A 1 315 ? 6.741 20.036 13.465 1.00 80.06 315 GLN A N 1
ATOM 2519 C CA . GLN A 1 315 ? 7.710 21.017 12.979 1.00 80.06 315 GLN A CA 1
ATOM 2520 C C . GLN A 1 315 ? 7.573 21.317 11.477 1.00 80.06 315 GLN A C 1
ATOM 2522 O O . GLN A 1 315 ? 8.015 22.372 11.021 1.00 80.06 315 GLN A O 1
ATOM 2527 N N . PHE A 1 316 ? 6.965 20.413 10.706 1.00 80.31 316 PHE A N 1
ATOM 2528 C CA . PHE A 1 316 ? 6.741 20.568 9.270 1.00 80.31 316 PHE A CA 1
ATOM 2529 C C . PHE A 1 316 ? 5.335 21.104 8.983 1.00 80.31 316 PHE A C 1
ATOM 2531 O O . PHE A 1 316 ? 4.417 20.940 9.782 1.00 80.31 316 PHE A O 1
ATOM 2538 N N . SER A 1 317 ? 5.131 21.744 7.825 1.00 82.19 317 SER A N 1
ATOM 2539 C CA . SER A 1 317 ? 3.834 22.366 7.504 1.00 82.19 317 SER A CA 1
ATOM 2540 C C . SER A 1 317 ? 2.709 21.353 7.238 1.00 82.19 317 SER A C 1
ATOM 2542 O O . SER A 1 317 ? 1.571 21.584 7.638 1.00 82.19 317 SER A O 1
ATOM 2544 N N . GLN A 1 318 ? 3.021 20.216 6.603 1.00 83.62 318 GLN A N 1
ATOM 2545 C CA . GLN A 1 318 ? 2.075 19.148 6.260 1.00 83.62 318 GLN A CA 1
ATOM 2546 C C . GLN A 1 318 ? 2.649 17.768 6.641 1.00 83.62 318 GLN A C 1
ATOM 2548 O O . GLN A 1 318 ? 3.136 17.042 5.767 1.00 83.62 318 GLN A O 1
ATOM 2553 N N . PRO A 1 319 ? 2.644 17.409 7.937 1.00 86.00 319 PRO A N 1
ATOM 2554 C CA . PRO A 1 319 ? 3.023 16.077 8.382 1.00 86.00 319 PRO A CA 1
ATOM 2555 C C . PRO A 1 319 ? 1.919 15.056 8.123 1.00 86.00 319 PRO A C 1
ATOM 2557 O O . PRO A 1 319 ? 0.745 15.337 8.349 1.00 86.00 319 PRO A O 1
ATOM 2560 N N . HIS A 1 320 ? 2.309 13.865 7.672 1.00 84.44 320 HIS A N 1
ATOM 2561 C CA . HIS A 1 320 ? 1.383 12.778 7.384 1.00 84.44 320 HIS A CA 1
ATOM 2562 C C . HIS A 1 320 ? 1.964 11.422 7.789 1.00 84.44 320 HIS A C 1
ATOM 2564 O O . HIS A 1 320 ? 3.073 11.072 7.398 1.00 84.44 320 HIS A O 1
ATOM 2570 N N . ILE A 1 321 ? 1.199 10.614 8.506 1.00 85.69 321 ILE A N 1
ATOM 2571 C CA . ILE A 1 321 ? 1.480 9.212 8.788 1.00 85.69 321 ILE A CA 1
ATOM 2572 C C . ILE A 1 321 ? 0.569 8.382 7.891 1.00 85.69 321 ILE A C 1
ATOM 2574 O O . ILE A 1 321 ? -0.644 8.578 7.843 1.00 85.69 321 ILE A O 1
ATOM 2578 N N . ARG A 1 322 ? 1.156 7.466 7.129 1.00 84.31 322 ARG A N 1
ATOM 2579 C CA . ARG A 1 322 ? 0.439 6.582 6.220 1.00 84.31 322 ARG A CA 1
ATOM 2580 C C . ARG A 1 322 ? 0.690 5.136 6.596 1.00 84.31 322 ARG A C 1
ATOM 2582 O O . ARG A 1 322 ? 1.831 4.698 6.580 1.00 84.31 322 ARG A O 1
ATOM 2589 N N . PHE A 1 323 ? -0.362 4.364 6.801 1.00 81.56 323 PHE A N 1
ATOM 2590 C CA . PHE A 1 323 ? -0.256 2.909 6.836 1.00 81.56 323 PHE A CA 1
ATOM 2591 C C . PHE A 1 323 ? -0.579 2.363 5.444 1.00 81.56 323 PHE A C 1
ATOM 2593 O O . PHE A 1 323 ? -1.540 2.786 4.810 1.00 81.56 323 PHE A O 1
ATOM 2600 N N . SER A 1 324 ? 0.292 1.511 4.916 1.00 77.06 324 SER A N 1
ATOM 2601 C CA . SER A 1 324 ? 0.269 0.998 3.545 1.00 77.06 324 SER A CA 1
ATOM 2602 C C . SER A 1 324 ? -0.030 -0.493 3.605 1.00 77.06 324 SER A C 1
ATOM 2604 O O . SER A 1 324 ? 0.862 -1.289 3.922 1.00 77.06 324 SER A O 1
ATOM 2606 N N . LEU A 1 325 ? -1.291 -0.847 3.351 1.00 72.50 325 LEU A N 1
ATOM 2607 C CA . LEU A 1 325 ? -1.799 -2.216 3.411 1.00 72.50 325 LEU A CA 1
ATOM 2608 C C . LEU A 1 325 ? -1.723 -2.870 2.025 1.00 72.50 325 LEU A C 1
ATOM 2610 O O . LEU A 1 325 ? -2.007 -2.248 0.999 1.00 72.50 325 LEU A O 1
ATOM 2614 N N . ILE A 1 326 ? -1.262 -4.120 1.991 1.00 57.72 326 ILE A N 1
ATOM 2615 C CA . ILE A 1 326 ? -1.100 -4.893 0.752 1.00 57.72 326 ILE A CA 1
ATOM 2616 C C . ILE A 1 326 ? -2.432 -5.492 0.267 1.00 57.72 326 ILE A C 1
ATOM 2618 O O . ILE A 1 326 ? -2.638 -5.466 -0.947 1.00 57.72 326 ILE A O 1
ATOM 2622 N N . PRO A 1 327 ? -3.322 -6.016 1.135 1.00 55.81 327 PRO A N 1
ATOM 2623 C CA . PRO A 1 327 ? -4.699 -6.297 0.738 1.00 55.81 327 PRO A CA 1
ATOM 2624 C C . PRO A 1 327 ? -5.534 -5.020 0.547 1.00 55.81 327 PRO A C 1
ATOM 2626 O O . PRO A 1 327 ? -5.181 -3.936 1.014 1.00 55.81 327 PRO A O 1
ATOM 2629 N N . SER A 1 328 ? -6.625 -5.173 -0.198 1.00 57.03 328 SER A N 1
ATOM 2630 C CA . SER A 1 328 ? -7.595 -4.137 -0.545 1.00 57.03 328 SER A CA 1
ATOM 2631 C C . SER A 1 328 ? -8.554 -3.843 0.600 1.00 57.03 328 SER A C 1
ATOM 2633 O O . SER A 1 328 ? -9.126 -4.778 1.152 1.00 57.03 328 SER A O 1
ATOM 2635 N N . LEU A 1 329 ? -8.801 -2.565 0.866 1.00 55.12 329 LEU A N 1
ATOM 2636 C CA . LEU A 1 329 ? -9.879 -2.107 1.740 1.00 55.12 329 LEU A CA 1
ATOM 2637 C C . LEU A 1 329 ? -11.016 -1.540 0.894 1.00 55.12 329 LEU A C 1
ATOM 2639 O O . LEU A 1 329 ? -10.795 -1.122 -0.245 1.00 55.12 329 LEU A O 1
ATOM 2643 N N . ASN A 1 330 ? -12.220 -1.517 1.459 1.00 55.81 330 ASN A N 1
ATOM 2644 C CA . ASN A 1 330 ? -13.313 -0.719 0.916 1.00 55.81 330 ASN A CA 1
ATOM 2645 C C . ASN A 1 330 ? -13.133 0.766 1.321 1.00 55.81 330 ASN A C 1
ATOM 2647 O O . ASN A 1 330 ? -12.475 1.064 2.320 1.00 55.81 330 ASN A O 1
ATOM 2651 N N . ASP A 1 331 ? -13.721 1.700 0.566 1.00 54.50 331 ASP A N 1
ATOM 2652 C CA . ASP A 1 331 ? -13.553 3.145 0.816 1.00 54.50 331 ASP A CA 1
ATOM 2653 C C . ASP A 1 331 ? -14.079 3.573 2.203 1.00 54.50 331 ASP A C 1
ATOM 2655 O O . ASP A 1 331 ? -13.471 4.412 2.869 1.00 54.50 331 ASP A O 1
ATOM 2659 N N . ARG A 1 332 ? -15.157 2.935 2.693 1.00 57.81 332 ARG A N 1
ATOM 2660 C CA . ARG A 1 332 ? -15.706 3.181 4.043 1.00 57.81 332 ARG A CA 1
ATOM 2661 C C . ARG A 1 332 ? -14.735 2.761 5.151 1.00 57.81 332 ARG A C 1
ATOM 2663 O O . ARG A 1 332 ? -14.698 3.394 6.199 1.00 57.81 332 ARG A O 1
ATOM 2670 N N . SER A 1 333 ? -13.927 1.737 4.910 1.00 65.62 333 SER A N 1
ATOM 2671 C CA . SER A 1 333 ? -12.889 1.255 5.812 1.00 65.62 333 SER A CA 1
ATOM 2672 C C . SER A 1 333 ? -11.712 2.231 5.821 1.00 65.62 333 SER A C 1
ATOM 2674 O O . SER A 1 333 ? -11.180 2.532 6.885 1.00 65.62 333 SER A O 1
ATOM 2676 N N . GLU A 1 334 ? -11.343 2.830 4.680 1.00 67.56 334 GLU A N 1
ATOM 2677 C CA . GLU A 1 334 ? -10.336 3.903 4.670 1.00 67.56 334 GLU A CA 1
ATOM 2678 C C . GLU A 1 334 ? -10.793 5.147 5.452 1.00 67.56 334 GLU A C 1
ATOM 2680 O O . GLU A 1 334 ? -9.972 5.745 6.151 1.00 67.56 334 GLU A O 1
ATOM 2685 N N . ASP A 1 335 ? -12.073 5.530 5.359 1.00 68.00 335 ASP A N 1
ATOM 2686 C CA . ASP A 1 335 ? -12.668 6.607 6.168 1.00 68.00 335 ASP A CA 1
ATOM 2687 C C . ASP A 1 335 ? -12.685 6.244 7.663 1.00 68.00 335 ASP A C 1
ATOM 2689 O O . ASP A 1 335 ? -12.151 6.992 8.482 1.00 68.00 335 ASP A O 1
ATOM 2693 N N . PHE A 1 336 ? -13.194 5.058 8.012 1.00 71.69 336 PHE A N 1
ATOM 2694 C CA . PHE A 1 336 ? -13.226 4.549 9.385 1.00 71.69 336 PHE A CA 1
ATOM 2695 C C . PHE A 1 336 ? -11.832 4.523 10.026 1.00 71.69 336 PHE A C 1
ATOM 2697 O O . PHE A 1 336 ? -11.626 5.052 11.118 1.00 71.69 336 PHE A O 1
ATOM 2704 N N . TRP A 1 337 ? -10.838 3.954 9.338 1.00 73.62 337 TRP A N 1
ATOM 2705 C CA . TRP A 1 337 ? -9.474 3.876 9.857 1.00 73.62 337 TRP A CA 1
ATOM 2706 C C . TRP A 1 337 ? -8.790 5.232 9.912 1.00 73.62 337 TRP A C 1
ATOM 2708 O O . TRP A 1 337 ? -7.929 5.436 10.765 1.00 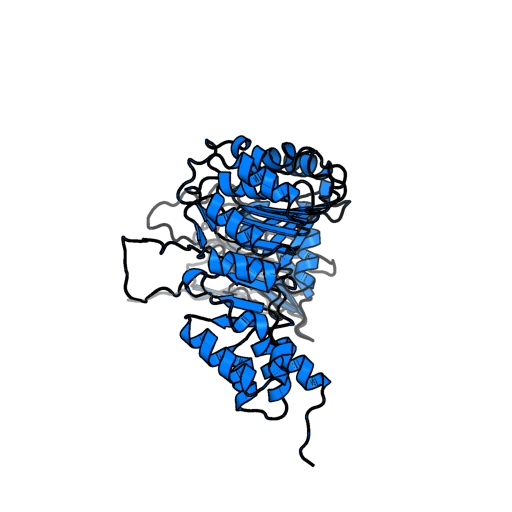73.62 337 TRP A O 1
ATOM 2718 N N . ARG A 1 338 ? -9.151 6.174 9.038 1.00 73.94 338 ARG A N 1
ATOM 2719 C CA . ARG A 1 338 ? -8.678 7.555 9.150 1.00 73.94 338 ARG A CA 1
ATOM 2720 C C . ARG A 1 338 ? -9.156 8.165 10.462 1.00 73.94 338 ARG A C 1
ATOM 2722 O O . ARG A 1 338 ? -8.321 8.680 11.200 1.00 73.94 338 ARG A O 1
ATOM 2729 N N . ASP A 1 339 ? -10.441 8.038 10.780 1.00 72.25 339 ASP A N 1
ATOM 2730 C CA . ASP A 1 339 ? -11.006 8.563 12.023 1.00 72.25 339 ASP A CA 1
ATOM 2731 C C . ASP A 1 339 ? -10.415 7.848 13.243 1.00 72.25 339 ASP A C 1
ATOM 2733 O O . ASP A 1 339 ? -9.931 8.501 14.169 1.00 72.25 339 ASP A O 1
ATOM 2737 N N . HIS A 1 340 ? -10.325 6.518 13.211 1.00 74.88 340 HIS A N 1
ATOM 2738 C CA . HIS A 1 340 ? -9.778 5.742 14.323 1.00 74.88 340 HIS A CA 1
ATOM 2739 C C . HIS A 1 340 ? -8.276 6.001 14.553 1.00 74.88 340 HIS A C 1
ATOM 2741 O O . HIS A 1 340 ? -7.828 6.125 15.689 1.00 74.88 340 HIS A O 1
ATOM 2747 N N . LEU A 1 341 ? -7.473 6.182 13.496 1.00 77.12 341 LEU A N 1
ATOM 2748 C CA . LEU A 1 341 ? -6.057 6.554 13.629 1.00 77.12 341 LEU A CA 1
ATOM 2749 C C . LEU A 1 341 ? -5.865 7.941 14.258 1.00 77.12 341 LEU A C 1
ATOM 2751 O O . LEU A 1 341 ? -4.850 8.166 14.921 1.00 77.12 341 LEU A O 1
ATOM 2755 N N . THR A 1 342 ? -6.816 8.865 14.087 1.00 73.56 342 THR A N 1
ATOM 2756 C CA . THR A 1 342 ? -6.730 10.188 14.729 1.00 73.56 342 THR A CA 1
ATOM 2757 C C . THR A 1 342 ? -6.909 10.143 16.245 1.00 73.56 342 THR A C 1
ATOM 2759 O O . THR A 1 342 ? -6.478 11.079 16.918 1.00 73.56 342 THR A O 1
ATOM 2762 N N . GLU A 1 343 ? -7.475 9.063 16.795 1.00 75.62 343 GLU A N 1
ATOM 2763 C CA . GLU A 1 343 ? -7.534 8.828 18.243 1.00 75.62 343 GLU A CA 1
ATOM 2764 C C . GLU A 1 343 ? -6.139 8.541 18.820 1.00 75.62 343 GLU A C 1
ATOM 2766 O O . GLU A 1 343 ? -5.784 9.047 19.883 1.00 75.62 343 GLU A O 1
ATOM 2771 N N . TYR A 1 344 ? -5.307 7.797 18.084 1.00 73.75 344 TYR A N 1
ATOM 2772 C CA . TYR A 1 344 ? -3.952 7.437 18.516 1.00 73.75 344 TYR A CA 1
ATOM 2773 C C . TYR A 1 344 ? -2.901 8.519 18.257 1.00 73.75 344 TYR A C 1
ATOM 2775 O O . TYR A 1 344 ? -1.849 8.481 18.897 1.00 73.75 344 TYR A O 1
ATOM 2783 N N . PHE A 1 345 ? -3.173 9.448 17.334 1.00 77.06 345 PHE A N 1
ATOM 2784 C CA . PHE A 1 345 ? -2.300 10.579 16.998 1.00 77.06 345 PHE A CA 1
ATOM 2785 C C . PHE A 1 345 ? -3.041 11.923 17.129 1.00 77.06 345 PHE A C 1
ATOM 2787 O O . PHE A 1 345 ? -3.320 12.594 16.123 1.00 77.06 345 PHE A O 1
ATOM 2794 N N . PRO A 1 346 ? -3.410 12.327 18.358 1.00 76.19 346 PRO A N 1
ATOM 2795 C CA . PRO A 1 346 ? -4.320 13.443 18.588 1.00 76.19 346 PRO A CA 1
ATOM 2796 C C . PRO A 1 346 ? -3.755 14.794 18.133 1.00 76.19 346 PRO A C 1
ATOM 2798 O O . PRO A 1 346 ? -4.519 15.655 17.694 1.00 76.19 346 PRO A O 1
ATOM 2801 N N . ALA A 1 347 ? -2.436 15.005 18.173 1.00 76.50 347 ALA A N 1
ATOM 2802 C CA . ALA A 1 347 ? -1.843 16.274 17.758 1.00 76.50 347 ALA A CA 1
ATOM 2803 C C . ALA A 1 347 ? -1.807 16.421 16.224 1.00 76.50 347 ALA A C 1
ATOM 2805 O O . ALA A 1 347 ? -1.854 17.539 15.703 1.00 76.50 347 ALA A O 1
ATOM 2806 N N . LEU A 1 348 ? -1.819 15.306 15.482 1.00 75.62 348 LEU A N 1
ATOM 2807 C CA . LEU A 1 348 ? -1.933 15.285 14.016 1.00 75.62 348 LEU A CA 1
ATOM 2808 C C . LEU A 1 348 ? -3.382 15.366 13.508 1.00 75.62 348 LEU A C 1
ATOM 2810 O O . LEU A 1 348 ? -3.598 15.638 12.320 1.00 75.62 348 LEU A O 1
ATOM 2814 N N . ARG A 1 349 ? -4.377 15.201 14.392 1.00 73.75 349 ARG A N 1
ATOM 2815 C CA . ARG A 1 349 ? -5.812 15.276 14.062 1.00 73.75 349 ARG A CA 1
ATOM 2816 C C . ARG A 1 349 ? -6.198 16.597 13.400 1.00 73.75 349 ARG A C 1
ATOM 2818 O O . ARG A 1 349 ? -6.919 16.604 12.412 1.00 73.75 349 ARG A O 1
ATOM 2825 N N . THR A 1 350 ? -5.659 17.715 13.887 1.00 67.25 350 THR A N 1
ATOM 2826 C CA . THR A 1 350 ? -5.963 19.066 13.369 1.00 67.25 350 THR A CA 1
ATOM 2827 C C . THR A 1 350 ? -5.493 19.302 11.929 1.00 67.25 350 THR A C 1
ATOM 2829 O O . THR A 1 350 ? -5.922 20.264 11.295 1.00 67.25 350 THR A O 1
ATOM 2832 N N . ARG A 1 351 ? -4.618 18.436 11.398 1.00 71.62 351 ARG A N 1
ATOM 2833 C CA . ARG A 1 351 ? -4.025 18.561 10.059 1.00 71.62 351 ARG A CA 1
ATOM 2834 C C . ARG A 1 351 ? -4.378 17.407 9.116 1.00 71.62 351 ARG A C 1
ATOM 2836 O O . ARG A 1 351 ? -3.751 17.298 8.065 1.00 71.62 351 ARG A O 1
ATOM 2843 N N . ASN A 1 352 ? -5.346 16.552 9.469 1.00 67.31 352 ASN A N 1
ATOM 2844 C CA . ASN A 1 352 ? -5.640 15.300 8.752 1.00 67.31 352 ASN A CA 1
ATOM 2845 C C . ASN A 1 352 ? -4.377 14.444 8.532 1.00 67.31 352 ASN A C 1
ATOM 2847 O O . ASN A 1 352 ? -4.188 13.846 7.474 1.00 67.31 352 ASN A O 1
ATOM 2851 N N . GLY A 1 353 ? -3.483 14.429 9.524 1.00 73.38 353 GLY A N 1
ATOM 2852 C CA . GLY A 1 353 ? -2.123 13.917 9.383 1.00 73.38 353 GLY A CA 1
ATOM 2853 C C . GLY A 1 353 ? -1.980 12.405 9.522 1.00 73.38 353 GLY A C 1
ATOM 2854 O O . GLY A 1 353 ? -0.856 11.942 9.665 1.00 73.38 353 GLY A O 1
ATOM 2855 N N . ALA A 1 354 ? -3.062 11.625 9.507 1.00 76.50 354 ALA A N 1
ATOM 2856 C CA . ALA A 1 354 ? -3.010 10.165 9.531 1.00 76.50 354 ALA A CA 1
ATOM 2857 C C . ALA A 1 354 ? -3.976 9.584 8.493 1.00 76.50 354 ALA A C 1
ATOM 2859 O O . ALA A 1 354 ? -5.103 10.050 8.356 1.00 76.50 354 ALA A O 1
ATOM 2860 N N . SER A 1 355 ? -3.538 8.582 7.730 1.00 77.25 355 SER A N 1
ATOM 2861 C CA . SER A 1 355 ? -4.413 7.862 6.801 1.00 77.25 355 SER A CA 1
ATOM 2862 C C . SER A 1 355 ? -3.988 6.413 6.631 1.00 77.25 355 SER A C 1
ATOM 2864 O O . SER A 1 355 ? -2.795 6.114 6.533 1.00 77.25 355 SER A O 1
ATOM 2866 N N . LEU A 1 356 ? -4.958 5.539 6.429 1.00 72.88 356 LEU A N 1
ATOM 2867 C CA . LEU A 1 356 ? -4.727 4.218 5.873 1.00 72.88 356 LEU A CA 1
ATOM 2868 C C . LEU A 1 356 ? -4.849 4.290 4.347 1.00 72.88 356 LEU A C 1
ATOM 2870 O O . LEU A 1 356 ? -5.705 5.001 3.831 1.00 72.88 356 LEU A O 1
ATOM 2874 N N . LYS A 1 357 ? -3.941 3.631 3.626 1.00 68.75 357 LYS A N 1
ATOM 2875 C CA . LYS A 1 357 ? -4.004 3.504 2.170 1.00 68.75 357 LYS A CA 1
ATOM 2876 C C . LYS A 1 357 ? -3.807 2.047 1.791 1.00 68.75 357 LYS A C 1
ATOM 2878 O O . LYS A 1 357 ? -2.712 1.506 1.976 1.00 68.75 357 LYS A O 1
ATOM 2883 N N . ALA A 1 358 ? -4.836 1.434 1.229 1.00 60.91 358 ALA A N 1
ATOM 2884 C CA . ALA A 1 358 ? -4.713 0.113 0.642 1.00 60.91 358 ALA A CA 1
ATOM 2885 C C . ALA A 1 358 ? -4.138 0.204 -0.775 1.00 60.91 358 ALA A C 1
ATOM 2887 O O . ALA A 1 358 ? -4.326 1.178 -1.512 1.00 60.91 358 ALA A O 1
ATOM 2888 N N . LYS A 1 359 ? -3.408 -0.829 -1.197 1.00 56.53 359 LYS A N 1
ATOM 2889 C CA . LYS A 1 359 ? -3.110 -0.996 -2.617 1.00 56.53 359 LYS A CA 1
ATOM 2890 C C . LYS A 1 359 ? -4.417 -1.416 -3.293 1.00 56.53 359 LYS A C 1
ATOM 2892 O O . LYS A 1 359 ? -4.874 -2.528 -3.064 1.00 56.53 359 LYS A O 1
ATOM 2897 N N . HIS A 1 360 ? -5.020 -0.528 -4.089 1.00 44.75 360 HIS A N 1
ATOM 2898 C CA . HIS A 1 360 ? -6.266 -0.828 -4.801 1.00 44.75 360 HIS A CA 1
ATOM 2899 C C . HIS A 1 360 ? -6.112 -2.116 -5.621 1.00 44.75 360 HIS A C 1
ATOM 2901 O O . HIS A 1 360 ? -5.428 -2.139 -6.644 1.00 44.75 360 HIS A O 1
ATOM 2907 N N . SER A 1 361 ? -6.753 -3.187 -5.168 1.00 39.75 361 SER A N 1
ATOM 2908 C CA . SER A 1 361 ? -7.137 -4.314 -6.005 1.00 39.75 361 SER A CA 1
ATOM 2909 C C . SER A 1 361 ? -8.566 -4.676 -5.637 1.00 39.75 361 SER A C 1
ATOM 2911 O O . SER A 1 361 ? -8.771 -5.264 -4.592 1.00 39.75 361 SER A O 1
ATOM 2913 N N . LEU A 1 362 ? -9.509 -4.270 -6.484 1.00 45.22 362 LEU A N 1
ATOM 2914 C CA . LEU A 1 362 ? -10.895 -4.741 -6.592 1.00 45.22 362 LEU A CA 1
ATOM 2915 C C . LEU A 1 362 ? -11.659 -5.009 -5.284 1.00 45.22 362 LEU A C 1
ATOM 2917 O O . LEU A 1 362 ? -11.386 -5.972 -4.578 1.00 45.22 362 LEU A O 1
ATOM 2921 N N . GLU A 1 363 ? -12.673 -4.166 -5.060 1.00 44.84 363 GLU A N 1
ATOM 2922 C CA . GLU A 1 363 ? -13.830 -4.343 -4.172 1.00 44.84 363 GLU A CA 1
ATOM 2923 C C . GLU A 1 363 ? -13.911 -5.719 -3.497 1.00 44.84 363 GLU A C 1
ATOM 2925 O O . GLU A 1 363 ? -14.492 -6.673 -4.020 1.00 44.84 363 GLU A O 1
ATOM 2930 N N . LYS A 1 364 ? -13.334 -5.808 -2.298 1.00 46.38 364 LYS A N 1
ATOM 2931 C CA . LYS A 1 364 ? -13.623 -6.896 -1.375 1.00 46.38 364 LYS A CA 1
ATOM 2932 C C . LYS A 1 364 ? -14.548 -6.339 -0.301 1.00 46.38 364 LYS A C 1
ATOM 2934 O O . LYS A 1 364 ? -14.137 -5.541 0.536 1.00 46.38 364 LYS A O 1
ATOM 2939 N N . PHE A 1 365 ? -15.818 -6.718 -0.373 1.00 57.62 365 PHE A N 1
ATOM 2940 C CA . PHE A 1 365 ? -16.794 -6.418 0.667 1.00 57.62 365 PHE A CA 1
ATOM 2941 C C . PHE A 1 365 ? -16.618 -7.430 1.808 1.00 57.62 365 PHE A C 1
ATOM 2943 O O . PHE A 1 365 ? -16.725 -8.636 1.583 1.00 57.62 365 PHE A O 1
ATOM 2950 N N . GLY A 1 366 ? -16.335 -6.946 3.021 1.00 67.62 366 GLY A N 1
ATOM 2951 C CA . GLY A 1 366 ? -16.316 -7.752 4.245 1.00 67.62 366 GLY A CA 1
ATOM 2952 C C . GLY A 1 366 ? -14.945 -7.941 4.884 1.00 67.62 366 GLY A C 1
ATOM 2953 O O . GLY A 1 366 ? -14.016 -7.189 4.623 1.00 67.62 366 GLY A O 1
ATOM 2954 N N . HIS A 1 367 ? -14.855 -8.955 5.744 1.00 71.62 367 HIS A N 1
ATOM 2955 C CA . HIS A 1 367 ? -13.710 -9.195 6.619 1.00 71.62 367 HIS A CA 1
ATOM 2956 C C . HIS A 1 367 ? -12.381 -9.471 5.885 1.00 71.62 367 HIS A C 1
ATOM 2958 O O . HIS A 1 367 ? -12.314 -10.112 4.822 1.00 71.62 367 HIS A O 1
ATOM 2964 N N . ASP A 1 368 ? -11.296 -9.039 6.525 1.00 66.12 368 ASP A N 1
ATOM 2965 C CA . ASP A 1 368 ? -9.921 -9.159 6.034 1.00 66.12 368 ASP A CA 1
ATOM 2966 C C . ASP A 1 368 ? -9.267 -10.490 6.413 1.00 66.12 368 ASP A C 1
ATOM 2968 O O . ASP A 1 368 ? -8.247 -10.878 5.835 1.00 66.12 368 ASP A O 1
ATOM 2972 N N . SER A 1 369 ? -9.880 -11.224 7.340 1.00 66.69 369 SER A N 1
ATOM 2973 C CA . SER A 1 369 ? -9.458 -12.558 7.754 1.00 66.69 369 SER A CA 1
ATOM 2974 C C . SER A 1 369 ? -10.604 -13.574 7.681 1.00 66.69 369 SER A C 1
ATOM 2976 O O . SER A 1 369 ? -11.688 -13.312 7.156 1.00 66.69 369 SER A O 1
ATOM 2978 N N . ARG A 1 370 ? -10.335 -14.801 8.132 1.00 68.56 370 ARG A N 1
ATOM 2979 C CA . ARG A 1 370 ? -11.308 -15.891 8.125 1.00 68.56 370 ARG A CA 1
ATOM 2980 C C . ARG A 1 370 ? -12.446 -15.590 9.103 1.00 68.56 370 ARG A C 1
ATOM 2982 O O . ARG A 1 370 ? -12.216 -15.385 10.290 1.00 68.56 370 ARG A O 1
ATOM 2989 N N . ILE A 1 371 ? -13.676 -15.690 8.607 1.00 72.94 371 ILE A N 1
ATOM 2990 C CA . ILE A 1 371 ? -14.878 -15.810 9.435 1.00 72.94 371 ILE A CA 1
ATOM 2991 C C . ILE A 1 371 ? -14.919 -17.258 9.930 1.00 72.94 371 ILE A C 1
ATOM 2993 O O . ILE A 1 371 ? -15.035 -18.191 9.130 1.00 72.94 371 ILE A O 1
ATOM 2997 N N . THR A 1 372 ? -14.713 -17.468 11.226 1.00 61.78 372 THR A N 1
ATOM 2998 C CA . THR A 1 372 ? -14.567 -18.810 11.807 1.00 61.78 372 THR A CA 1
ATOM 2999 C C . THR A 1 372 ? -15.920 -19.393 12.200 1.00 61.78 372 THR A C 1
ATOM 3001 O O . THR A 1 372 ? -16.359 -20.371 11.597 1.00 61.78 372 THR A O 1
ATOM 3004 N N . THR A 1 373 ? -16.585 -18.795 13.190 1.00 64.75 373 THR A N 1
ATOM 3005 C CA . THR A 1 373 ? -17.846 -19.303 13.772 1.00 64.75 373 THR A CA 1
ATOM 3006 C C . THR A 1 373 ? -18.809 -18.210 14.242 1.00 64.75 373 THR A C 1
ATOM 3008 O O . THR A 1 373 ? -19.936 -18.504 14.632 1.00 64.75 373 THR A O 1
ATOM 3011 N N . ALA A 1 374 ? -18.389 -16.948 14.208 1.00 67.94 374 ALA A N 1
ATOM 3012 C CA . ALA A 1 374 ? -19.151 -15.814 14.702 1.00 67.94 374 ALA A CA 1
ATOM 3013 C C . ALA A 1 374 ? -20.090 -15.267 13.614 1.00 67.94 374 ALA A C 1
ATOM 3015 O O . ALA A 1 374 ? -19.739 -14.329 12.906 1.00 67.94 374 ALA A O 1
ATOM 3016 N N . ILE A 1 375 ? -21.276 -15.865 13.470 1.00 83.75 375 ILE A N 1
ATOM 3017 C CA . ILE A 1 375 ? -22.353 -15.353 12.610 1.00 83.75 375 ILE A CA 1
ATOM 3018 C C . ILE A 1 375 ? -23.652 -15.332 13.419 1.00 83.75 375 ILE A C 1
ATOM 3020 O O . ILE A 1 375 ? -23.998 -16.333 14.046 1.00 83.75 375 ILE A O 1
ATOM 3024 N N . ALA A 1 376 ? -24.374 -14.213 13.398 1.00 86.19 376 ALA A N 1
ATOM 3025 C CA . ALA A 1 376 ? -25.678 -14.077 14.041 1.00 86.19 376 ALA A CA 1
ATOM 3026 C C . ALA A 1 376 ? -26.645 -13.276 13.161 1.00 86.19 376 ALA A C 1
ATOM 3028 O O . ALA A 1 376 ? -26.220 -12.413 12.399 1.00 86.19 376 ALA A O 1
ATOM 3029 N N . ILE A 1 377 ? -27.941 -13.550 13.280 1.00 88.31 377 ILE A N 1
ATOM 3030 C CA . ILE A 1 377 ? -29.016 -12.791 12.629 1.00 88.31 377 ILE A CA 1
ATOM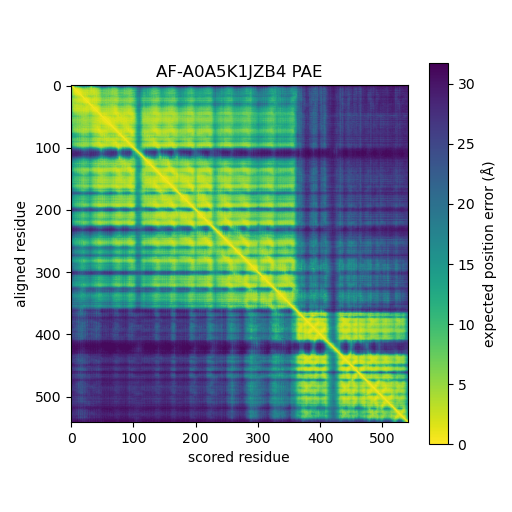 3031 C C . ILE A 1 377 ? -29.862 -12.160 13.736 1.00 88.31 377 ILE A C 1
ATOM 3033 O O . ILE A 1 377 ? -30.091 -12.797 14.768 1.00 88.31 377 ILE A O 1
ATOM 3037 N N . SER A 1 378 ? -30.281 -10.911 13.549 1.00 87.94 378 SER A N 1
ATOM 3038 C CA . SER A 1 378 ? -31.154 -10.208 14.488 1.00 87.94 378 SER A CA 1
ATOM 3039 C C . SER A 1 378 ? -32.576 -10.778 14.473 1.00 87.94 378 SER A C 1
ATOM 3041 O O . SER A 1 378 ? -33.043 -11.316 13.468 1.00 87.94 378 SER A O 1
ATOM 3043 N N . ALA A 1 379 ? -33.296 -10.660 15.590 1.00 85.44 379 ALA A N 1
ATOM 3044 C CA . ALA A 1 379 ? -34.654 -11.197 15.705 1.00 85.44 379 ALA A CA 1
ATOM 3045 C C . ALA A 1 379 ? -35.644 -10.501 14.751 1.00 85.44 379 ALA A C 1
ATOM 3047 O O . ALA A 1 379 ? -36.574 -11.134 14.253 1.00 85.44 379 ALA A O 1
ATOM 3048 N N . ASP A 1 380 ? -35.408 -9.223 14.444 1.00 85.06 380 ASP A N 1
ATOM 3049 C CA . ASP A 1 380 ? -36.174 -8.451 13.459 1.00 85.06 380 ASP A CA 1
ATOM 3050 C C . ASP A 1 380 ? -35.820 -8.783 11.993 1.00 85.06 380 ASP A C 1
ATOM 3052 O O . ASP A 1 380 ? -36.415 -8.218 11.077 1.00 85.06 380 ASP A O 1
ATOM 3056 N N . SER A 1 381 ? -34.876 -9.707 11.756 1.00 86.69 381 SER A N 1
ATOM 3057 C CA . SER A 1 381 ? -34.374 -10.108 10.429 1.00 86.69 381 SER A CA 1
ATOM 3058 C C . SER A 1 381 ? -33.827 -8.958 9.579 1.00 86.69 381 SER A C 1
ATOM 3060 O O . SER A 1 381 ? -33.698 -9.090 8.361 1.00 86.69 381 SER A O 1
ATOM 3062 N N . ARG A 1 382 ? -33.498 -7.826 10.205 1.00 86.31 382 ARG A N 1
ATOM 3063 C CA . ARG A 1 382 ? -32.961 -6.652 9.522 1.00 86.31 382 ARG A CA 1
ATOM 3064 C C . ARG A 1 382 ? -31.441 -6.673 9.432 1.00 86.31 382 ARG A C 1
ATOM 3066 O O . ARG A 1 382 ? -30.883 -6.137 8.480 1.00 86.31 382 ARG A O 1
ATOM 3073 N N . TRP A 1 383 ? -30.780 -7.300 10.398 1.00 88.38 383 TRP A N 1
ATOM 3074 C CA . TRP A 1 383 ? -29.335 -7.252 10.552 1.00 88.38 383 TRP A CA 1
ATOM 3075 C C . TRP A 1 383 ? -28.721 -8.649 10.574 1.00 88.38 383 TRP A C 1
ATOM 3077 O O . TRP A 1 383 ? -29.252 -9.578 11.186 1.00 88.38 383 TRP A O 1
ATOM 3087 N N . ALA A 1 384 ? -27.548 -8.786 9.966 1.00 89.25 384 ALA A N 1
ATOM 3088 C CA . ALA A 1 384 ? -26.639 -9.891 10.243 1.00 89.25 384 ALA A CA 1
ATOM 3089 C C . ALA A 1 384 ? -25.361 -9.357 10.883 1.00 89.25 384 ALA A C 1
ATOM 3091 O O . ALA A 1 384 ? -24.899 -8.278 10.541 1.00 89.25 384 ALA A O 1
ATOM 3092 N N . ALA A 1 385 ? -24.779 -10.112 11.804 1.00 88.69 385 ALA A N 1
ATOM 3093 C CA . ALA A 1 385 ? -23.492 -9.817 12.409 1.00 88.69 385 ALA A CA 1
ATOM 3094 C C . ALA A 1 385 ? -22.496 -10.900 12.018 1.00 88.69 385 ALA A C 1
ATOM 3096 O O . ALA A 1 385 ? -22.797 -12.090 12.134 1.00 88.69 385 ALA A O 1
ATOM 3097 N N . THR A 1 386 ? -21.303 -10.492 11.609 1.00 87.00 386 THR A N 1
ATOM 3098 C CA . THR A 1 386 ? -20.175 -11.392 11.383 1.00 87.00 386 THR A CA 1
ATOM 3099 C C . THR A 1 386 ? -18.988 -10.944 12.221 1.00 87.00 386 THR A C 1
ATOM 3101 O O . THR A 1 386 ? -18.744 -9.752 12.380 1.00 87.00 386 THR A O 1
ATOM 3104 N N . GLY A 1 387 ? -18.268 -11.908 12.786 1.00 82.94 387 GLY A N 1
ATOM 3105 C CA . GLY A 1 387 ? -17.016 -11.696 13.501 1.00 82.94 387 GLY A CA 1
ATOM 3106 C C . GLY A 1 387 ? -15.896 -12.489 12.845 1.00 82.94 387 GLY A C 1
ATOM 3107 O O . GLY A 1 387 ? -16.114 -13.593 12.335 1.00 82.94 387 GLY A O 1
ATOM 3108 N N . SER A 1 388 ? -14.694 -11.931 12.860 1.00 79.94 388 SER A N 1
ATOM 3109 C CA . SER A 1 388 ? -13.550 -12.471 12.127 1.00 79.94 388 SER A CA 1
ATOM 3110 C C . SER A 1 388 ? -12.296 -12.546 12.991 1.00 79.94 388 SER A C 1
ATOM 3112 O O . SER A 1 388 ? -12.180 -11.914 14.040 1.00 79.94 388 SER A O 1
ATOM 3114 N N . ASP A 1 389 ? -11.334 -13.338 12.523 1.00 73.88 389 ASP A N 1
ATOM 3115 C CA . ASP A 1 389 ? -9.979 -13.427 13.078 1.00 73.88 389 ASP A CA 1
ATOM 3116 C C . ASP A 1 389 ? -9.153 -12.130 12.895 1.00 73.88 389 ASP A C 1
ATOM 3118 O O . ASP A 1 389 ? -8.006 -12.055 13.347 1.00 73.88 389 ASP A O 1
ATOM 3122 N N . ASP A 1 390 ? -9.700 -11.124 12.203 1.00 68.94 390 ASP A N 1
ATOM 3123 C CA . ASP A 1 390 ? -9.168 -9.753 12.144 1.00 68.94 390 ASP A CA 1
ATOM 3124 C C . ASP A 1 390 ? -9.575 -8.895 13.359 1.00 68.94 390 ASP A C 1
ATOM 3126 O O . ASP A 1 390 ? -9.244 -7.712 13.397 1.00 68.94 390 ASP A O 1
ATOM 3130 N N . ASP A 1 391 ? -10.241 -9.504 14.351 1.00 75.62 391 ASP A N 1
ATOM 3131 C CA . ASP A 1 391 ? -10.720 -8.884 15.591 1.00 75.62 391 ASP A CA 1
ATOM 3132 C C . ASP A 1 391 ? -11.800 -7.790 15.362 1.00 75.62 391 ASP A C 1
ATOM 3134 O O . ASP A 1 391 ? -12.134 -7.025 16.274 1.00 75.62 391 ASP A O 1
ATOM 3138 N N . THR A 1 392 ? -12.405 -7.745 14.165 1.00 79.75 392 THR A N 1
ATOM 3139 C CA . THR A 1 392 ? -13.541 -6.867 13.840 1.00 79.75 392 THR A CA 1
ATOM 3140 C C . THR A 1 392 ? -14.884 -7.595 13.914 1.00 79.75 392 THR A C 1
ATOM 3142 O O . THR A 1 392 ? -14.992 -8.805 13.680 1.00 79.75 392 THR A O 1
ATOM 3145 N N . ILE A 1 393 ? -15.932 -6.828 14.215 1.00 87.00 393 ILE A N 1
ATOM 3146 C CA . ILE A 1 393 ? -17.329 -7.210 14.014 1.00 87.00 393 ILE A CA 1
ATOM 3147 C C . ILE A 1 393 ? -17.908 -6.305 12.929 1.00 87.00 393 ILE A C 1
ATOM 3149 O O . ILE A 1 393 ? -17.746 -5.086 12.987 1.00 87.00 393 ILE A O 1
ATOM 3153 N N . ILE A 1 394 ? -18.606 -6.905 11.966 1.00 86.88 394 ILE A N 1
ATOM 3154 C CA . ILE A 1 394 ? -19.341 -6.201 10.914 1.00 86.88 394 ILE A CA 1
ATOM 3155 C C . ILE A 1 394 ? -20.835 -6.499 11.063 1.00 86.88 394 ILE A C 1
ATOM 3157 O O . ILE A 1 394 ? -21.230 -7.658 11.210 1.00 86.88 394 ILE A O 1
ATOM 3161 N N . ILE A 1 395 ? -21.660 -5.454 10.994 1.00 87.75 395 ILE A N 1
ATOM 3162 C CA . ILE A 1 395 ? -23.117 -5.532 10.872 1.00 87.75 395 ILE A CA 1
ATOM 3163 C C . ILE A 1 395 ? -23.518 -5.248 9.432 1.00 87.75 395 ILE A C 1
ATOM 3165 O O . ILE A 1 395 ? -23.131 -4.234 8.850 1.00 87.75 395 ILE A O 1
ATOM 3169 N N . TRP A 1 396 ? -24.345 -6.128 8.894 1.00 86.56 396 TRP A N 1
ATOM 3170 C CA . TRP A 1 396 ? -24.862 -6.108 7.538 1.00 86.56 396 TRP A CA 1
ATOM 3171 C C . TRP A 1 396 ? -26.347 -5.789 7.568 1.00 86.56 396 TRP A C 1
ATOM 3173 O O . TRP A 1 396 ? -27.079 -6.398 8.349 1.00 86.56 396 TRP A O 1
ATOM 3183 N N . ASP A 1 397 ? -26.795 -4.883 6.707 1.00 83.88 397 ASP A N 1
ATOM 3184 C CA . ASP A 1 397 ? -28.216 -4.733 6.412 1.00 83.88 397 ASP A CA 1
ATOM 3185 C C . ASP A 1 397 ? -28.647 -5.890 5.500 1.00 83.88 397 ASP A C 1
ATOM 3187 O O . ASP A 1 397 ? -28.089 -6.102 4.423 1.00 83.88 397 ASP A O 1
ATOM 3191 N N . LEU A 1 398 ? -29.618 -6.687 5.944 1.00 83.75 398 LEU A N 1
ATOM 3192 C CA . LEU A 1 398 ? -30.104 -7.843 5.191 1.00 83.75 398 LEU A CA 1
ATOM 3193 C C . LEU A 1 398 ? -31.001 -7.459 4.007 1.00 83.75 398 LEU A C 1
ATOM 3195 O O . LEU A 1 398 ? -31.261 -8.308 3.155 1.00 83.75 398 LEU A O 1
ATOM 3199 N N . SER A 1 399 ? -31.474 -6.211 3.930 1.00 80.62 399 SER A N 1
ATOM 3200 C CA . SER A 1 399 ? -32.326 -5.754 2.829 1.00 80.62 399 SER A CA 1
ATOM 3201 C C . SER A 1 399 ? -31.558 -5.560 1.518 1.00 80.62 399 SER A C 1
ATOM 3203 O O . SER A 1 399 ? -32.097 -5.859 0.451 1.00 80.62 399 SER A O 1
ATOM 3205 N N . ASP A 1 400 ? -30.303 -5.109 1.593 1.00 75.81 400 ASP A N 1
ATOM 3206 C CA . ASP A 1 400 ? -29.451 -4.826 0.432 1.00 75.81 400 ASP A CA 1
ATOM 3207 C C . ASP A 1 400 ? -28.057 -5.478 0.497 1.00 75.81 400 ASP A C 1
ATOM 3209 O O . ASP A 1 400 ? -27.302 -5.421 -0.475 1.00 75.81 400 ASP A O 1
ATOM 3213 N N . GLY A 1 401 ? -27.718 -6.142 1.608 1.00 71.38 401 GLY A N 1
ATOM 3214 C CA . GLY A 1 401 ? -26.423 -6.789 1.819 1.00 71.38 401 GLY A CA 1
ATOM 3215 C C . GLY A 1 401 ? -25.278 -5.808 2.079 1.00 71.38 401 GLY A C 1
ATOM 3216 O O . GLY A 1 401 ? -24.112 -6.199 1.990 1.00 71.38 401 GLY A O 1
ATOM 3217 N N . SER A 1 402 ? -25.576 -4.538 2.364 1.00 76.88 402 SER A N 1
ATOM 3218 C CA . SER A 1 402 ? -24.566 -3.514 2.617 1.00 76.88 402 SER A CA 1
ATOM 3219 C C . SER A 1 402 ? -24.026 -3.568 4.050 1.00 76.88 402 SER A C 1
ATOM 3221 O O . SER A 1 402 ? -24.681 -4.037 4.980 1.00 76.88 402 SER A O 1
ATOM 3223 N N . ILE A 1 403 ? -22.801 -3.074 4.243 1.00 81.31 403 ILE A N 1
ATOM 3224 C CA . ILE A 1 403 ? -22.220 -2.905 5.580 1.00 81.31 403 ILE A CA 1
ATOM 3225 C C . ILE A 1 403 ? -22.877 -1.693 6.242 1.00 81.31 403 ILE A C 1
ATOM 3227 O O . ILE A 1 403 ? -22.720 -0.562 5.770 1.00 81.31 403 ILE A O 1
ATOM 3231 N N . SER A 1 404 ? -23.578 -1.937 7.346 1.00 82.31 404 SER A N 1
ATOM 3232 C CA . SER A 1 404 ? -24.193 -0.900 8.170 1.00 82.31 404 SER A CA 1
ATOM 3233 C C . SER A 1 404 ? -23.222 -0.340 9.202 1.00 82.31 404 SER A C 1
ATOM 3235 O O . SER A 1 404 ? -23.191 0.871 9.394 1.00 82.31 404 SER A O 1
ATOM 3237 N N . GLN A 1 405 ? -22.474 -1.199 9.898 1.00 81.06 405 GLN A N 1
ATOM 3238 C CA . GLN A 1 405 ? -21.532 -0.802 10.950 1.00 81.06 405 GLN A CA 1
ATOM 3239 C C . GLN A 1 405 ? -20.338 -1.759 10.982 1.00 81.06 405 GLN A C 1
ATOM 3241 O O . GLN A 1 405 ? -20.481 -2.943 10.691 1.00 81.06 405 GLN A O 1
ATOM 3246 N N . GLU A 1 406 ? -19.173 -1.254 11.375 1.00 83.38 406 GLU A N 1
ATOM 3247 C CA . GLU A 1 406 ? -17.943 -2.027 11.560 1.00 83.38 406 GLU A CA 1
ATOM 3248 C C . GLU A 1 406 ? -17.178 -1.452 12.757 1.00 83.38 406 GLU A C 1
ATOM 3250 O O . GLU A 1 406 ? -17.089 -0.233 12.908 1.00 83.38 406 GLU A O 1
ATOM 3255 N N . TRP A 1 407 ? -16.664 -2.313 13.638 1.00 81.62 407 TRP A N 1
ATOM 3256 C CA . TRP A 1 407 ? -15.836 -1.881 14.767 1.00 81.62 407 TRP A CA 1
ATOM 3257 C C . TRP A 1 407 ? -14.898 -2.982 15.260 1.00 81.62 407 TRP A C 1
ATOM 3259 O O . TRP A 1 407 ? -15.074 -4.166 14.969 1.00 81.62 407 TRP A O 1
ATOM 3269 N N . PHE A 1 408 ? -13.904 -2.576 16.050 1.00 77.75 408 PHE A N 1
ATOM 3270 C CA . PHE A 1 408 ? -12.908 -3.464 16.640 1.00 77.75 408 PHE A CA 1
ATOM 3271 C C . PHE A 1 408 ? -13.293 -3.903 18.057 1.00 77.75 408 PHE A C 1
ATOM 3273 O O . PHE A 1 408 ? -13.736 -3.099 18.883 1.00 77.75 408 PHE A O 1
ATOM 3280 N N . VAL A 1 409 ? -13.055 -5.173 18.377 1.00 74.94 409 VAL A N 1
ATOM 3281 C CA . VAL A 1 409 ? -13.262 -5.715 19.723 1.00 74.94 409 VAL A CA 1
ATOM 3282 C C . VAL A 1 409 ? -11.958 -5.608 20.510 1.00 74.94 409 VAL A C 1
ATOM 3284 O O . VAL A 1 409 ? -11.058 -6.432 20.369 1.00 74.94 409 VAL A O 1
ATOM 3287 N N . GLN A 1 410 ? -11.839 -4.593 21.372 1.00 59.38 410 GLN A N 1
ATOM 3288 C CA . GLN A 1 410 ? -10.687 -4.472 22.271 1.00 59.38 410 GLN A CA 1
ATOM 3289 C C . GLN A 1 410 ? -10.596 -5.685 23.214 1.00 59.38 410 GLN A C 1
ATOM 3291 O O . GLN A 1 410 ? -11.428 -5.859 24.108 1.00 59.38 410 GLN A O 1
ATOM 3296 N N . THR A 1 411 ? -9.548 -6.497 23.061 1.00 54.19 411 THR A N 1
ATOM 3297 C CA . THR A 1 411 ? -9.145 -7.487 24.068 1.00 54.19 411 THR A CA 1
ATOM 3298 C C . THR A 1 411 ? -8.113 -6.857 25.006 1.00 54.19 411 THR A C 1
ATOM 3300 O O . THR A 1 411 ? -7.092 -6.382 24.500 1.00 54.19 411 THR A O 1
ATOM 3303 N N . PRO A 1 412 ? -8.304 -6.857 26.340 1.00 44.44 412 PRO A N 1
ATOM 3304 C CA . PRO A 1 412 ? -7.287 -6.366 27.264 1.00 44.44 412 PRO A CA 1
ATOM 3305 C C . PRO A 1 412 ? -5.983 -7.148 27.072 1.00 44.44 412 PRO A C 1
ATOM 3307 O O . PRO A 1 412 ? -5.932 -8.357 27.284 1.00 44.44 412 PRO A O 1
ATOM 3310 N N . THR A 1 413 ? -4.912 -6.463 26.682 1.00 39.97 413 THR A N 1
ATOM 3311 C CA . THR A 1 413 ? -3.550 -7.014 26.587 1.00 39.97 413 THR A CA 1
ATOM 3312 C C . THR A 1 413 ? -2.844 -7.035 27.944 1.00 39.97 413 THR A C 1
ATOM 3314 O O . THR A 1 413 ? -1.618 -6.959 28.009 1.00 39.97 413 THR A O 1
ATOM 3317 N N . ASN A 1 414 ? -3.590 -7.142 29.044 1.00 36.22 414 ASN A N 1
ATOM 3318 C CA . ASN A 1 414 ? -3.012 -7.170 30.381 1.00 36.22 414 ASN A CA 1
ATOM 3319 C C . ASN A 1 414 ? -2.403 -8.559 30.648 1.00 36.22 414 ASN A C 1
ATOM 3321 O O . ASN A 1 414 ? -3.046 -9.449 31.184 1.00 36.22 414 ASN A O 1
ATOM 3325 N N . GLY A 1 415 ? -1.151 -8.748 30.233 1.00 37.72 415 GLY A N 1
ATOM 3326 C CA . GLY A 1 415 ? -0.102 -9.405 31.023 1.00 37.72 415 GLY A CA 1
ATOM 3327 C C . GLY A 1 415 ? -0.179 -10.889 31.423 1.00 37.72 415 GLY A C 1
ATOM 3328 O O . GLY A 1 415 ? 0.815 -11.363 31.961 1.00 37.72 415 GLY A O 1
ATOM 3329 N N . THR A 1 416 ? -1.246 -11.663 31.193 1.00 34.69 416 THR A N 1
ATOM 3330 C CA . THR A 1 416 ? -1.378 -12.998 31.841 1.00 34.69 416 THR A CA 1
ATOM 3331 C C . THR A 1 416 ? -1.654 -14.194 30.923 1.00 34.69 416 THR A C 1
ATOM 3333 O O . THR A 1 416 ? -2.127 -15.227 31.383 1.00 34.69 416 THR A O 1
ATOM 3336 N N . ALA A 1 417 ? -1.261 -14.142 29.646 1.00 37.94 417 ALA A N 1
ATOM 3337 C CA . ALA A 1 417 ? -1.248 -15.332 28.774 1.00 37.94 417 ALA A CA 1
ATOM 3338 C C . ALA A 1 417 ? 0.165 -15.890 28.490 1.00 37.94 417 ALA A C 1
ATOM 3340 O O . ALA A 1 417 ? 0.341 -16.704 27.589 1.00 37.94 417 ALA A O 1
ATOM 3341 N N . ALA A 1 418 ? 1.178 -15.484 29.266 1.00 32.03 418 ALA A N 1
ATOM 3342 C CA . ALA A 1 418 ? 2.537 -16.043 29.214 1.00 32.03 418 ALA A CA 1
ATOM 3343 C C . ALA A 1 418 ? 2.744 -17.260 30.151 1.00 32.03 418 ALA A C 1
ATOM 3345 O O . ALA A 1 418 ? 3.872 -17.696 30.360 1.00 32.03 418 ALA A O 1
ATOM 3346 N N . GLY A 1 419 ? 1.673 -17.807 30.738 1.00 27.61 419 GLY A N 1
ATOM 3347 C CA . GLY A 1 419 ? 1.754 -18.706 31.895 1.00 27.61 419 GLY A CA 1
ATOM 3348 C C . GLY A 1 419 ? 1.195 -20.120 31.732 1.00 27.61 419 GLY A C 1
ATOM 3349 O O . GLY A 1 419 ? 0.943 -20.758 32.747 1.00 27.61 419 GLY A O 1
ATOM 3350 N N . VAL A 1 420 ? 0.990 -20.638 30.515 1.00 32.09 420 VAL A N 1
ATOM 3351 C CA . VAL A 1 420 ? 0.709 -22.076 30.328 1.00 32.09 420 VAL A CA 1
ATOM 3352 C C . VAL A 1 420 ? 1.731 -22.655 29.357 1.00 32.09 420 VAL A C 1
ATOM 3354 O O . VAL A 1 420 ? 1.572 -22.623 28.140 1.00 32.09 420 VAL A O 1
ATOM 3357 N N . ALA A 1 421 ? 2.843 -23.112 29.928 1.00 34.19 421 ALA A N 1
ATOM 3358 C CA . ALA A 1 421 ? 3.955 -23.726 29.223 1.00 34.19 421 ALA A CA 1
ATOM 3359 C C . ALA A 1 421 ? 3.627 -25.160 28.777 1.00 34.19 421 ALA A C 1
ATOM 3361 O O . ALA A 1 421 ? 3.088 -25.943 29.558 1.00 34.19 421 ALA A O 1
ATOM 3362 N N . GLY A 1 422 ? 4.062 -25.521 27.562 1.00 27.53 422 GLY A N 1
ATOM 3363 C CA . GLY A 1 422 ? 4.335 -26.915 27.202 1.00 27.53 422 GLY A CA 1
ATOM 3364 C C . GLY A 1 422 ? 3.971 -27.338 25.778 1.00 27.53 422 GLY A C 1
ATOM 3365 O O . GLY A 1 422 ? 3.073 -28.152 25.610 1.00 27.53 422 GLY A O 1
ATOM 3366 N N . GLY A 1 423 ? 4.712 -26.866 24.767 1.00 25.97 423 GLY A N 1
ATOM 3367 C CA . GLY A 1 423 ? 4.766 -27.512 23.445 1.00 25.97 423 GLY A CA 1
ATOM 3368 C C . GLY A 1 423 ? 4.653 -26.551 22.261 1.00 25.97 423 GLY A C 1
ATOM 3369 O O . GLY A 1 423 ? 3.600 -25.969 22.058 1.00 25.97 423 GLY A O 1
ATOM 3370 N N . LEU A 1 424 ? 5.752 -26.423 21.501 1.00 32.47 424 LEU A N 1
ATOM 3371 C CA . LEU A 1 424 ? 5.875 -25.833 20.153 1.00 32.47 424 LEU A CA 1
ATOM 3372 C C . LEU A 1 424 ? 5.002 -24.592 19.892 1.00 32.47 424 LEU A C 1
ATOM 3374 O O . LEU A 1 424 ? 3.848 -24.692 19.491 1.00 32.47 424 LEU A O 1
ATOM 3378 N N . ALA A 1 425 ? 5.605 -23.415 20.071 1.00 34.25 425 ALA A N 1
ATOM 3379 C CA . ALA A 1 425 ? 5.013 -22.130 19.723 1.00 34.25 425 ALA A CA 1
ATOM 3380 C C . ALA A 1 425 ? 4.589 -22.100 18.242 1.00 34.25 425 ALA A C 1
ATOM 3382 O O . ALA A 1 425 ? 5.415 -21.946 17.342 1.00 34.25 425 ALA A O 1
ATOM 3383 N N . ASP A 1 426 ? 3.287 -22.252 18.009 1.00 31.91 426 ASP A N 1
ATOM 3384 C CA . ASP A 1 426 ? 2.643 -21.955 16.737 1.00 31.91 426 ASP A CA 1
ATOM 3385 C C . ASP A 1 426 ? 2.836 -20.445 16.457 1.00 31.91 426 ASP A C 1
ATOM 3387 O O . ASP A 1 426 ? 2.560 -19.630 17.343 1.00 31.91 426 ASP A O 1
ATOM 3391 N N . PRO A 1 427 ? 3.279 -20.007 15.261 1.00 30.80 427 PRO A N 1
ATOM 3392 C CA . PRO A 1 427 ? 3.586 -18.595 14.990 1.00 30.80 427 PRO A CA 1
ATOM 3393 C C . PRO A 1 427 ? 2.351 -17.677 14.936 1.00 30.80 427 PRO A C 1
ATOM 3395 O O . PRO A 1 427 ? 2.472 -16.497 14.620 1.00 30.80 427 PRO A O 1
ATOM 3398 N N . HIS A 1 428 ? 1.157 -18.208 15.201 1.00 37.84 428 HIS A N 1
ATOM 3399 C CA . HIS A 1 428 ? -0.108 -17.487 15.152 1.00 37.84 428 HIS A CA 1
ATOM 3400 C C . HIS A 1 428 ? -0.784 -17.592 16.522 1.00 37.84 428 HIS A C 1
ATOM 3402 O O . HIS A 1 428 ? -1.439 -18.605 16.785 1.00 37.84 428 HIS A O 1
ATOM 3408 N N . PRO A 1 429 ? -0.680 -16.582 17.410 1.00 39.91 429 PRO A N 1
ATOM 3409 C CA . PRO A 1 429 ? -1.546 -16.535 18.577 1.00 39.91 429 PRO A CA 1
ATOM 3410 C C . PRO A 1 429 ? -2.985 -16.450 18.061 1.00 39.91 429 PRO A C 1
ATOM 3412 O O . PRO A 1 429 ? -3.402 -15.447 17.474 1.00 39.91 429 PRO A O 1
ATOM 3415 N N . ARG A 1 430 ? -3.704 -17.562 18.221 1.00 45.62 430 ARG A N 1
ATOM 3416 C CA . ARG A 1 430 ? -5.069 -17.838 17.767 1.00 45.62 430 ARG A CA 1
ATOM 3417 C C . ARG A 1 430 ? -6.094 -16.948 18.473 1.00 45.62 430 ARG A C 1
ATOM 3419 O O . ARG A 1 430 ? -6.916 -17.446 19.221 1.00 45.62 430 ARG A O 1
ATOM 3426 N N . ARG A 1 431 ? -6.006 -15.628 18.291 1.00 55.81 431 ARG A N 1
ATOM 3427 C CA . ARG A 1 431 ? -7.008 -14.648 18.736 1.00 55.81 431 ARG A CA 1
ATOM 3428 C C . ARG A 1 431 ? -8.235 -14.789 17.848 1.00 55.81 431 ARG A C 1
ATOM 3430 O O . ARG A 1 431 ? -8.139 -14.533 16.653 1.00 55.81 431 ARG A O 1
ATOM 3437 N N . HIS A 1 432 ? -9.319 -15.284 18.435 1.00 62.47 432 HIS A N 1
ATOM 3438 C CA . HIS A 1 432 ? -10.534 -15.665 17.730 1.00 62.47 432 HIS A CA 1
ATOM 3439 C C . HIS A 1 432 ? -11.733 -15.039 18.434 1.00 62.47 432 HIS A C 1
ATOM 3441 O O . HIS A 1 432 ? -11.935 -15.290 19.624 1.00 62.47 432 HIS A O 1
ATOM 3447 N N . LEU A 1 433 ? -12.540 -14.269 17.701 1.00 64.31 433 LEU A N 1
ATOM 3448 C CA . LEU A 1 433 ? -13.955 -14.098 18.026 1.00 64.31 433 LEU A CA 1
ATOM 3449 C C . LEU A 1 433 ? -14.617 -15.466 17.856 1.00 64.31 433 LEU A C 1
ATOM 3451 O O . LEU A 1 433 ? -14.621 -16.040 16.771 1.00 64.31 433 LEU A O 1
ATOM 3455 N N . THR A 1 434 ? -15.125 -16.026 18.946 1.00 67.00 434 THR A N 1
ATOM 3456 C CA . THR A 1 434 ? -15.629 -17.400 18.959 1.00 67.00 434 THR A CA 1
ATOM 3457 C C . THR A 1 434 ? -17.117 -17.465 18.655 1.00 67.00 434 THR A C 1
ATOM 3459 O O . THR A 1 434 ? -17.569 -18.443 18.060 1.00 67.00 434 THR A O 1
ATOM 3462 N N . SER A 1 435 ? -17.891 -16.449 19.041 1.00 78.56 435 SER A N 1
ATOM 3463 C CA . SER A 1 435 ? -19.340 -16.450 18.844 1.00 78.56 435 SER A CA 1
ATOM 3464 C C . SER A 1 435 ? -19.947 -15.052 19.019 1.00 78.56 435 SER A C 1
ATOM 3466 O O . SER A 1 435 ? -19.403 -14.201 19.729 1.00 78.56 435 SER A O 1
ATOM 3468 N N . LEU A 1 436 ? -21.093 -14.840 18.367 1.00 88.06 436 LEU A N 1
ATOM 3469 C CA . LEU A 1 436 ? -21.913 -13.627 18.412 1.00 88.06 436 LEU A CA 1
ATOM 3470 C C . LEU A 1 436 ? -23.373 -13.995 18.697 1.00 88.06 436 LEU A C 1
ATOM 3472 O O . LEU A 1 436 ? -23.834 -15.056 18.281 1.00 88.06 436 LEU A O 1
ATOM 3476 N N . CYS A 1 437 ? -24.110 -13.129 19.393 1.00 89.00 437 CYS A N 1
ATOM 3477 C CA . CYS A 1 437 ? -25.542 -13.319 19.642 1.00 89.00 437 CYS A CA 1
ATOM 3478 C C . CYS A 1 437 ? -26.252 -11.971 19.806 1.00 89.00 437 CYS A C 1
ATOM 3480 O O . CYS A 1 437 ? -25.850 -11.172 20.651 1.00 89.00 437 CYS A O 1
ATOM 3482 N N . PHE A 1 438 ? -27.305 -11.726 19.025 1.00 89.25 438 PHE A N 1
ATOM 3483 C CA . PHE A 1 438 ? -28.181 -10.567 19.218 1.00 89.25 438 PHE A CA 1
ATOM 3484 C C . PHE A 1 438 ? -29.101 -10.764 20.424 1.00 89.25 438 PHE A C 1
ATOM 3486 O O . PHE A 1 438 ? -29.485 -11.890 20.748 1.00 89.25 438 PHE A O 1
ATOM 3493 N N . SER A 1 439 ? -29.478 -9.661 21.062 1.00 88.81 439 SER A N 1
ATOM 3494 C CA . SER A 1 439 ? -30.603 -9.634 21.992 1.00 88.81 439 SER A CA 1
ATOM 3495 C C . SER A 1 439 ? -31.939 -9.834 21.256 1.00 88.81 439 SER A C 1
ATOM 3497 O O . SER A 1 439 ? -32.038 -9.531 20.062 1.00 88.81 439 SER A O 1
ATOM 3499 N N . PRO A 1 440 ? -32.994 -10.315 21.941 1.00 85.62 440 PRO A N 1
ATOM 3500 C CA . PRO A 1 440 ? -34.312 -10.506 21.328 1.00 85.62 440 PRO A CA 1
ATOM 3501 C C . PRO A 1 440 ? -34.937 -9.213 20.789 1.00 85.62 440 PRO A C 1
ATOM 3503 O O . PRO A 1 440 ? -35.682 -9.248 19.815 1.00 85.62 440 PRO A O 1
ATOM 3506 N N . ASP A 1 441 ? -34.608 -8.067 21.386 1.00 86.31 441 ASP A N 1
ATOM 3507 C CA . ASP A 1 441 ? -35.034 -6.741 20.924 1.00 86.31 441 ASP A CA 1
ATOM 3508 C C . ASP A 1 441 ? -34.178 -6.186 19.767 1.00 86.31 441 ASP A C 1
ATOM 3510 O O . ASP A 1 441 ? -34.492 -5.134 19.219 1.00 86.31 441 ASP A O 1
ATOM 3514 N N . SER A 1 442 ? -33.120 -6.898 19.354 1.00 87.38 442 SER A N 1
ATOM 3515 C CA . SER A 1 442 ? -32.168 -6.494 18.305 1.00 87.38 442 SER A CA 1
ATOM 3516 C C . SER A 1 442 ? -31.425 -5.174 18.579 1.00 87.38 442 SER A C 1
ATOM 3518 O O . SER A 1 442 ? -30.864 -4.585 17.657 1.00 87.38 442 SER A O 1
ATOM 3520 N N . LEU A 1 443 ? -31.389 -4.715 19.837 1.00 86.88 443 LEU A N 1
ATOM 3521 C CA . LEU A 1 443 ? -30.726 -3.469 20.252 1.00 86.88 443 LEU A CA 1
ATOM 3522 C C . LEU A 1 443 ? -29.307 -3.680 20.793 1.00 86.88 443 LEU A C 1
ATOM 3524 O O . LEU A 1 443 ? -28.511 -2.737 20.844 1.00 86.88 443 LEU A O 1
ATOM 3528 N N . TYR A 1 444 ? -28.979 -4.912 21.182 1.00 89.38 444 TYR A N 1
ATOM 3529 C CA . TYR A 1 444 ? -27.695 -5.281 21.757 1.00 89.38 444 TYR A CA 1
ATOM 3530 C C . TYR A 1 444 ? -27.074 -6.470 21.026 1.00 89.38 444 TYR A C 1
ATOM 3532 O O . TYR A 1 444 ? -27.758 -7.378 20.551 1.00 89.38 444 TYR A O 1
ATOM 3540 N N . LEU A 1 445 ? -25.744 -6.493 20.989 1.00 89.75 445 LEU A N 1
ATOM 3541 C CA . LEU A 1 445 ? -24.963 -7.615 20.481 1.00 89.75 445 LEU A CA 1
ATOM 3542 C C . LEU A 1 445 ? -24.016 -8.115 21.569 1.00 89.75 445 LEU A C 1
ATOM 3544 O O . LEU A 1 445 ? -23.276 -7.342 22.170 1.00 89.75 445 LEU A O 1
ATOM 3548 N N . MET A 1 446 ? -24.014 -9.421 21.812 1.00 89.06 446 MET A N 1
ATOM 3549 C CA . MET A 1 446 ? -23.019 -10.082 22.646 1.00 89.06 446 MET A CA 1
ATOM 3550 C C . MET A 1 446 ? -21.919 -10.686 21.783 1.00 89.06 446 MET A C 1
ATOM 3552 O O . MET A 1 446 ? -22.205 -11.367 20.799 1.00 89.06 446 MET A O 1
ATOM 3556 N N . SER A 1 447 ? -20.670 -10.490 22.195 1.00 86.75 447 SER A N 1
ATOM 3557 C CA . SER A 1 447 ? -19.496 -11.076 21.552 1.00 86.75 447 SER A CA 1
ATOM 3558 C C . SER A 1 447 ? -18.588 -11.764 22.559 1.00 86.75 447 SER A C 1
ATOM 3560 O O . SER A 1 447 ? -18.338 -11.223 23.642 1.00 86.75 447 SER A O 1
ATOM 3562 N N . THR A 1 448 ? -18.013 -12.898 22.167 1.00 79.00 448 THR A N 1
ATOM 3563 C CA . THR A 1 448 ? -16.946 -13.563 22.926 1.00 79.00 448 THR A CA 1
ATOM 3564 C C . THR A 1 448 ? -15.720 -13.791 22.071 1.00 79.00 448 THR A C 1
ATOM 3566 O O . THR A 1 448 ? -15.827 -14.104 20.887 1.00 79.00 448 THR A O 1
ATOM 3569 N N . GLY A 1 449 ? -14.552 -13.711 22.698 1.00 71.62 449 GLY A N 1
ATOM 3570 C CA . GLY A 1 449 ? -13.291 -14.086 22.077 1.00 71.62 449 GLY A CA 1
ATOM 3571 C C . GLY A 1 449 ? -12.320 -14.653 23.104 1.00 71.62 449 GLY A C 1
ATOM 3572 O O . GLY A 1 449 ? -12.725 -15.373 24.011 1.00 71.62 449 GLY A O 1
ATOM 3573 N N . LEU A 1 450 ? -11.039 -14.314 22.970 1.00 56.38 450 LEU A N 1
ATOM 3574 C CA . LEU A 1 450 ? -9.993 -14.686 23.932 1.00 56.38 450 LEU A CA 1
ATOM 3575 C C . LEU A 1 450 ? -9.879 -13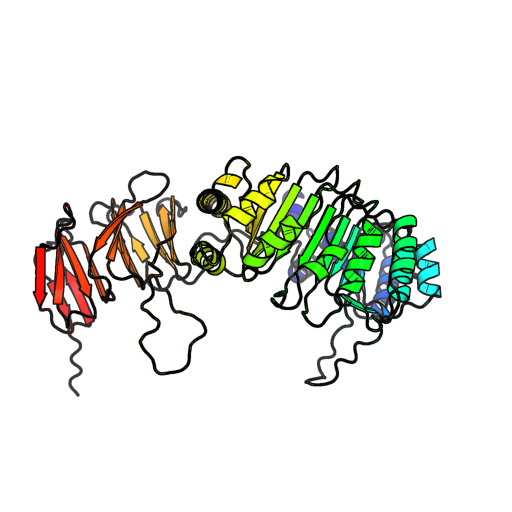.744 25.136 1.00 56.38 450 LEU A C 1
ATOM 3577 O O . LEU A 1 450 ? -9.163 -14.061 26.082 1.00 56.38 450 LEU A O 1
ATOM 3581 N N . ALA A 1 451 ? -10.561 -12.597 25.098 1.00 61.16 451 ALA A N 1
ATOM 3582 C CA . ALA A 1 451 ? -10.714 -11.750 26.272 1.00 61.16 451 ALA A CA 1
ATOM 3583 C C . ALA A 1 451 ? -11.554 -12.468 27.341 1.00 61.16 451 ALA A C 1
ATOM 3585 O O . ALA A 1 451 ? -12.448 -13.246 26.991 1.00 61.16 451 ALA A O 1
ATOM 3586 N N . PRO A 1 452 ? -11.299 -12.200 28.630 1.00 65.44 452 PRO A N 1
ATOM 3587 C CA . PRO A 1 452 ? -12.130 -12.743 29.685 1.00 65.44 452 PRO A CA 1
ATOM 3588 C C . PRO A 1 452 ? -13.543 -12.167 29.590 1.00 65.44 452 PRO A C 1
ATOM 3590 O O . PRO A 1 452 ? -13.736 -10.964 29.399 1.00 65.44 452 PRO A O 1
ATOM 3593 N N . GLY A 1 453 ? -14.537 -13.040 29.722 1.00 78.31 453 GLY A N 1
ATOM 3594 C CA . GLY A 1 453 ? -15.930 -12.615 29.772 1.00 78.31 453 GLY A CA 1
ATOM 3595 C C . GLY A 1 453 ? -16.673 -12.535 28.435 1.00 78.31 453 GLY A C 1
ATOM 3596 O O . GLY A 1 453 ? -16.145 -12.759 27.344 1.00 78.31 453 GLY A O 1
ATOM 3597 N N . VAL A 1 454 ? -17.959 -12.210 28.547 1.00 86.75 454 VAL A N 1
ATOM 3598 C CA . VAL A 1 454 ? -18.853 -11.859 27.438 1.00 86.75 454 VAL A CA 1
ATOM 3599 C C . VAL A 1 454 ? -18.917 -10.341 27.345 1.00 86.75 454 VAL A C 1
ATOM 3601 O O . VAL A 1 454 ? -19.237 -9.681 28.329 1.00 86.75 454 VAL A O 1
ATOM 3604 N N . THR A 1 455 ? -18.634 -9.766 26.179 1.00 86.81 455 THR A N 1
ATOM 3605 C CA . THR A 1 455 ? -18.780 -8.317 25.974 1.00 86.81 455 THR A CA 1
ATOM 3606 C C . THR A 1 455 ? -20.153 -8.007 25.389 1.00 86.81 455 THR A C 1
ATOM 3608 O O . THR A 1 455 ? -20.567 -8.660 24.432 1.00 86.81 455 THR A O 1
ATOM 3611 N N . VAL A 1 456 ? -20.842 -7.015 25.957 1.00 88.62 456 VAL A N 1
ATOM 3612 C CA . VAL A 1 456 ? -22.157 -6.539 25.503 1.00 88.62 456 VAL A CA 1
ATOM 3613 C C . VAL A 1 456 ? -21.997 -5.177 24.831 1.00 88.62 456 VAL A C 1
ATOM 3615 O O . VAL A 1 456 ? -21.450 -4.246 25.428 1.00 88.62 456 VAL A O 1
ATOM 3618 N N . TRP A 1 457 ? -22.498 -5.062 23.606 1.00 88.38 457 TRP A N 1
ATOM 3619 C CA . TRP A 1 457 ? -22.454 -3.868 22.764 1.00 88.38 457 TRP A CA 1
ATOM 3620 C C . TRP A 1 457 ? -23.857 -3.314 22.564 1.00 88.38 457 TRP A C 1
ATOM 3622 O O . TRP A 1 457 ? -24.784 -4.083 22.313 1.00 88.38 457 TRP A O 1
ATOM 3632 N N . ASN A 1 458 ? -24.008 -1.994 22.634 1.00 87.44 458 ASN A N 1
ATOM 3633 C CA . ASN A 1 458 ? -25.207 -1.317 22.154 1.00 87.44 458 ASN A CA 1
ATOM 3634 C C . ASN A 1 458 ? -25.000 -0.964 20.681 1.00 87.44 458 ASN A C 1
ATOM 3636 O O . ASN A 1 458 ? -24.016 -0.307 20.340 1.00 87.44 458 ASN A O 1
ATOM 3640 N N . ILE A 1 459 ? -25.922 -1.412 19.833 1.00 84.50 459 ILE A N 1
ATOM 3641 C CA . ILE A 1 459 ? -25.879 -1.223 18.376 1.00 84.50 459 ILE A CA 1
ATOM 3642 C C . ILE A 1 459 ? -26.915 -0.197 17.883 1.00 84.50 459 ILE A C 1
ATOM 3644 O O . ILE A 1 459 ? -27.032 0.058 16.686 1.00 84.50 459 ILE A O 1
ATOM 3648 N N . CYS A 1 460 ? -27.662 0.443 18.789 1.00 74.38 460 CYS A N 1
ATOM 3649 C CA . CYS A 1 460 ? -28.678 1.433 18.439 1.00 74.38 460 CYS A CA 1
ATOM 3650 C C . CYS A 1 460 ? -28.080 2.725 17.859 1.00 74.38 460 CYS A C 1
ATOM 3652 O O . CYS A 1 460 ? -27.573 3.550 18.611 1.00 74.38 460 CYS A O 1
ATOM 3654 N N . ARG A 1 461 ? -28.261 2.943 16.546 1.00 56.41 461 ARG A N 1
ATOM 3655 C CA . ARG A 1 461 ? -28.342 4.238 15.817 1.00 56.41 461 ARG A CA 1
ATOM 3656 C C . ARG A 1 461 ? -27.311 5.349 16.115 1.00 56.41 461 ARG A C 1
ATOM 3658 O O . ARG A 1 461 ? -27.521 6.476 15.673 1.00 56.41 461 ARG A O 1
ATOM 3665 N N . SER A 1 462 ? -26.203 5.071 16.789 1.00 54.44 462 SER A N 1
ATOM 3666 C CA . SER A 1 462 ? -24.994 5.894 16.727 1.00 54.44 462 SER A CA 1
ATOM 3667 C C . SER A 1 462 ? -24.128 5.457 15.545 1.00 54.44 462 SER A C 1
ATOM 3669 O O . SER A 1 462 ? -24.176 4.299 15.127 1.00 54.44 462 SER A O 1
ATOM 3671 N N . ASP A 1 463 ? -23.309 6.373 15.021 1.00 58.56 463 ASP A N 1
ATOM 3672 C CA . ASP A 1 463 ? -22.349 6.060 13.949 1.00 58.56 463 ASP A CA 1
ATOM 3673 C C . ASP A 1 463 ? -21.342 4.972 14.368 1.00 58.56 463 ASP A C 1
ATOM 3675 O O . ASP A 1 463 ? -20.793 4.273 13.521 1.00 58.56 463 ASP A O 1
ATOM 3679 N N . THR A 1 464 ? -21.128 4.783 15.677 1.00 68.06 464 THR A N 1
ATOM 3680 C CA . THR A 1 464 ? -20.277 3.723 16.233 1.00 68.06 464 THR A CA 1
ATOM 3681 C C . THR A 1 464 ? -20.966 3.008 17.402 1.00 68.06 464 THR A C 1
ATOM 3683 O O . THR A 1 464 ? -21.443 3.673 18.330 1.00 68.06 464 THR A O 1
ATOM 3686 N N . PRO A 1 465 ? -21.051 1.667 17.393 1.00 80.75 465 PRO A N 1
ATOM 3687 C CA . PRO A 1 465 ? -21.523 0.907 18.544 1.00 80.75 465 PRO A CA 1
ATOM 3688 C C . PRO A 1 465 ? -20.514 0.984 19.690 1.00 80.75 465 PRO A C 1
ATOM 3690 O O . PRO A 1 465 ? -19.301 1.003 19.481 1.00 80.75 465 PRO A O 1
ATOM 3693 N N . TYR A 1 466 ? -21.018 1.022 20.921 1.00 80.88 466 TYR A N 1
ATOM 3694 C CA . TYR A 1 466 ? -20.189 1.180 22.113 1.00 80.88 466 TYR A CA 1
ATOM 3695 C C . TYR A 1 466 ? -20.419 0.049 23.111 1.00 80.88 466 TYR A C 1
ATOM 3697 O O . TYR A 1 466 ? -21.489 -0.565 23.187 1.00 80.88 466 TYR A O 1
ATOM 3705 N N . LYS A 1 467 ? -19.378 -0.237 23.889 1.00 86.00 467 LYS A N 1
ATOM 3706 C CA . LYS A 1 467 ? -19.391 -1.281 24.909 1.00 86.00 467 LYS A CA 1
ATOM 3707 C C . LYS A 1 467 ? -20.211 -0.833 26.117 1.00 86.00 467 LYS A C 1
ATOM 3709 O O . LYS A 1 467 ? -19.911 0.190 26.726 1.00 86.00 467 LYS A O 1
ATOM 3714 N N . VAL A 1 468 ? -21.212 -1.629 26.481 1.00 85.75 468 VAL A N 1
ATOM 3715 C CA . VAL A 1 468 ? -22.083 -1.389 27.642 1.00 85.75 468 VAL A CA 1
ATOM 3716 C C . VAL A 1 468 ? -21.531 -2.084 28.881 1.00 85.75 468 VAL A C 1
ATOM 3718 O O . VAL A 1 468 ? -21.514 -1.497 29.958 1.00 85.75 468 VAL A O 1
ATOM 3721 N N . ALA A 1 469 ? -21.054 -3.326 28.736 1.00 83.81 469 ALA A N 1
ATOM 3722 C CA . ALA A 1 469 ? -20.484 -4.091 29.844 1.00 83.81 469 ALA A CA 1
ATOM 3723 C C . ALA A 1 469 ? -19.554 -5.221 29.382 1.00 83.81 469 ALA A C 1
ATOM 3725 O O . ALA A 1 469 ? -19.576 -5.643 28.222 1.00 83.81 469 ALA A O 1
ATOM 3726 N N . SER A 1 470 ? -18.777 -5.746 30.334 1.00 84.81 470 SER A N 1
ATOM 3727 C CA . SER A 1 470 ? -18.163 -7.078 30.256 1.00 84.81 470 SER A CA 1
ATOM 3728 C C . SER A 1 470 ? -18.747 -7.933 31.376 1.00 84.81 470 SER A C 1
ATOM 3730 O O . SER A 1 470 ? -18.756 -7.500 32.525 1.00 84.81 470 SER A O 1
ATOM 3732 N N . LEU A 1 471 ? -19.238 -9.124 31.048 1.00 83.19 471 LEU A N 1
ATOM 3733 C CA . LEU A 1 471 ? -19.840 -10.062 31.990 1.00 83.19 471 LEU A CA 1
ATOM 3734 C C . LEU A 1 471 ? -18.884 -11.228 32.242 1.00 83.19 471 LEU A C 1
ATOM 3736 O O . LEU A 1 471 ? -18.519 -11.937 31.304 1.00 83.19 471 LEU A O 1
ATOM 3740 N N . GLY A 1 472 ? -18.534 -11.465 33.504 1.00 75.62 472 GLY A N 1
ATOM 3741 C CA . GLY A 1 472 ? -17.664 -12.566 33.920 1.00 75.62 472 GLY A CA 1
ATOM 3742 C C . GLY A 1 472 ? -16.357 -12.107 34.552 1.00 75.62 472 GLY A C 1
ATOM 3743 O O . GLY A 1 472 ? -16.064 -10.916 34.608 1.00 75.62 472 GLY A O 1
ATOM 3744 N N . ASP A 1 473 ? -15.594 -13.086 35.023 1.00 66.12 473 ASP A N 1
ATOM 3745 C CA . ASP A 1 473 ? -14.367 -12.869 35.783 1.00 66.12 473 ASP A CA 1
ATOM 3746 C C . ASP A 1 473 ? -13.150 -12.842 34.843 1.00 66.12 473 ASP A C 1
ATOM 3748 O O . ASP A 1 473 ? -13.117 -13.570 33.844 1.00 66.12 473 ASP A O 1
ATOM 3752 N N . ASP A 1 474 ? -12.106 -12.090 35.210 1.00 63.38 474 ASP A N 1
ATOM 3753 C CA . ASP A 1 474 ? -10.914 -11.802 34.386 1.00 63.38 474 ASP A CA 1
ATOM 3754 C C . ASP A 1 474 ? -10.076 -13.028 33.952 1.00 63.38 474 ASP A C 1
ATOM 3756 O O . ASP A 1 474 ? -9.122 -12.891 33.190 1.00 63.38 474 ASP A O 1
ATOM 3760 N N . ASN A 1 475 ? -10.431 -14.238 34.392 1.00 63.97 475 ASN A N 1
ATOM 3761 C CA . ASN A 1 475 ? -9.681 -15.474 34.140 1.00 63.97 475 ASN A CA 1
ATOM 3762 C C . ASN A 1 475 ? -10.492 -16.586 33.442 1.00 63.97 475 ASN A C 1
ATOM 3764 O O . ASN A 1 475 ? -9.980 -17.692 33.257 1.00 63.97 475 ASN A O 1
ATOM 3768 N N . GLY A 1 476 ? -11.758 -16.348 33.080 1.00 68.62 476 GLY A N 1
ATOM 3769 C CA . GLY A 1 476 ? -12.636 -17.380 32.517 1.00 68.62 476 GLY A CA 1
ATOM 3770 C C . GLY A 1 476 ? -12.817 -17.287 31.002 1.00 68.62 476 GLY A C 1
ATOM 3771 O O . GLY A 1 476 ? -13.384 -16.314 30.506 1.00 68.62 476 GLY A O 1
ATOM 3772 N N . VAL A 1 477 ? -12.440 -18.337 30.259 1.00 74.12 477 VAL A N 1
ATOM 3773 C CA . VAL A 1 477 ? -12.804 -18.459 28.833 1.00 74.12 477 VAL A CA 1
ATOM 3774 C C . VAL A 1 477 ? -14.272 -18.864 28.727 1.00 74.12 477 VAL A C 1
ATOM 3776 O O . VAL A 1 477 ? -14.692 -19.868 29.312 1.00 74.12 477 VAL A O 1
ATOM 3779 N N . VAL A 1 478 ? -15.058 -18.107 27.961 1.00 78.44 478 VAL A N 1
ATOM 3780 C CA . VAL A 1 478 ? -16.474 -18.413 27.732 1.00 78.44 478 VAL A CA 1
ATOM 3781 C C . VAL A 1 478 ? -16.594 -19.612 26.795 1.00 78.44 478 VAL A C 1
ATOM 3783 O O . VAL A 1 478 ? -16.147 -19.572 25.653 1.00 78.44 478 VAL A O 1
ATOM 3786 N N . GLN A 1 479 ? -17.227 -20.684 27.270 1.00 76.62 479 GLN A N 1
ATOM 3787 C CA . GLN A 1 479 ? -17.540 -21.853 26.446 1.00 76.62 479 GLN A CA 1
ATOM 3788 C C . GLN A 1 479 ? -18.843 -21.669 25.672 1.00 76.62 479 GLN A C 1
ATOM 3790 O O . GLN A 1 479 ? -18.977 -22.148 24.549 1.00 76.62 479 GLN A O 1
ATOM 3795 N N . ARG A 1 480 ? -19.831 -21.021 26.296 1.00 77.19 480 ARG A N 1
ATOM 3796 C CA . ARG A 1 480 ? -21.147 -20.787 25.702 1.00 77.19 480 ARG A CA 1
ATOM 3797 C C . ARG A 1 480 ? -21.827 -19.614 26.383 1.00 77.19 480 ARG A C 1
ATOM 3799 O O . ARG A 1 480 ? -21.688 -19.450 27.593 1.00 77.19 480 ARG A O 1
ATOM 3806 N N . PHE A 1 481 ? -22.592 -18.850 25.621 1.00 85.69 481 PHE A N 1
ATOM 3807 C CA . PHE A 1 481 ? -23.440 -17.784 26.134 1.00 85.69 481 PHE A CA 1
ATOM 3808 C C . PHE A 1 481 ? -24.719 -17.683 25.304 1.00 85.69 481 PHE A C 1
ATOM 3810 O O . PHE A 1 481 ? -24.754 -18.155 24.166 1.00 85.69 481 PHE A O 1
ATOM 3817 N N . MET A 1 482 ? -25.775 -17.118 25.885 1.00 86.00 482 MET A N 1
ATOM 3818 C CA . MET A 1 482 ? -27.049 -16.884 25.208 1.00 86.00 482 MET A CA 1
ATOM 3819 C C . MET A 1 482 ? -27.891 -15.844 25.944 1.00 86.00 482 MET A C 1
ATOM 3821 O O . MET A 1 482 ? -27.847 -15.753 27.174 1.00 86.00 482 MET A O 1
ATOM 3825 N N . TRP A 1 483 ? -28.686 -15.104 25.176 1.00 87.56 483 TRP A N 1
ATOM 3826 C CA . TRP A 1 483 ? -29.830 -14.364 25.693 1.00 87.56 483 TRP A CA 1
ATOM 3827 C C . TRP A 1 483 ? -30.978 -15.322 26.006 1.00 87.56 483 TRP A C 1
ATOM 3829 O O . TRP A 1 483 ? -31.182 -16.315 25.300 1.00 87.56 483 TRP A O 1
ATOM 3839 N N . SER A 1 484 ? -31.742 -15.026 27.053 1.00 85.38 484 SER A N 1
ATOM 3840 C CA . SER A 1 484 ? -33.055 -15.633 27.218 1.00 85.38 484 SER A CA 1
ATOM 3841 C C . SER A 1 484 ? -34.012 -15.094 26.144 1.00 85.38 484 SER A C 1
ATOM 3843 O O . SER A 1 484 ? -33.904 -13.928 25.768 1.00 85.38 484 SER A O 1
ATOM 3845 N N . PRO A 1 485 ? -34.942 -15.912 25.616 1.00 82.06 485 PRO A N 1
ATOM 3846 C CA . PRO A 1 485 ? -35.862 -15.466 24.564 1.00 82.06 485 PRO A CA 1
ATOM 3847 C C . PRO A 1 485 ? -36.774 -14.302 24.971 1.00 82.06 485 PRO A C 1
ATOM 3849 O O . PRO A 1 485 ? -37.209 -13.545 24.112 1.00 82.06 485 PRO A O 1
ATOM 3852 N N . ASP A 1 486 ? -37.060 -14.173 26.268 1.00 81.88 486 ASP A N 1
ATOM 3853 C CA . ASP A 1 486 ? -37.817 -13.062 26.856 1.00 81.88 486 ASP A CA 1
ATOM 3854 C C . ASP A 1 486 ? -36.988 -11.771 26.992 1.00 81.88 486 ASP A C 1
ATOM 3856 O O . ASP A 1 486 ? -37.558 -10.706 27.192 1.00 81.88 486 ASP A O 1
ATOM 3860 N N . GLY A 1 487 ? -35.661 -11.843 26.842 1.00 83.94 487 GLY A N 1
ATOM 3861 C CA . GLY A 1 487 ? -34.757 -10.701 26.967 1.00 83.94 487 GLY A CA 1
ATOM 3862 C C . GLY A 1 487 ? -34.419 -10.316 28.406 1.00 83.94 487 GLY A C 1
ATOM 3863 O O . GLY A 1 487 ? -33.632 -9.398 28.597 1.00 83.94 487 GLY A O 1
ATOM 3864 N N . ASP A 1 488 ? -34.937 -11.021 29.413 1.00 85.69 488 ASP A N 1
ATOM 3865 C CA . ASP A 1 488 ? -34.777 -10.643 30.825 1.00 85.69 488 ASP A CA 1
ATOM 3866 C C . ASP A 1 488 ? -33.442 -11.094 31.429 1.00 85.69 488 ASP A C 1
ATOM 3868 O O . ASP A 1 488 ? -33.024 -10.637 32.498 1.00 85.69 488 ASP A O 1
ATOM 3872 N N . SER A 1 489 ? -32.766 -12.056 30.806 1.00 86.81 489 SER A N 1
ATOM 3873 C CA . SER A 1 489 ? -31.608 -12.714 31.393 1.00 86.81 489 SER A CA 1
ATOM 3874 C C . SER A 1 489 ? -30.541 -13.078 30.371 1.00 86.81 489 SER A C 1
ATOM 3876 O O . SER A 1 489 ? -30.811 -13.444 29.231 1.00 86.81 489 SER A O 1
ATOM 3878 N N . ILE A 1 490 ? -29.295 -13.067 30.831 1.00 88.25 490 ILE A N 1
ATOM 3879 C CA . ILE A 1 490 ? -28.138 -13.542 30.077 1.00 88.25 490 ILE A CA 1
ATOM 3880 C C . ILE A 1 490 ? -27.580 -14.762 30.798 1.00 88.25 490 ILE A C 1
ATOM 3882 O O . ILE A 1 490 ? -27.452 -14.770 32.025 1.00 88.25 490 ILE A O 1
ATOM 3886 N N . LEU A 1 491 ? -27.251 -15.804 30.041 1.00 87.06 491 LEU A N 1
ATOM 3887 C CA . LEU A 1 491 ? -26.608 -17.008 30.551 1.00 87.06 491 LEU A CA 1
ATOM 3888 C C . LEU A 1 491 ? -25.239 -17.164 29.907 1.00 87.06 491 LEU A C 1
ATOM 3890 O O . LEU A 1 491 ? -25.117 -17.075 28.688 1.00 87.06 491 LEU A O 1
ATOM 3894 N N . ALA A 1 492 ? -24.219 -17.434 30.718 1.00 85.62 492 ALA A N 1
ATOM 3895 C CA . ALA A 1 492 ? -22.875 -17.715 30.234 1.00 85.62 492 ALA A CA 1
ATOM 3896 C C . ALA A 1 492 ? -22.189 -18.776 31.091 1.00 85.62 492 ALA A C 1
ATOM 3898 O O . ALA A 1 492 ? -22.283 -18.795 32.321 1.00 85.62 492 ALA A O 1
ATOM 3899 N N . LYS A 1 493 ? -21.492 -19.677 30.409 1.00 82.06 493 LYS A N 1
ATOM 3900 C CA . LYS A 1 493 ? -20.737 -20.774 30.997 1.00 82.06 493 LYS A CA 1
ATOM 3901 C C . LYS A 1 493 ? -19.258 -20.555 30.731 1.00 82.06 493 LYS A C 1
ATOM 3903 O O . LYS A 1 493 ? -18.845 -20.456 29.574 1.00 82.06 493 LYS A O 1
ATOM 3908 N N . PHE A 1 494 ? -18.471 -20.540 31.797 1.00 79.06 494 PHE A N 1
ATOM 3909 C CA . PHE A 1 494 ? -17.024 -20.374 31.723 1.00 79.06 494 PHE A CA 1
ATOM 3910 C C . PHE A 1 494 ? -16.302 -21.696 31.969 1.00 79.06 494 PHE A C 1
ATOM 3912 O O . PHE A 1 494 ? -16.776 -22.553 32.719 1.00 79.06 494 PHE A O 1
ATOM 3919 N N . SER A 1 495 ? -15.140 -21.857 31.344 1.00 75.31 495 SER A N 1
ATOM 3920 C CA . SER A 1 495 ? -14.306 -23.054 31.478 1.00 75.31 495 SER A CA 1
ATOM 3921 C C . SER A 1 495 ? -13.743 -23.241 32.891 1.00 75.31 495 SER A C 1
ATOM 3923 O O . SER A 1 495 ? -13.624 -24.372 33.353 1.00 75.31 495 SER A O 1
ATOM 3925 N N . ASN A 1 496 ? -13.436 -22.147 33.591 1.00 72.88 496 ASN A N 1
ATOM 3926 C CA . ASN A 1 496 ? -12.821 -22.143 34.922 1.00 72.88 496 ASN A CA 1
ATOM 3927 C C . ASN A 1 496 ? -13.791 -22.514 36.058 1.00 72.88 496 ASN A C 1
ATOM 3929 O O . ASN A 1 496 ? -13.345 -22.911 37.130 1.00 72.88 496 ASN A O 1
ATOM 3933 N N . LEU A 1 497 ? -15.107 -22.419 35.845 1.00 71.19 497 LEU A N 1
ATOM 3934 C CA . LEU A 1 497 ? -16.100 -22.630 36.904 1.00 71.19 497 LEU A CA 1
ATOM 3935 C C . LEU A 1 497 ? -16.633 -24.074 36.987 1.00 71.19 497 LEU A C 1
ATOM 3937 O O . LEU A 1 497 ? -17.717 -24.296 37.521 1.00 71.19 497 LEU A O 1
ATOM 3941 N N . ASN A 1 498 ? -15.910 -25.075 36.466 1.00 72.75 498 ASN A N 1
ATOM 3942 C CA . ASN A 1 498 ? -16.228 -26.508 36.629 1.00 72.75 498 ASN A CA 1
ATOM 3943 C C . ASN A 1 498 ? -17.700 -26.878 36.344 1.00 72.75 498 ASN A C 1
ATOM 3945 O O . ASN A 1 498 ? -18.350 -27.588 37.115 1.00 72.75 498 ASN A O 1
ATOM 3949 N N . GLY A 1 499 ? -18.250 -26.372 35.237 1.00 72.06 499 GLY A N 1
ATOM 3950 C CA . GLY A 1 499 ? -19.631 -26.657 34.836 1.00 72.06 499 GLY A CA 1
ATOM 3951 C C . GLY A 1 499 ? -20.685 -25.731 35.449 1.00 72.06 499 GLY A C 1
ATOM 3952 O O . GLY A 1 499 ? -21.872 -25.913 35.196 1.00 72.06 499 GLY A O 1
ATOM 3953 N N . ILE A 1 500 ? -20.309 -24.713 36.214 1.00 81.31 500 ILE A N 1
ATOM 3954 C CA . ILE A 1 500 ? -21.258 -23.701 36.680 1.00 81.31 500 ILE A CA 1
ATOM 3955 C C . ILE A 1 500 ? -21.619 -22.761 35.523 1.00 81.31 500 ILE A C 1
ATOM 3957 O O . ILE A 1 500 ? -20.756 -22.302 34.775 1.00 81.31 500 ILE A O 1
ATOM 3961 N N . MET A 1 501 ? -22.915 -22.490 35.379 1.00 83.94 501 MET A N 1
ATOM 3962 C CA . MET A 1 501 ? -23.437 -21.473 34.479 1.00 83.94 501 MET A CA 1
ATOM 3963 C C . MET A 1 501 ? -23.911 -20.277 35.294 1.00 83.94 501 MET A C 1
ATOM 3965 O O . MET A 1 501 ? -24.738 -20.416 36.196 1.00 83.94 501 MET A O 1
ATOM 3969 N N . CYS A 1 502 ? -23.375 -19.109 34.974 1.00 86.75 502 CYS A N 1
ATOM 3970 C CA . CYS A 1 502 ? -23.744 -17.858 35.609 1.00 86.75 502 CYS A CA 1
ATOM 3971 C C . CYS A 1 502 ? -24.944 -17.243 34.883 1.00 86.75 502 CYS A C 1
ATOM 3973 O O . CYS A 1 502 ? -25.096 -17.389 33.665 1.00 86.75 502 CYS A O 1
ATOM 3975 N N . LYS A 1 503 ? -25.805 -16.585 35.659 1.00 88.19 503 LYS A N 1
ATOM 3976 C CA . LYS A 1 503 ? -26.988 -15.871 35.188 1.00 88.19 503 LYS A CA 1
ATOM 3977 C C . LYS A 1 503 ? -26.875 -14.401 35.568 1.00 88.19 503 LYS A C 1
ATOM 3979 O O . LYS A 1 503 ? -26.606 -14.090 36.728 1.00 88.19 503 LYS A O 1
ATOM 3984 N N . TRP A 1 504 ? -27.141 -13.521 34.612 1.00 89.44 504 TRP A N 1
ATOM 3985 C CA . TRP A 1 504 ? -27.235 -12.077 34.812 1.00 89.44 504 TRP A CA 1
ATOM 3986 C C . TRP A 1 504 ? -28.622 -11.588 34.437 1.00 89.44 504 TRP A C 1
ATOM 3988 O O . TRP A 1 504 ? -29.280 -12.171 33.577 1.00 89.44 504 TRP A O 1
ATOM 3998 N N . GLU A 1 505 ? -29.048 -10.519 35.091 1.00 89.94 505 GLU A N 1
ATOM 3999 C CA . GLU A 1 505 ? -30.201 -9.729 34.685 1.00 89.94 505 GLU A CA 1
ATOM 4000 C C . GLU A 1 505 ? -29.809 -8.865 33.485 1.00 89.94 505 GLU A C 1
ATOM 4002 O O . GLU A 1 505 ? -28.779 -8.196 33.518 1.00 89.94 505 GLU A O 1
ATOM 4007 N N . ALA A 1 506 ? -30.608 -8.872 32.425 1.00 84.94 506 ALA A N 1
ATOM 4008 C CA . ALA A 1 506 ? -30.288 -8.150 31.198 1.00 84.94 506 ALA A CA 1
ATOM 4009 C C . ALA A 1 506 ? -30.326 -6.622 31.339 1.00 84.94 506 ALA A C 1
ATOM 4011 O O . ALA A 1 506 ? -29.496 -5.925 30.763 1.00 84.94 506 ALA A O 1
ATOM 4012 N N . SER A 1 507 ? -31.287 -6.107 32.108 1.00 82.75 507 SER A N 1
ATOM 4013 C CA . SER A 1 507 ? -31.533 -4.670 32.262 1.00 82.75 507 SER A CA 1
ATOM 4014 C C . SER A 1 507 ? -30.454 -3.980 33.097 1.00 82.75 507 SER A C 1
ATOM 4016 O O . SER A 1 507 ? -30.027 -2.872 32.781 1.00 82.75 507 SER A O 1
ATOM 4018 N N . THR A 1 508 ? -29.999 -4.639 34.165 1.00 82.69 508 THR A N 1
ATOM 4019 C CA . THR A 1 508 ? -29.015 -4.088 35.108 1.00 82.69 508 THR A CA 1
ATOM 4020 C C . THR A 1 508 ? -27.610 -4.648 34.907 1.00 82.69 508 THR A C 1
ATOM 4022 O O . THR A 1 508 ? -26.660 -4.121 35.486 1.00 82.69 508 THR A O 1
ATOM 4025 N N . LEU A 1 509 ? -27.473 -5.723 34.121 1.00 84.50 509 LEU A N 1
ATOM 4026 C CA . LEU A 1 509 ? -26.234 -6.476 33.900 1.00 84.50 509 LEU A CA 1
ATOM 4027 C C . LEU A 1 509 ? -25.595 -6.986 35.203 1.00 84.50 509 LEU A C 1
ATOM 4029 O O . LEU A 1 509 ? -24.405 -7.304 35.254 1.00 84.50 509 LEU A O 1
ATOM 4033 N N . ARG A 1 510 ? -26.396 -7.109 36.270 1.00 84.50 510 ARG A N 1
ATOM 4034 C CA . ARG A 1 510 ? -25.976 -7.659 37.561 1.00 84.50 510 ARG A CA 1
ATOM 4035 C C . ARG A 1 510 ? -26.103 -9.172 37.567 1.00 84.50 510 ARG A C 1
ATOM 4037 O O . ARG A 1 510 ? -27.062 -9.737 37.045 1.00 84.50 510 ARG A O 1
ATOM 4044 N N . GLN A 1 511 ? -25.139 -9.837 38.193 1.00 86.31 511 GLN A N 1
ATOM 4045 C CA . GLN A 1 511 ? -25.172 -11.285 38.351 1.00 86.31 511 GLN A CA 1
ATOM 4046 C C . GLN A 1 511 ? -26.279 -11.669 39.343 1.00 86.31 511 GLN A C 1
ATOM 4048 O O . GLN A 1 511 ? -26.233 -11.292 40.511 1.00 86.31 511 GLN A O 1
ATOM 4053 N N . LEU A 1 512 ? -27.275 -12.418 38.867 1.00 85.06 512 LEU A N 1
ATOM 4054 C CA . LEU A 1 512 ? -28.407 -12.903 39.663 1.00 85.06 512 LEU A CA 1
ATOM 4055 C C . LEU A 1 512 ? -28.058 -14.175 40.436 1.00 85.06 512 LEU A C 1
ATOM 4057 O O . LEU A 1 512 ? -28.608 -14.431 41.503 1.00 85.06 512 LEU A O 1
ATOM 4061 N N . GLY A 1 513 ? -27.162 -14.995 39.889 1.00 82.25 513 GLY A N 1
ATOM 4062 C CA . GLY A 1 513 ? -26.752 -16.232 40.535 1.00 82.25 513 GLY A CA 1
ATOM 4063 C C . GLY A 1 513 ? -25.941 -17.143 39.631 1.00 82.25 513 GLY A C 1
ATOM 4064 O O . GLY A 1 513 ? -25.600 -16.803 38.496 1.00 82.25 513 GLY A O 1
ATOM 4065 N N . ALA A 1 514 ? -25.628 -18.322 40.155 1.00 82.19 514 ALA A N 1
ATOM 4066 C CA . ALA A 1 514 ? -24.860 -19.334 39.457 1.00 82.19 514 ALA A CA 1
ATOM 4067 C C . ALA A 1 514 ? -25.476 -20.714 39.712 1.00 82.19 514 ALA A C 1
ATOM 4069 O O . ALA A 1 514 ? -25.756 -21.083 40.852 1.00 82.19 514 ALA A O 1
ATOM 4070 N N . HIS A 1 515 ? -25.705 -21.475 38.646 1.00 80.88 515 HIS A N 1
ATOM 4071 C CA . HIS A 1 515 ? -26.332 -22.791 38.706 1.00 80.88 515 HIS A CA 1
ATOM 4072 C C . HIS A 1 515 ? -25.349 -23.862 38.253 1.00 80.88 515 HIS A C 1
ATOM 4074 O O . HIS A 1 515 ? -24.686 -23.729 37.223 1.00 80.88 515 HIS A O 1
ATOM 4080 N N . ARG A 1 516 ? -25.258 -24.957 39.012 1.00 74.19 516 ARG A N 1
ATOM 4081 C CA . ARG A 1 516 ? -24.395 -26.080 38.651 1.00 74.19 516 ARG A CA 1
ATOM 4082 C C . ARG A 1 516 ? -25.016 -26.833 37.478 1.00 74.19 516 ARG A C 1
ATOM 4084 O O . ARG A 1 516 ? -26.104 -27.386 37.601 1.00 74.19 516 ARG A O 1
ATOM 4091 N N . THR A 1 517 ? -24.316 -26.859 36.350 1.00 70.12 517 THR A N 1
ATOM 4092 C CA . THR A 1 517 ? -24.708 -27.627 35.166 1.00 70.12 517 THR A CA 1
ATOM 4093 C C . THR A 1 517 ? -23.709 -28.761 34.936 1.00 70.12 517 THR A C 1
ATOM 4095 O O . THR A 1 517 ? -22.550 -28.676 35.337 1.00 70.12 517 THR A O 1
ATOM 4098 N N . GLY A 1 518 ? -24.138 -29.864 34.320 1.00 64.38 518 GLY A N 1
ATOM 4099 C CA . GLY A 1 518 ? -23.219 -30.964 34.004 1.00 64.38 518 GLY A CA 1
ATOM 4100 C C . GLY A 1 518 ? -22.194 -30.592 32.919 1.00 64.38 518 GLY A C 1
ATOM 4101 O O . GLY A 1 518 ? -22.258 -29.522 32.298 1.00 64.38 518 GLY A O 1
ATOM 4102 N N . HIS A 1 519 ? -21.298 -31.520 32.587 1.00 62.66 519 HIS A N 1
ATOM 4103 C CA . HIS A 1 519 ? -20.436 -31.417 31.404 1.00 62.66 519 HIS A CA 1
ATOM 4104 C C . HIS A 1 519 ? -21.232 -31.764 30.131 1.00 62.66 519 HIS A C 1
ATOM 4106 O O . HIS A 1 519 ? -21.189 -32.878 29.621 1.00 62.66 519 HIS A O 1
ATOM 4112 N N . GLY A 1 520 ? -22.053 -30.818 29.668 1.00 59.88 520 GLY A N 1
ATOM 4113 C CA . GLY A 1 520 ? -22.817 -30.916 28.421 1.00 59.88 520 GLY A CA 1
ATOM 4114 C C . GLY A 1 520 ? -22.095 -30.280 27.239 1.00 59.88 520 GLY A C 1
ATOM 4115 O O . GLY A 1 520 ? -21.476 -29.232 27.406 1.00 59.88 520 GLY A O 1
ATOM 4116 N N . VAL A 1 521 ? -22.211 -30.902 26.063 1.00 60.16 521 VAL A N 1
ATOM 4117 C CA . VAL A 1 521 ? -21.639 -30.428 24.789 1.00 60.16 521 VAL A CA 1
ATOM 4118 C C . VAL A 1 521 ? -22.558 -29.390 24.132 1.00 60.16 521 VAL A C 1
ATOM 4120 O O . VAL A 1 521 ? -22.084 -28.427 23.534 1.00 60.16 521 VAL A O 1
ATOM 4123 N N . LEU A 1 522 ? -23.880 -29.539 24.283 1.00 65.38 522 LEU A N 1
ATOM 4124 C CA . LEU A 1 522 ? -24.878 -28.605 23.752 1.00 65.38 522 LEU A CA 1
ATOM 4125 C C . LEU A 1 522 ? -25.858 -28.169 24.845 1.00 65.38 522 LEU A C 1
ATOM 4127 O O . LEU A 1 522 ? -26.299 -28.990 25.648 1.00 65.38 522 LEU A O 1
ATOM 4131 N N . GLN A 1 523 ? -26.199 -26.879 24.862 1.00 72.31 523 GLN A N 1
ATOM 4132 C CA . GLN A 1 523 ? -27.192 -26.286 25.764 1.00 72.31 523 GLN A CA 1
ATOM 4133 C C . GLN A 1 523 ? -28.119 -25.355 24.975 1.00 72.31 523 GLN A C 1
ATOM 4135 O O . GLN A 1 523 ? -27.641 -24.521 24.201 1.00 72.31 523 GLN A O 1
ATOM 4140 N N . VAL A 1 524 ? -29.430 -25.504 25.148 1.00 75.88 524 VAL A N 1
ATOM 4141 C CA . VAL A 1 524 ? -30.456 -24.735 24.427 1.00 75.88 524 VAL A CA 1
ATOM 4142 C C . VAL A 1 524 ? -31.573 -24.360 25.398 1.00 75.88 524 VAL A C 1
ATOM 4144 O O . VAL A 1 524 ? -32.005 -25.196 26.189 1.00 75.88 524 VAL A O 1
ATOM 4147 N N . LEU A 1 525 ? -32.039 -23.113 25.347 1.00 79.56 525 LEU A N 1
ATOM 4148 C CA . LEU A 1 525 ? -33.214 -22.663 26.094 1.00 79.56 525 LEU A CA 1
ATOM 4149 C C . LEU A 1 525 ? -34.497 -22.994 25.332 1.00 79.56 525 LEU A C 1
ATOM 4151 O O . LEU A 1 525 ? -34.555 -22.897 24.107 1.00 79.56 525 LEU A O 1
ATOM 4155 N N . SER A 1 526 ? -35.548 -23.345 26.064 1.00 76.56 526 SER A N 1
ATOM 4156 C CA . SER A 1 526 ? -36.897 -23.416 25.512 1.00 76.56 526 SER A CA 1
ATOM 4157 C C . SER A 1 526 ? -37.356 -22.037 25.023 1.00 76.56 526 SER A C 1
ATOM 4159 O O . SER A 1 526 ? -36.997 -21.040 25.651 1.00 76.56 526 SER A O 1
ATOM 4161 N N . PRO A 1 527 ? -38.238 -21.955 24.010 1.00 72.75 527 PRO A N 1
ATOM 4162 C CA . PRO A 1 527 ? -38.730 -20.679 23.475 1.00 72.75 527 PRO A CA 1
ATOM 4163 C C . PRO A 1 527 ? -39.366 -19.743 24.511 1.00 72.75 527 PRO A C 1
ATOM 4165 O O . PRO A 1 527 ? -39.349 -18.536 24.340 1.00 72.75 527 PRO A O 1
ATOM 4168 N N . ASN A 1 528 ? -39.911 -20.290 25.600 1.00 73.62 528 ASN A N 1
ATOM 4169 C CA . ASN A 1 528 ? -40.497 -19.517 26.698 1.00 73.62 528 ASN A CA 1
ATOM 4170 C C . ASN A 1 528 ? -39.498 -19.174 27.825 1.00 73.62 528 ASN A C 1
ATOM 4172 O O . ASN A 1 528 ? -39.933 -18.791 28.904 1.00 73.62 528 ASN A O 1
ATOM 4176 N N . GLY A 1 529 ? -38.196 -19.426 27.638 1.00 71.56 529 GLY A N 1
ATOM 4177 C CA . GLY A 1 529 ? -37.129 -19.134 28.608 1.00 71.56 529 GLY A CA 1
ATOM 4178 C C . GLY A 1 529 ? -37.123 -19.980 29.889 1.00 71.56 529 GLY A C 1
ATOM 4179 O O . GLY A 1 529 ? -36.186 -19.883 30.678 1.00 71.56 529 GLY A O 1
ATOM 4180 N N . ARG A 1 530 ? -38.130 -20.839 30.107 1.00 74.69 530 ARG A N 1
ATOM 4181 C CA . ARG A 1 530 ? -38.322 -21.552 31.383 1.00 74.69 530 ARG A CA 1
ATOM 4182 C C . ARG A 1 530 ? -37.426 -22.770 31.575 1.00 74.69 530 ARG A C 1
ATOM 4184 O O . ARG A 1 530 ? -37.140 -23.131 32.712 1.00 74.69 530 ARG A O 1
ATOM 4191 N N . TRP A 1 531 ? -37.013 -23.421 30.494 1.00 79.44 531 TRP A N 1
ATOM 4192 C CA . TRP A 1 531 ? -36.290 -24.687 30.539 1.00 79.44 531 TRP A CA 1
ATOM 4193 C C . TRP A 1 531 ? -34.960 -24.578 29.810 1.00 79.44 531 TRP A C 1
ATOM 4195 O O . TRP A 1 531 ? -34.885 -24.041 28.708 1.00 79.44 531 TRP A O 1
ATOM 4205 N N . LEU A 1 532 ? -33.915 -25.149 30.403 1.00 78.06 532 LEU A N 1
ATOM 4206 C CA . LEU A 1 532 ? -32.625 -25.343 29.755 1.00 78.06 532 LEU A CA 1
ATOM 4207 C C . LEU A 1 532 ? -32.458 -26.828 29.439 1.00 78.06 532 LEU A C 1
ATOM 4209 O O . LEU A 1 532 ? -32.364 -27.654 30.346 1.00 78.06 532 LEU A O 1
ATOM 4213 N N . LEU A 1 533 ? -32.390 -27.161 28.155 1.00 79.19 533 LEU A N 1
ATOM 4214 C CA . LEU A 1 533 ? -32.041 -28.497 27.703 1.00 79.19 533 LEU A CA 1
ATOM 4215 C C . LEU A 1 533 ? -30.524 -28.604 27.574 1.00 79.19 533 LEU A C 1
ATOM 4217 O O . LEU A 1 533 ? -29.880 -27.755 26.958 1.00 79.19 533 LEU A O 1
ATOM 4221 N N . GLN A 1 534 ? -29.958 -29.667 28.134 1.00 72.31 534 GLN A N 1
ATOM 4222 C CA . GLN A 1 534 ? -28.531 -29.942 28.079 1.00 72.31 534 GLN A CA 1
ATOM 4223 C C . GLN A 1 534 ? -28.280 -31.354 27.558 1.00 72.31 534 GLN A C 1
ATOM 4225 O O . GLN A 1 534 ? -28.781 -32.326 28.116 1.00 72.31 534 GLN A O 1
ATOM 4230 N N . VAL A 1 535 ? -27.444 -31.462 26.528 1.00 73.81 535 VAL A N 1
ATOM 4231 C CA . VAL A 1 535 ? -27.005 -32.742 25.966 1.00 73.81 535 VAL A CA 1
ATOM 4232 C C . VAL A 1 535 ? -25.614 -33.058 26.501 1.00 73.81 535 VAL A C 1
ATOM 4234 O O . VAL A 1 535 ? -24.653 -32.334 26.226 1.00 73.81 535 VAL A O 1
ATOM 4237 N N . THR A 1 536 ? -25.495 -34.128 27.284 1.00 68.69 536 THR A N 1
ATOM 4238 C CA . THR A 1 536 ? -24.217 -34.645 27.785 1.00 68.69 536 THR A CA 1
ATOM 4239 C C . THR A 1 536 ? -23.703 -35.738 26.857 1.00 68.69 536 THR A C 1
ATOM 4241 O O . THR A 1 536 ? -24.383 -36.727 26.594 1.00 68.69 536 THR A O 1
ATOM 4244 N N . GLY A 1 537 ? -22.492 -35.553 26.331 1.00 53.53 537 GLY A N 1
ATOM 4245 C CA . GLY A 1 537 ? -21.809 -36.584 25.560 1.00 53.53 537 GLY A CA 1
ATOM 4246 C C . GLY A 1 537 ? -21.252 -37.630 26.513 1.00 53.53 537 GLY A C 1
ATOM 4247 O O . GLY A 1 537 ? -20.118 -37.504 26.959 1.00 53.53 537 GLY A O 1
ATOM 4248 N N . VAL A 1 538 ? -22.048 -38.632 26.876 1.00 49.41 538 VAL A N 1
ATOM 4249 C CA . VAL A 1 538 ? -21.513 -39.821 27.540 1.00 49.41 538 VAL A CA 1
ATOM 4250 C C . VAL A 1 538 ? -21.123 -40.793 26.434 1.00 49.41 538 VAL A C 1
ATOM 4252 O O . VAL A 1 538 ? -21.988 -41.452 25.861 1.00 49.41 538 VAL A O 1
ATOM 4255 N N . SER A 1 539 ? -19.830 -40.890 26.117 1.00 45.53 539 SER A N 1
ATOM 4256 C CA . SER A 1 539 ? -19.325 -42.079 25.435 1.00 45.53 539 SER A CA 1
ATOM 4257 C C . SER A 1 539 ? -19.442 -43.231 26.429 1.00 45.53 539 SER A C 1
ATOM 4259 O O . SER A 1 539 ? -18.626 -43.358 27.344 1.00 45.53 539 SER A O 1
ATOM 4261 N N . ARG A 1 540 ? -20.497 -44.039 26.315 1.00 39.88 540 ARG A N 1
ATOM 4262 C CA . ARG A 1 540 ? -20.428 -45.395 26.858 1.00 39.88 540 ARG A CA 1
ATOM 4263 C C . ARG A 1 540 ? -19.467 -46.167 25.954 1.00 39.88 540 ARG A C 1
ATOM 4265 O O . ARG A 1 540 ? -19.677 -46.181 24.744 1.00 39.88 540 ARG A O 1
ATOM 4272 N N . VAL A 1 541 ? -18.392 -46.654 26.576 1.00 39.22 541 VAL A N 1
ATOM 4273 C CA . VAL A 1 541 ? -17.347 -47.525 26.011 1.00 39.22 541 VAL A CA 1
ATOM 4274 C C . VAL A 1 541 ? -17.963 -48.706 25.278 1.00 39.22 541 VAL A C 1
ATOM 4276 O O . VAL A 1 541 ? -18.971 -49.235 25.805 1.00 39.22 541 VAL A O 1
#

Organism: NCBI:txid34458

Solvent-accessible surface area (backbone atoms only — not comparable to full-atom values): 29836 Å² total; per-residue (Å²): 129,84,85,72,74,56,66,70,59,50,50,52,55,45,62,76,40,64,89,38,66,69,60,36,51,51,36,48,76,73,31,82,83,46,19,68,60,34,48,41,61,56,39,26,57,42,76,45,86,46,49,66,56,52,52,57,49,48,53,51,41,66,76,38,60,82,57,28,66,41,27,31,31,41,33,33,23,59,73,47,62,57,63,76,67,52,47,79,60,32,80,49,32,32,33,44,32,33,37,56,70,76,79,68,98,82,72,80,83,92,77,88,73,72,75,76,49,63,76,55,70,70,59,34,55,50,31,48,70,59,34,61,66,25,32,32,42,34,43,32,56,43,50,30,62,32,66,66,56,52,50,49,56,56,64,16,37,64,48,33,29,34,42,37,40,38,41,66,47,63,71,46,75,86,60,83,46,63,70,59,13,56,54,39,35,76,63,48,55,33,41,31,42,36,40,33,49,72,55,88,85,59,78,62,61,70,51,28,32,51,34,52,27,31,30,74,44,23,30,35,43,34,41,36,42,66,51,79,77,52,87,87,59,48,69,70,74,49,53,68,47,47,60,38,59,73,19,57,44,25,32,37,43,35,44,30,37,46,71,91,48,57,63,54,46,31,57,53,52,62,65,46,42,73,27,84,45,48,38,36,41,34,43,32,31,59,34,81,46,71,51,58,52,50,56,56,75,66,48,58,68,86,71,42,50,54,70,54,34,49,57,43,37,66,77,39,83,40,38,31,41,33,41,38,31,64,57,46,63,39,73,70,52,37,51,51,44,24,58,56,46,30,71,81,39,59,84,37,45,87,67,70,17,43,38,51,44,50,44,89,54,75,89,48,89,75,76,93,41,62,68,77,58,12,60,32,63,28,68,80,64,49,39,34,40,41,24,17,52,55,45,35,39,39,32,28,33,59,88,79,70,44,81,73,43,74,50,72,65,87,57,81,83,75,87,73,85,86,75,80,86,88,77,80,87,66,96,62,84,83,60,37,39,58,37,44,43,46,31,57,84,52,45,35,40,38,41,33,40,78,35,52,18,41,36,34,30,41,61,69,90,52,98,63,67,48,80,75,49,70,48,76,52,89,82,23,50,61,76,47,70,47,62,32,61,80,47,61,31,36,38,41,28,32,66,72,52,78,35,30,32,39,32,26,34,48,90,78,68,43,77,76,48,72,45,86,43,73,82,48,81,45,76,47,69,39,83,81,50,80,46,77,50,67,44,58,79,72,82,78,128